Protein AF-A0A7H9KA08-F1 (afdb_monomer_lite)

Structure (mmCIF, N/CA/C/O backbone):
data_AF-A0A7H9KA08-F1
#
_entry.id   AF-A0A7H9KA08-F1
#
loop_
_atom_site.group_PDB
_atom_site.id
_atom_site.type_symbol
_atom_site.label_atom_id
_atom_site.label_alt_id
_atom_site.label_comp_id
_atom_site.label_asym_id
_atom_site.label_entity_id
_atom_site.label_seq_id
_atom_site.pdbx_PDB_ins_code
_atom_site.Cartn_x
_atom_site.Cartn_y
_atom_site.Cartn_z
_atom_site.occupancy
_atom_site.B_iso_or_equiv
_atom_site.auth_seq_id
_atom_site.auth_comp_id
_atom_site.auth_asym_id
_atom_site.auth_atom_id
_atom_site.pdbx_PDB_model_num
ATOM 1 N N . MET A 1 1 ? 24.839 14.630 -46.260 1.00 71.88 1 MET A N 1
ATOM 2 C CA . MET A 1 1 ? 23.945 14.450 -47.429 1.00 71.88 1 MET A CA 1
ATOM 3 C C . MET A 1 1 ? 24.170 13.121 -48.136 1.00 71.88 1 MET A C 1
ATOM 5 O O . MET A 1 1 ? 23.253 12.318 -48.103 1.00 71.88 1 MET A O 1
ATOM 9 N N . LEU A 1 2 ? 25.356 12.841 -48.700 1.00 82.69 2 LEU A N 1
ATOM 10 C CA . LEU A 1 2 ? 25.626 11.560 -49.387 1.00 82.69 2 LEU A CA 1
ATOM 11 C C . LEU A 1 2 ? 25.326 10.331 -48.508 1.00 82.69 2 LEU A C 1
ATOM 13 O O . LEU A 1 2 ? 24.585 9.451 -48.928 1.00 82.69 2 LEU A O 1
ATOM 17 N N . LEU A 1 3 ? 25.798 10.326 -47.255 1.00 85.25 3 LEU A N 1
ATOM 18 C CA . LEU A 1 3 ? 25.518 9.238 -46.309 1.00 85.25 3 LEU A CA 1
ATOM 19 C C . LEU A 1 3 ? 24.029 9.129 -45.923 1.00 85.25 3 LEU A C 1
ATOM 21 O O . LEU A 1 3 ? 23.526 8.029 -45.729 1.00 85.25 3 LEU A O 1
ATOM 25 N N . CYS A 1 4 ? 23.309 10.254 -45.837 1.00 87.69 4 CYS A N 1
ATOM 26 C CA . CYS A 1 4 ? 21.872 10.261 -45.541 1.00 87.69 4 CYS A CA 1
ATOM 27 C C . CYS A 1 4 ? 21.090 9.546 -46.648 1.00 87.69 4 CYS A C 1
ATOM 29 O O . CYS A 1 4 ? 20.286 8.666 -46.357 1.00 87.69 4 CYS A O 1
ATOM 31 N N . ASN A 1 5 ? 21.361 9.912 -47.906 1.00 90.31 5 ASN A N 1
ATOM 32 C CA . ASN A 1 5 ? 20.709 9.312 -49.069 1.00 90.31 5 ASN A CA 1
ATOM 33 C C . ASN A 1 5 ? 21.062 7.829 -49.173 1.00 90.31 5 ASN A C 1
ATOM 35 O O . ASN A 1 5 ? 20.165 7.007 -49.296 1.00 90.31 5 ASN A O 1
ATOM 39 N N . TYR A 1 6 ? 22.342 7.488 -48.993 1.00 91.44 6 TYR A N 1
ATOM 40 C CA . TYR A 1 6 ? 22.792 6.100 -48.976 1.00 91.44 6 TYR A CA 1
ATOM 41 C C . TYR A 1 6 ? 22.020 5.243 -47.961 1.00 91.44 6 TYR A C 1
ATOM 43 O O . TYR A 1 6 ? 21.517 4.190 -48.330 1.00 91.44 6 TYR A O 1
ATOM 51 N N . LEU A 1 7 ? 21.868 5.688 -46.706 1.00 92.06 7 LEU A N 1
ATOM 52 C CA . LEU A 1 7 ? 21.155 4.910 -45.682 1.00 92.06 7 LEU A CA 1
ATOM 53 C C . LEU A 1 7 ? 19.651 4.770 -45.970 1.00 92.06 7 LEU A C 1
ATOM 55 O O . LEU A 1 7 ? 19.076 3.723 -45.673 1.00 92.06 7 LEU A O 1
ATOM 59 N N . ILE A 1 8 ? 19.019 5.796 -46.550 1.00 94.62 8 ILE A N 1
ATOM 60 C CA . ILE A 1 8 ? 17.611 5.738 -46.978 1.00 94.62 8 ILE A CA 1
ATOM 61 C C . ILE A 1 8 ? 17.450 4.748 -48.136 1.00 94.62 8 ILE A C 1
ATOM 63 O O . ILE A 1 8 ? 16.595 3.865 -48.076 1.00 94.62 8 ILE A O 1
ATOM 67 N N . ASP A 1 9 ? 18.282 4.864 -49.169 1.00 94.50 9 ASP A N 1
ATOM 68 C CA . ASP A 1 9 ? 18.217 4.006 -50.353 1.00 94.50 9 ASP A CA 1
ATOM 69 C C . ASP A 1 9 ? 18.558 2.554 -50.008 1.00 94.50 9 ASP A C 1
ATOM 71 O O . ASP A 1 9 ? 17.895 1.631 -50.480 1.00 94.50 9 ASP A O 1
ATOM 75 N N . PHE A 1 10 ? 19.531 2.346 -49.118 1.00 94.25 10 PHE A N 1
ATOM 76 C CA . PHE A 1 10 ? 19.869 1.036 -48.576 1.00 94.25 10 PHE A CA 1
ATOM 77 C C . PHE A 1 10 ? 18.673 0.400 -47.860 1.00 94.25 10 PHE A C 1
ATOM 79 O O . PHE A 1 10 ? 18.295 -0.726 -48.177 1.00 94.25 10 PHE A O 1
ATOM 86 N N . PHE A 1 11 ? 18.032 1.131 -46.942 1.00 95.25 11 PHE A N 1
ATOM 87 C CA . PHE A 1 11 ? 16.848 0.656 -46.223 1.00 95.25 11 PHE A CA 1
ATOM 88 C C . PHE A 1 11 ? 15.712 0.262 -47.178 1.00 95.25 11 PHE A C 1
ATOM 90 O O . PHE A 1 11 ? 15.161 -0.834 -47.067 1.00 95.25 11 PHE A O 1
ATOM 97 N N . ARG A 1 12 ? 15.408 1.123 -48.158 1.00 94.38 12 ARG A N 1
ATOM 98 C CA . ARG A 1 12 ? 14.355 0.886 -49.158 1.00 94.38 12 ARG A CA 1
ATOM 99 C C . ARG A 1 12 ? 14.644 -0.335 -50.018 1.00 94.38 12 ARG A C 1
ATOM 101 O O . ARG A 1 12 ? 13.755 -1.155 -50.228 1.00 94.38 12 ARG A O 1
ATOM 108 N N . LYS A 1 13 ? 15.889 -0.468 -50.483 1.00 93.88 13 LYS A N 1
ATOM 109 C CA . LYS A 1 13 ? 16.331 -1.585 -51.322 1.00 93.88 13 LYS A CA 1
ATOM 110 C C . LYS A 1 13 ? 16.216 -2.922 -50.592 1.00 93.88 13 LYS A C 1
ATOM 112 O O . LYS A 1 13 ? 15.754 -3.884 -51.191 1.00 93.88 13 LYS A O 1
ATOM 117 N N . ILE A 1 14 ? 16.628 -2.989 -49.324 1.00 93.62 14 ILE A N 1
ATOM 118 C CA . ILE A 1 14 ? 16.605 -4.243 -48.556 1.00 93.62 14 ILE A CA 1
ATOM 119 C C . ILE A 1 14 ? 15.178 -4.661 -48.182 1.00 93.62 14 ILE A C 1
ATOM 121 O O . ILE A 1 14 ? 14.862 -5.844 -48.261 1.00 93.62 14 ILE A O 1
ATOM 125 N N . LEU A 1 15 ? 14.311 -3.715 -47.808 1.00 91.56 15 LEU A N 1
ATOM 126 C CA . LEU A 1 15 ? 12.913 -4.017 -47.469 1.00 91.56 15 LEU A CA 1
ATOM 127 C C . LEU A 1 15 ? 11.971 -4.071 -48.678 1.00 91.56 15 LEU A C 1
ATOM 129 O O . LEU A 1 15 ? 10.797 -4.380 -48.501 1.00 91.56 15 LEU A O 1
ATOM 133 N N . ASN A 1 16 ? 12.464 -3.755 -49.879 1.00 90.19 16 ASN A N 1
ATOM 134 C CA . ASN A 1 16 ? 11.664 -3.619 -51.096 1.00 90.19 16 ASN A CA 1
ATOM 135 C C . ASN A 1 16 ? 10.417 -2.734 -50.893 1.00 90.19 16 ASN A C 1
ATOM 137 O O . ASN A 1 16 ? 9.313 -3.103 -51.280 1.00 90.19 16 ASN A O 1
ATOM 141 N N . THR A 1 17 ? 10.594 -1.576 -50.249 1.00 89.69 17 THR A N 1
ATOM 142 C CA . THR A 1 17 ? 9.491 -0.662 -49.912 1.00 89.69 17 THR A CA 1
ATOM 143 C C . THR A 1 17 ? 9.531 0.618 -50.737 1.00 89.69 17 THR A C 1
ATOM 145 O O . THR A 1 17 ? 10.592 1.197 -51.012 1.00 89.69 17 THR A O 1
ATOM 148 N N . SER A 1 18 ? 8.342 1.100 -51.090 1.00 88.44 18 SER A N 1
ATOM 149 C CA . SER A 1 18 ? 8.155 2.417 -51.705 1.00 88.44 18 SER A CA 1
ATOM 150 C C . SER A 1 18 ? 8.234 3.582 -50.706 1.00 88.44 18 SER A C 1
ATOM 152 O O . SER A 1 18 ? 8.335 4.736 -51.136 1.00 88.44 18 SER A O 1
ATOM 154 N N . TRP A 1 19 ? 8.247 3.301 -49.395 1.00 93.12 19 TRP A N 1
ATOM 155 C CA . TRP A 1 19 ? 8.249 4.310 -48.334 1.00 93.12 19 TRP A CA 1
ATOM 156 C C . TRP A 1 19 ? 9.435 5.280 -48.429 1.00 93.12 19 TRP A C 1
ATOM 158 O O . TRP A 1 19 ? 10.564 4.907 -48.762 1.00 93.12 19 TRP A O 1
ATOM 168 N N . ASN A 1 20 ? 9.179 6.545 -48.092 1.00 91.81 20 ASN A N 1
ATOM 169 C CA . ASN A 1 20 ? 10.183 7.601 -48.068 1.00 91.81 20 ASN A CA 1
ATOM 170 C C . ASN A 1 20 ? 9.981 8.477 -46.823 1.00 91.81 20 ASN A C 1
ATOM 172 O O . ASN A 1 20 ? 8.855 8.924 -46.586 1.00 91.81 20 ASN A O 1
ATOM 176 N N . PRO A 1 21 ? 11.036 8.784 -46.044 1.00 92.69 21 PRO A N 1
ATOM 177 C CA . PRO A 1 21 ? 10.907 9.685 -44.907 1.00 92.69 21 PRO A CA 1
ATOM 178 C C . PRO A 1 21 ? 10.412 11.064 -45.351 1.00 92.69 21 PRO A C 1
ATOM 180 O O . PRO A 1 21 ? 10.836 11.599 -46.379 1.00 92.69 21 PRO A O 1
ATOM 183 N N . ASN A 1 22 ? 9.555 11.680 -44.538 1.00 92.88 22 ASN A N 1
ATOM 184 C CA . ASN A 1 22 ? 9.146 13.063 -44.759 1.00 92.88 22 ASN A CA 1
ATOM 185 C C . ASN A 1 22 ? 10.332 14.039 -44.581 1.00 92.88 22 ASN A C 1
ATOM 187 O O . ASN A 1 22 ? 11.380 13.707 -44.015 1.00 92.88 22 ASN A O 1
ATOM 191 N N . GLU A 1 23 ? 10.160 15.280 -45.037 1.00 93.00 23 GLU A N 1
ATOM 192 C CA . GLU A 1 23 ? 11.220 16.297 -44.986 1.00 93.00 23 GLU A CA 1
ATOM 193 C C . GLU A 1 23 ? 11.695 16.612 -43.560 1.00 93.00 23 GLU A C 1
ATOM 195 O O . GLU A 1 23 ? 12.872 16.900 -43.340 1.00 93.00 23 GLU A O 1
ATOM 200 N N . GLN A 1 24 ? 10.813 16.508 -42.563 1.00 92.62 24 GLN A N 1
ATOM 201 C CA . GLN A 1 24 ? 11.190 16.723 -41.169 1.00 92.62 24 GLN A CA 1
ATOM 202 C C . GLN A 1 24 ? 12.141 15.627 -40.668 1.00 92.62 24 GLN A C 1
ATOM 204 O O . GLN A 1 24 ? 13.135 15.929 -40.004 1.00 92.62 24 GLN A O 1
ATOM 209 N N . LEU A 1 25 ? 11.863 14.363 -40.990 1.00 92.00 25 LEU A N 1
ATOM 210 C CA . LEU A 1 25 ? 12.700 13.231 -40.610 1.00 92.00 25 LEU A CA 1
ATOM 211 C C . LEU A 1 25 ? 14.041 13.252 -41.351 1.00 92.00 25 LEU A C 1
ATOM 213 O O . LEU A 1 25 ? 15.072 13.001 -40.729 1.00 92.00 25 LEU A O 1
ATOM 217 N N . LYS A 1 26 ? 14.059 13.644 -42.633 1.00 93.50 26 LYS A N 1
ATOM 218 C CA . LYS A 1 26 ? 15.307 13.852 -43.392 1.00 93.50 26 LYS A CA 1
ATOM 219 C C . LYS A 1 26 ? 16.199 14.920 -42.759 1.00 93.50 26 LYS A C 1
ATOM 221 O O . LYS A 1 26 ? 17.402 14.700 -42.623 1.00 93.50 26 LYS A O 1
ATOM 226 N N . ARG A 1 27 ? 15.624 16.050 -42.326 1.00 92.12 27 ARG A N 1
ATOM 227 C CA . ARG A 1 27 ? 16.365 17.106 -41.608 1.00 92.12 27 ARG A CA 1
ATOM 228 C C . ARG A 1 27 ? 16.964 16.579 -40.306 1.00 92.12 27 ARG A C 1
ATOM 230 O O . ARG A 1 27 ? 18.171 16.689 -40.110 1.00 92.12 27 ARG A O 1
ATOM 237 N N . LYS A 1 28 ? 16.156 15.907 -39.477 1.00 92.00 28 LYS A N 1
ATOM 238 C CA . LYS A 1 28 ? 16.631 15.281 -38.230 1.00 92.00 28 LYS A CA 1
ATOM 239 C C . LYS A 1 28 ? 17.722 14.240 -38.481 1.00 92.00 28 LYS A C 1
ATOM 241 O O . LYS A 1 28 ? 18.659 14.144 -37.698 1.00 92.00 28 LYS A O 1
ATOM 246 N N . LEU A 1 29 ? 17.621 13.462 -39.558 1.00 92.19 29 LEU A N 1
ATOM 247 C CA . LEU A 1 29 ? 18.641 12.484 -39.937 1.00 92.19 29 LEU A CA 1
ATOM 248 C C . LEU A 1 29 ? 19.961 13.164 -40.310 1.00 92.19 29 LEU A C 1
ATOM 250 O O . LEU A 1 29 ? 21.023 12.709 -39.891 1.00 92.19 29 LEU A O 1
ATOM 254 N N . ALA A 1 30 ? 19.906 14.256 -41.075 1.00 90.31 30 ALA A N 1
ATOM 255 C CA . ALA A 1 30 ? 21.092 15.029 -41.428 1.00 90.31 30 ALA A CA 1
ATOM 256 C C . ALA A 1 30 ? 21.779 15.620 -40.185 1.00 90.31 30 ALA A C 1
ATOM 258 O O . ALA A 1 30 ? 22.999 15.521 -40.068 1.00 90.31 30 ALA A O 1
ATOM 259 N N . GLU A 1 31 ? 21.000 16.159 -39.242 1.00 89.19 31 GLU A N 1
ATOM 260 C CA . GLU A 1 31 ? 21.487 16.627 -37.936 1.00 89.19 31 GLU A CA 1
ATOM 261 C C . GLU A 1 31 ? 22.077 15.484 -37.096 1.00 89.19 31 GLU A C 1
ATOM 263 O O . GLU A 1 31 ? 23.130 15.629 -36.485 1.00 89.19 31 GLU A O 1
ATOM 268 N N . HIS A 1 32 ? 21.431 14.316 -37.074 1.00 87.56 32 HIS A N 1
ATOM 269 C CA . HIS A 1 32 ? 21.938 13.163 -36.333 1.00 87.56 32 HIS A CA 1
ATOM 270 C C . HIS A 1 32 ? 23.288 12.694 -36.887 1.00 87.56 32 HIS A C 1
ATOM 272 O O . HIS A 1 32 ? 24.238 12.503 -36.132 1.00 87.56 32 HIS A O 1
ATOM 278 N N . ILE A 1 33 ? 23.390 12.552 -38.210 1.00 86.69 33 ILE A N 1
ATOM 279 C CA . ILE A 1 33 ? 24.614 12.109 -38.885 1.00 86.69 33 ILE A CA 1
ATOM 280 C C . ILE A 1 33 ? 25.741 13.134 -38.731 1.00 86.69 33 ILE A C 1
ATOM 282 O O . ILE A 1 33 ? 26.891 12.731 -38.574 1.00 86.69 33 ILE A O 1
ATOM 286 N N . SER A 1 34 ? 25.448 14.439 -38.738 1.00 84.56 34 SER A N 1
ATOM 287 C CA . SER A 1 34 ? 26.489 15.453 -38.524 1.00 84.56 34 SER A CA 1
ATOM 288 C C . SER A 1 34 ? 27.116 15.340 -37.131 1.00 84.56 34 SER A C 1
ATOM 290 O O . SER A 1 34 ? 28.331 15.468 -37.002 1.00 84.56 34 SER A O 1
ATOM 292 N N . VAL A 1 35 ? 26.328 14.996 -36.107 1.00 81.50 35 VAL A N 1
ATOM 293 C CA . VAL A 1 35 ? 26.831 14.735 -34.747 1.00 81.50 35 VAL A CA 1
ATOM 294 C C . VAL A 1 35 ? 27.636 13.430 -34.666 1.00 81.50 35 VAL A C 1
ATOM 296 O O . VAL A 1 35 ? 28.583 13.346 -33.888 1.00 81.50 35 VAL A O 1
ATOM 299 N N . GLN A 1 36 ? 27.301 12.420 -35.474 1.00 76.12 36 GLN A N 1
ATOM 300 C CA . GLN A 1 36 ? 28.024 11.139 -35.524 1.00 76.12 36 GLN A CA 1
ATOM 301 C C . GLN A 1 36 ? 29.169 11.116 -36.553 1.00 76.12 36 GLN A C 1
ATOM 303 O O . GLN A 1 36 ? 29.738 10.055 -36.783 1.00 76.12 36 GLN A O 1
ATOM 308 N N . CYS A 1 37 ? 29.529 12.243 -37.180 1.00 64.38 37 CYS A N 1
ATOM 309 C CA . CYS A 1 37 ? 30.415 12.271 -38.357 1.00 64.38 37 CYS A CA 1
ATOM 310 C C . CYS A 1 37 ? 31.823 11.683 -38.145 1.00 64.38 37 CYS A C 1
ATOM 312 O O . CYS A 1 37 ? 32.495 11.344 -39.115 1.00 64.38 37 CYS A O 1
ATOM 314 N N . THR A 1 38 ? 32.262 11.535 -36.894 1.00 64.38 38 THR A N 1
ATOM 315 C CA . THR A 1 38 ? 33.537 10.904 -36.522 1.00 64.38 38 THR A CA 1
ATOM 316 C C . THR A 1 38 ? 33.456 9.380 -36.373 1.00 64.38 38 THR A C 1
ATOM 318 O O . THR A 1 38 ? 34.477 8.741 -36.130 1.00 64.38 38 THR A O 1
ATOM 321 N N . GLN A 1 39 ? 32.270 8.780 -36.506 1.00 68.31 39 GLN A N 1
ATOM 322 C CA . GLN A 1 39 ? 32.040 7.342 -36.371 1.00 68.31 39 GLN A CA 1
ATOM 323 C C . GLN A 1 39 ? 31.820 6.700 -37.742 1.00 68.31 39 GLN A C 1
ATOM 325 O O . GLN A 1 39 ? 31.034 7.185 -38.556 1.00 68.31 39 GLN A O 1
ATOM 330 N N . SER A 1 40 ? 32.493 5.578 -37.992 1.00 67.94 40 SER A N 1
ATOM 331 C CA . SER A 1 40 ? 32.236 4.757 -39.172 1.00 67.94 40 SER A CA 1
ATOM 332 C C . SER A 1 40 ? 30.910 4.016 -39.020 1.00 67.94 40 SER A C 1
ATOM 334 O O . SER A 1 40 ? 30.653 3.426 -37.970 1.00 67.94 40 SER A O 1
ATOM 336 N N . THR A 1 41 ? 30.105 3.972 -40.079 1.00 71.81 41 THR A N 1
ATOM 337 C CA . THR A 1 41 ? 28.976 3.039 -40.149 1.00 71.81 41 THR A CA 1
ATOM 338 C C . THR A 1 41 ? 29.470 1.599 -40.171 1.00 71.81 41 THR A C 1
ATOM 340 O O . THR A 1 41 ? 30.554 1.310 -40.686 1.00 71.81 41 THR A O 1
ATOM 343 N N . TYR A 1 42 ? 28.644 0.677 -39.681 1.00 73.12 42 TYR A N 1
ATOM 344 C CA . TYR A 1 42 ? 28.887 -0.745 -39.901 1.00 73.12 42 TYR A CA 1
ATOM 345 C C . TYR A 1 42 ? 28.918 -1.103 -41.395 1.00 73.12 42 TYR A C 1
ATOM 347 O O . TYR A 1 42 ? 28.369 -0.394 -42.241 1.00 73.12 42 TYR A O 1
ATOM 355 N N . ASN A 1 43 ? 29.550 -2.235 -41.713 1.00 80.69 43 ASN A N 1
ATOM 356 C CA . ASN A 1 43 ? 29.500 -2.803 -43.058 1.00 80.69 43 ASN A CA 1
ATOM 357 C C . ASN A 1 43 ? 28.067 -3.231 -43.436 1.00 80.69 43 ASN A C 1
ATOM 359 O O . ASN A 1 43 ? 27.219 -3.457 -42.569 1.00 80.69 43 ASN A O 1
ATOM 363 N N . GLU A 1 44 ? 27.802 -3.378 -44.737 1.00 86.12 44 GLU A N 1
ATOM 364 C CA . GLU A 1 44 ? 26.462 -3.707 -45.246 1.00 86.12 44 GLU A CA 1
ATOM 365 C C . GLU A 1 44 ? 25.885 -4.995 -44.647 1.00 86.12 44 GLU A C 1
ATOM 367 O O . GLU A 1 44 ? 24.705 -5.032 -44.306 1.00 86.12 44 GLU A O 1
ATOM 372 N N . LYS A 1 45 ? 26.708 -6.034 -44.449 1.00 85.06 45 LYS A N 1
ATOM 373 C CA . LYS A 1 45 ? 26.263 -7.312 -43.871 1.00 85.06 45 LYS A CA 1
ATOM 374 C C . LYS A 1 45 ? 25.667 -7.120 -42.474 1.00 85.06 45 LYS A C 1
ATOM 376 O O . LYS A 1 45 ? 24.587 -7.626 -42.186 1.00 85.06 45 LYS A O 1
ATOM 381 N N . VAL A 1 46 ? 26.342 -6.359 -41.614 1.00 80.56 46 VAL A N 1
ATOM 382 C CA . VAL A 1 46 ? 25.858 -6.062 -40.257 1.00 80.56 46 VAL A CA 1
ATOM 383 C C . VAL A 1 46 ? 24.603 -5.187 -40.300 1.00 80.56 46 VAL A C 1
ATOM 385 O O . VAL A 1 46 ? 23.666 -5.432 -39.539 1.00 80.56 46 VAL A O 1
ATOM 388 N N . LEU A 1 47 ? 24.541 -4.210 -41.213 1.00 85.31 47 LEU A N 1
ATOM 389 C CA . LEU A 1 47 ? 23.347 -3.379 -41.406 1.00 85.31 47 LEU A CA 1
ATOM 390 C C . LEU A 1 47 ? 22.124 -4.215 -41.815 1.00 85.31 47 LEU A C 1
ATOM 392 O O . LEU A 1 47 ? 21.047 -4.018 -41.252 1.00 85.31 47 LEU A O 1
ATOM 396 N N . ILE A 1 48 ? 22.294 -5.178 -42.728 1.00 89.69 48 ILE A N 1
ATOM 397 C CA . ILE A 1 48 ? 21.243 -6.123 -43.139 1.00 89.69 48 ILE A CA 1
ATOM 398 C C . ILE A 1 48 ? 20.770 -6.949 -41.940 1.00 89.69 48 ILE A C 1
ATOM 400 O O . ILE A 1 48 ? 19.572 -7.015 -41.673 1.00 89.69 48 ILE A O 1
ATOM 404 N N . ASN A 1 49 ? 21.695 -7.534 -41.178 1.00 85.75 49 ASN A N 1
ATOM 405 C CA . ASN A 1 49 ? 21.344 -8.385 -40.039 1.00 85.75 49 ASN A CA 1
ATOM 406 C C . ASN A 1 49 ? 20.579 -7.612 -38.953 1.00 85.75 49 ASN A C 1
ATOM 408 O O . ASN A 1 49 ? 19.577 -8.099 -38.424 1.00 85.75 49 ASN A O 1
ATOM 412 N N . ASN A 1 50 ? 21.009 -6.382 -38.654 1.00 84.81 50 ASN A N 1
ATOM 413 C CA . ASN A 1 50 ? 20.323 -5.507 -37.702 1.00 84.81 50 ASN A CA 1
ATOM 414 C C . ASN A 1 50 ? 18.931 -5.102 -38.203 1.00 84.81 50 ASN A C 1
ATOM 416 O O . ASN A 1 50 ? 17.986 -5.061 -37.417 1.00 84.81 50 ASN A O 1
ATOM 420 N N . LEU A 1 51 ? 18.780 -4.845 -39.504 1.00 90.31 51 LEU A N 1
ATOM 421 C CA . LEU A 1 51 ? 17.484 -4.527 -40.097 1.00 90.31 51 LEU A CA 1
ATOM 422 C C . LEU A 1 51 ? 16.521 -5.723 -40.054 1.00 90.31 51 LEU A C 1
ATOM 424 O O . LEU A 1 51 ? 15.357 -5.549 -39.699 1.00 90.31 51 LEU A O 1
ATOM 428 N N . GLY A 1 52 ? 17.006 -6.937 -40.329 1.00 91.19 52 GLY A N 1
ATOM 429 C CA . GLY A 1 52 ? 16.217 -8.166 -40.189 1.00 91.19 52 GLY A CA 1
ATOM 430 C C . GLY A 1 52 ? 15.747 -8.404 -38.751 1.00 91.19 52 GLY A C 1
ATOM 431 O O . GLY A 1 52 ? 14.581 -8.722 -38.523 1.00 91.19 52 GLY A O 1
ATOM 432 N N . PHE A 1 53 ? 16.623 -8.160 -37.770 1.00 89.12 53 PHE A N 1
ATOM 433 C CA . PHE A 1 53 ? 16.261 -8.197 -36.351 1.00 89.12 53 PHE A CA 1
ATOM 434 C C . PHE A 1 53 ? 15.142 -7.214 -36.001 1.00 89.12 53 PHE A C 1
ATOM 436 O O . PHE A 1 53 ? 14.146 -7.601 -35.391 1.00 89.12 53 PHE A O 1
ATOM 443 N N . LEU A 1 54 ? 15.297 -5.950 -36.402 1.00 90.00 54 LEU A N 1
ATOM 444 C CA . LEU A 1 54 ? 14.314 -4.899 -36.147 1.00 90.00 54 LEU A CA 1
ATOM 445 C C . LEU A 1 54 ? 12.958 -5.212 -36.767 1.00 90.00 54 LEU A C 1
ATOM 447 O O . LEU A 1 54 ? 11.933 -4.972 -36.138 1.00 90.00 54 LEU A O 1
ATOM 451 N N . LEU A 1 55 ? 12.952 -5.744 -37.988 1.00 93.06 55 LEU A N 1
ATOM 452 C CA . LEU A 1 55 ? 11.732 -6.150 -38.672 1.00 93.06 55 LEU A CA 1
ATOM 453 C C . LEU A 1 55 ? 11.004 -7.240 -37.876 1.00 93.06 55 LEU A C 1
ATOM 455 O O . LEU A 1 55 ? 9.823 -7.091 -37.560 1.00 93.06 55 LEU A O 1
ATOM 459 N N . ASN A 1 56 ? 11.732 -8.296 -37.497 1.00 93.25 56 ASN A N 1
ATOM 460 C CA . ASN A 1 56 ? 11.203 -9.399 -36.698 1.00 93.25 56 ASN A CA 1
ATOM 461 C C . ASN A 1 56 ? 10.654 -8.931 -35.347 1.00 93.25 56 ASN A C 1
ATOM 463 O O . ASN A 1 56 ? 9.572 -9.357 -34.945 1.00 93.25 56 ASN A O 1
ATOM 467 N N . GLU A 1 57 ? 11.374 -8.046 -34.657 1.00 90.38 57 GLU A N 1
ATOM 468 C CA . GLU A 1 57 ? 10.971 -7.542 -33.346 1.00 90.38 57 GLU A CA 1
ATOM 469 C C . GLU A 1 57 ? 9.763 -6.595 -33.441 1.00 90.38 57 GLU A C 1
ATOM 471 O O . GLU A 1 57 ? 8.777 -6.797 -32.728 1.00 90.38 57 GLU A O 1
ATOM 476 N N . ARG A 1 58 ? 9.772 -5.623 -34.365 1.00 89.25 58 ARG A N 1
ATOM 477 C CA . ARG A 1 58 ? 8.709 -4.605 -34.472 1.00 89.25 58 ARG A CA 1
ATOM 478 C C . ARG A 1 58 ? 7.390 -5.185 -34.963 1.00 89.25 58 ARG A C 1
ATOM 480 O O . ARG A 1 58 ? 6.326 -4.729 -34.537 1.00 89.25 58 ARG A O 1
ATOM 487 N N . LEU A 1 59 ? 7.460 -6.176 -35.850 1.00 91.69 59 LEU A N 1
ATOM 488 C CA . LEU A 1 59 ? 6.290 -6.862 -36.397 1.00 91.69 59 LEU A CA 1
ATOM 489 C C . LEU A 1 59 ? 5.936 -8.144 -35.636 1.00 91.69 59 LEU A C 1
ATOM 491 O O . LEU A 1 59 ? 4.915 -8.750 -35.948 1.00 91.69 59 LEU A O 1
ATOM 495 N N . GLN A 1 60 ? 6.730 -8.520 -34.625 1.00 93.56 60 GLN A N 1
ATOM 496 C CA . GLN A 1 60 ? 6.525 -9.707 -33.789 1.00 93.56 60 GLN A CA 1
ATOM 497 C C . GLN A 1 60 ? 6.460 -11.022 -34.589 1.00 93.56 60 GLN A C 1
ATOM 499 O O . GLN A 1 60 ? 5.761 -11.956 -34.200 1.00 93.56 60 GLN A O 1
ATOM 504 N N . LEU A 1 61 ? 7.222 -11.129 -35.686 1.00 94.94 61 LEU A N 1
ATOM 505 C CA . LEU A 1 61 ? 7.135 -12.252 -36.638 1.00 94.94 61 LEU A CA 1
ATOM 506 C C . LEU A 1 61 ? 7.490 -13.614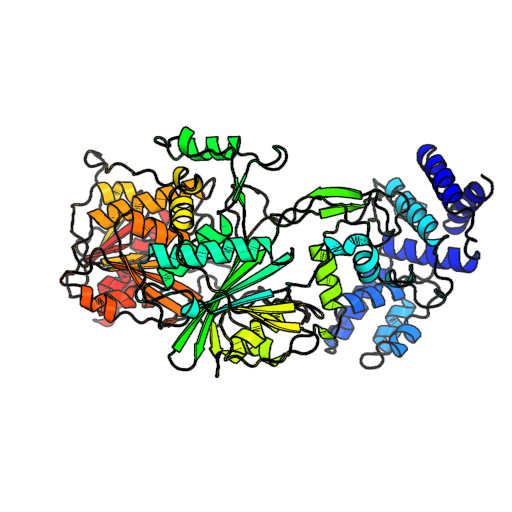 -36.017 1.00 94.94 61 LEU A C 1
ATOM 508 O O . LEU A 1 61 ? 7.032 -14.646 -36.492 1.00 94.94 61 LEU A O 1
ATOM 512 N N . ASN A 1 62 ? 8.269 -13.620 -34.931 1.00 96.50 62 ASN A N 1
ATOM 513 C CA . ASN A 1 62 ? 8.680 -14.834 -34.215 1.00 96.50 62 ASN A CA 1
ATOM 514 C C . ASN A 1 62 ? 7.993 -15.013 -32.855 1.00 96.50 62 ASN A C 1
ATOM 516 O O . ASN A 1 62 ? 8.433 -15.828 -32.043 1.00 96.50 62 ASN A O 1
ATOM 520 N N . GLN A 1 63 ? 6.939 -14.248 -32.564 1.00 96.00 63 GLN A N 1
ATOM 521 C CA . GLN A 1 63 ? 6.295 -14.258 -31.249 1.00 96.00 63 GLN A CA 1
ATOM 522 C C . GLN A 1 63 ? 5.641 -15.603 -30.915 1.00 96.00 63 GLN A C 1
ATOM 524 O O . GLN A 1 63 ? 5.687 -16.033 -29.759 1.00 96.00 63 GLN A O 1
ATOM 529 N N . ASP A 1 64 ? 5.060 -16.277 -31.908 1.00 97.31 64 ASP A N 1
ATOM 530 C CA . ASP A 1 64 ? 4.435 -17.589 -31.715 1.00 97.31 64 ASP A CA 1
ATOM 531 C C . ASP A 1 64 ? 5.478 -18.697 -31.549 1.00 97.31 64 ASP A C 1
ATOM 533 O O . ASP A 1 64 ? 5.327 -19.549 -30.674 1.00 97.31 64 ASP A O 1
ATOM 537 N N . VAL A 1 65 ? 6.594 -18.626 -32.284 1.00 97.50 65 VAL A N 1
ATOM 538 C CA . VAL A 1 65 ? 7.736 -19.537 -32.098 1.00 97.50 65 VAL A CA 1
ATOM 539 C C . VAL A 1 65 ? 8.340 -19.374 -30.704 1.00 97.50 65 VAL A C 1
ATOM 541 O O . VAL A 1 65 ? 8.601 -20.359 -30.018 1.00 97.50 65 VAL A O 1
ATOM 544 N N . PHE A 1 66 ? 8.497 -18.136 -30.234 1.00 97.31 66 PHE A N 1
ATOM 545 C CA . PHE A 1 66 ? 8.935 -17.873 -28.866 1.00 97.31 66 PHE A CA 1
ATOM 546 C C . PHE A 1 66 ? 7.977 -18.469 -27.825 1.00 97.31 66 PHE A C 1
ATOM 548 O O . PHE A 1 66 ? 8.420 -19.152 -26.902 1.00 97.31 66 PHE A O 1
ATOM 555 N N . ARG A 1 67 ? 6.661 -18.249 -27.975 1.00 96.81 67 ARG A N 1
ATOM 556 C CA . ARG A 1 67 ? 5.651 -18.822 -27.067 1.00 96.81 67 ARG A CA 1
ATOM 557 C C . ARG A 1 67 ? 5.713 -20.344 -27.053 1.00 96.81 67 ARG A C 1
ATOM 559 O O . ARG A 1 67 ? 5.620 -20.929 -25.978 1.00 96.81 67 ARG A O 1
ATOM 566 N N . TYR A 1 68 ? 5.893 -20.965 -28.216 1.00 97.44 68 TYR A N 1
ATOM 567 C CA . TYR A 1 68 ? 6.086 -22.405 -28.337 1.00 97.44 68 TYR A CA 1
ATOM 568 C C . TYR A 1 68 ? 7.294 -22.877 -27.517 1.00 97.44 68 TYR A C 1
ATOM 570 O O . TYR A 1 68 ? 7.124 -23.718 -26.637 1.00 97.44 68 TYR A O 1
ATOM 578 N N . VAL A 1 69 ? 8.476 -22.277 -27.717 1.00 96.44 69 VAL A N 1
ATOM 579 C CA . VAL A 1 69 ? 9.702 -22.641 -26.979 1.00 96.44 69 VAL A CA 1
ATOM 580 C C . VAL A 1 69 ? 9.489 -22.546 -25.468 1.00 96.44 69 VAL A C 1
ATOM 582 O O . VAL A 1 69 ? 9.751 -23.507 -24.748 1.00 96.44 69 VAL A O 1
ATOM 585 N N . ILE A 1 70 ? 8.974 -21.414 -24.979 1.00 95.81 70 ILE A N 1
ATOM 586 C CA . ILE A 1 70 ? 8.777 -21.202 -23.539 1.00 95.81 70 ILE A CA 1
ATOM 587 C C . ILE A 1 70 ? 7.753 -22.185 -22.959 1.00 95.81 70 ILE A C 1
ATOM 589 O O . ILE A 1 70 ? 7.986 -22.736 -21.885 1.00 95.81 70 ILE A O 1
ATOM 593 N N . ASN A 1 71 ? 6.636 -22.425 -23.649 1.00 95.12 71 ASN A N 1
ATOM 594 C CA . ASN A 1 71 ? 5.576 -23.295 -23.143 1.00 95.12 71 ASN A CA 1
ATOM 595 C C . ASN A 1 71 ? 5.981 -24.773 -23.148 1.00 95.12 71 ASN A C 1
ATOM 597 O O . ASN A 1 71 ? 5.710 -25.475 -22.174 1.00 95.12 71 ASN A O 1
ATOM 601 N N . GLU A 1 72 ? 6.629 -25.256 -24.209 1.00 96.62 72 GLU A N 1
ATOM 602 C CA . GLU A 1 72 ? 7.047 -26.659 -24.288 1.00 96.62 72 GLU A CA 1
ATOM 603 C C . GLU A 1 72 ? 8.169 -26.979 -23.296 1.00 96.62 72 GLU A C 1
ATOM 605 O O . GLU A 1 72 ? 8.124 -28.016 -22.635 1.00 96.62 72 GLU A O 1
ATOM 610 N N . LEU A 1 73 ? 9.123 -26.065 -23.099 1.00 94.81 73 LEU A N 1
ATOM 611 C CA . LEU A 1 73 ? 10.157 -26.231 -22.074 1.00 94.81 73 LEU A CA 1
ATOM 612 C C . LEU A 1 73 ? 9.580 -26.138 -20.653 1.00 94.81 73 LEU A C 1
ATOM 614 O O . LEU A 1 73 ? 9.965 -26.918 -19.781 1.00 94.81 73 LEU A O 1
ATOM 618 N N . ALA A 1 74 ? 8.587 -25.274 -20.423 1.00 91.69 74 ALA A N 1
ATOM 619 C CA . ALA A 1 74 ? 7.886 -25.212 -19.141 1.00 91.69 74 ALA A CA 1
ATOM 620 C C . ALA A 1 74 ? 7.144 -26.515 -18.810 1.00 91.69 74 ALA A C 1
ATOM 622 O O . ALA A 1 74 ? 7.183 -26.959 -17.662 1.00 91.69 74 ALA A O 1
ATOM 623 N N . LYS A 1 75 ? 6.532 -27.184 -19.801 1.00 92.94 75 LYS A N 1
ATOM 624 C CA . LYS A 1 75 ? 5.927 -28.521 -19.618 1.00 92.94 75 LYS A CA 1
ATOM 625 C C . LYS A 1 75 ? 6.946 -29.583 -19.189 1.00 92.94 75 LYS A C 1
ATOM 627 O O . LYS A 1 75 ? 6.564 -30.569 -18.565 1.00 92.94 75 LYS A O 1
ATOM 632 N N . LYS A 1 76 ? 8.228 -29.381 -19.501 1.00 92.12 76 LYS A N 1
ATOM 633 C CA . LYS A 1 76 ? 9.354 -30.230 -19.076 1.00 92.12 76 LYS A CA 1
ATOM 634 C C . LYS A 1 76 ? 9.949 -29.815 -17.724 1.00 92.12 76 LYS A C 1
ATOM 636 O O . LYS A 1 76 ? 10.872 -30.462 -17.245 1.00 92.12 76 LYS A O 1
ATOM 641 N N . GLY A 1 77 ? 9.412 -28.770 -17.091 1.00 87.75 77 GLY A N 1
ATOM 642 C CA . GLY A 1 77 ? 9.867 -28.262 -15.796 1.00 87.75 77 GLY A CA 1
ATOM 643 C C . GLY A 1 77 ? 10.936 -27.170 -15.875 1.00 87.75 77 GLY A C 1
ATOM 644 O O . GLY A 1 77 ? 11.398 -26.711 -14.831 1.00 87.75 77 GLY A O 1
ATOM 645 N N . PHE A 1 78 ? 11.315 -26.712 -17.072 1.00 88.75 78 PHE A N 1
ATOM 646 C CA . PHE A 1 78 ? 12.283 -25.628 -17.241 1.00 88.75 78 PHE A CA 1
ATOM 647 C C . PHE A 1 78 ? 11.586 -24.265 -17.213 1.00 88.75 78 PHE A C 1
ATOM 649 O O . PHE A 1 78 ? 10.692 -23.990 -18.011 1.00 88.75 78 PHE A O 1
ATOM 656 N N . ILE A 1 79 ? 11.996 -23.389 -16.296 1.00 81.56 79 ILE A N 1
ATOM 657 C CA . ILE A 1 79 ? 11.411 -22.053 -16.136 1.00 81.56 79 ILE A CA 1
ATOM 658 C C . ILE A 1 79 ? 12.491 -21.006 -16.382 1.00 81.56 79 ILE A C 1
ATOM 660 O O . ILE A 1 79 ? 13.549 -21.040 -15.764 1.00 81.56 79 ILE A O 1
ATOM 664 N N . PHE A 1 80 ? 12.178 -20.052 -17.254 1.00 82.44 80 PHE A N 1
ATOM 665 C CA . PHE A 1 80 ? 13.046 -18.932 -17.608 1.00 82.44 80 PHE A CA 1
ATOM 666 C C . PHE A 1 80 ? 12.623 -17.662 -16.876 1.00 82.44 80 PHE A C 1
ATOM 668 O O . PHE A 1 80 ? 11.423 -17.348 -16.799 1.00 82.44 80 PHE A O 1
ATOM 675 N N . ASN A 1 81 ? 13.601 -16.902 -16.382 1.00 73.44 81 ASN A N 1
ATOM 676 C CA . ASN A 1 81 ? 13.341 -15.582 -15.814 1.00 73.44 81 ASN A CA 1
ATOM 677 C C . ASN A 1 81 ? 13.012 -14.560 -16.934 1.00 73.44 81 ASN A C 1
ATOM 679 O O . ASN A 1 81 ? 12.964 -14.887 -18.122 1.00 73.44 81 ASN A O 1
ATOM 683 N N . TYR A 1 82 ? 12.720 -13.308 -16.569 1.00 74.00 82 TYR A N 1
ATOM 684 C CA . TYR A 1 82 ? 12.373 -12.261 -17.542 1.00 74.00 82 TYR A CA 1
ATOM 685 C C . TYR A 1 82 ? 13.502 -11.959 -18.548 1.00 74.00 82 TYR A C 1
ATOM 687 O O . TYR A 1 82 ? 13.222 -11.732 -19.725 1.00 74.00 82 TYR A O 1
ATOM 695 N N . HIS A 1 83 ? 14.760 -11.987 -18.111 1.00 73.25 83 HIS A N 1
ATOM 696 C CA . HIS A 1 83 ? 15.917 -11.694 -18.957 1.00 73.25 83 HIS A CA 1
ATOM 697 C C . HIS A 1 83 ? 16.227 -12.841 -19.908 1.00 73.25 83 HIS A C 1
ATOM 699 O O . HIS A 1 83 ? 16.385 -12.598 -21.101 1.00 73.25 83 HIS A O 1
ATOM 705 N N . ASP A 1 84 ? 16.199 -14.082 -19.424 1.00 83.62 84 ASP A N 1
ATOM 706 C CA . ASP A 1 84 ? 16.347 -15.271 -20.265 1.00 83.62 84 ASP A CA 1
ATOM 707 C C . ASP A 1 84 ? 15.314 -15.257 -21.396 1.00 83.62 84 ASP A C 1
ATOM 709 O O . ASP A 1 84 ? 15.643 -15.464 -22.561 1.00 83.62 84 ASP A O 1
ATOM 713 N N . LYS A 1 85 ? 14.060 -14.916 -21.070 1.00 88.00 85 LYS A N 1
ATOM 714 C CA . LYS A 1 85 ? 12.984 -14.753 -22.055 1.00 88.00 85 LYS A CA 1
ATOM 715 C C . LYS A 1 85 ? 13.310 -13.681 -23.097 1.00 88.00 85 LYS A C 1
ATOM 717 O O . LYS A 1 85 ? 13.089 -13.916 -24.282 1.00 88.00 85 LYS A O 1
ATOM 722 N N . ILE A 1 86 ? 13.851 -12.529 -22.693 1.00 84.19 86 ILE A N 1
ATOM 723 C CA . ILE A 1 86 ? 14.291 -11.486 -23.634 1.00 84.19 86 ILE A CA 1
ATOM 724 C C . ILE A 1 86 ? 15.437 -11.986 -24.515 1.00 84.19 86 ILE A C 1
ATOM 726 O O . ILE A 1 86 ? 15.398 -11.770 -25.724 1.00 84.19 86 ILE A O 1
ATOM 730 N N . LEU A 1 87 ? 16.436 -12.658 -23.940 1.00 84.81 87 LEU A N 1
ATOM 731 C CA . LEU A 1 87 ? 17.575 -13.197 -24.683 1.00 84.81 87 LEU A CA 1
ATOM 732 C C . LEU A 1 87 ? 17.111 -14.211 -25.731 1.00 84.81 87 LEU A C 1
ATOM 734 O O . LEU A 1 87 ? 17.471 -14.087 -26.899 1.00 84.81 87 LEU A O 1
ATOM 738 N N . ILE A 1 88 ? 16.247 -15.150 -25.340 1.00 91.38 88 ILE A N 1
ATOM 739 C CA . ILE A 1 88 ? 15.660 -16.153 -26.236 1.00 91.38 88 ILE A CA 1
ATOM 740 C C . ILE A 1 88 ? 14.860 -15.474 -27.356 1.00 91.38 88 ILE A C 1
ATOM 742 O O . ILE A 1 88 ? 15.049 -15.793 -28.530 1.00 91.38 88 ILE A O 1
ATOM 746 N N . GLN A 1 89 ? 13.993 -14.511 -27.023 1.00 92.94 89 GLN A N 1
ATOM 747 C CA . GLN A 1 89 ? 13.202 -13.778 -28.017 1.00 92.94 89 GLN A CA 1
ATOM 748 C C . GLN A 1 89 ? 14.092 -13.000 -28.997 1.00 92.94 89 GLN A C 1
ATOM 750 O O . GLN A 1 89 ? 13.836 -13.013 -30.203 1.00 92.94 89 GLN A O 1
ATOM 755 N N . ASN A 1 90 ? 15.142 -12.343 -28.499 1.00 89.19 90 ASN A N 1
ATOM 756 C CA . ASN A 1 90 ? 16.081 -11.593 -29.327 1.00 89.19 90 ASN A CA 1
ATOM 757 C C . ASN A 1 90 ? 16.879 -12.517 -30.251 1.00 89.19 90 ASN A C 1
ATOM 759 O O . ASN A 1 90 ? 17.031 -12.206 -31.431 1.00 89.19 90 ASN A O 1
ATOM 763 N N . ALA A 1 91 ? 17.333 -13.663 -29.741 1.00 89.94 91 ALA A N 1
ATOM 764 C CA . ALA A 1 91 ? 18.036 -14.672 -30.522 1.00 89.94 91 ALA A CA 1
ATOM 765 C C . ALA A 1 91 ? 17.164 -15.216 -31.663 1.00 89.94 91 ALA A C 1
ATOM 767 O O . ALA A 1 91 ? 17.617 -15.291 -32.804 1.00 89.94 91 ALA A O 1
ATOM 768 N N . LEU A 1 92 ? 15.883 -15.497 -31.396 1.00 93.62 92 LEU A N 1
ATOM 769 C CA . LEU A 1 92 ? 14.926 -15.897 -32.434 1.00 93.62 92 LEU A CA 1
ATOM 770 C C . LEU A 1 92 ? 14.769 -14.828 -33.524 1.00 93.62 92 LEU A C 1
ATOM 772 O O . LEU A 1 92 ? 14.671 -15.171 -34.701 1.00 93.62 92 LEU A O 1
ATOM 776 N N . ASN A 1 93 ? 14.786 -13.546 -33.147 1.00 92.44 93 ASN A N 1
ATOM 777 C CA . ASN A 1 93 ? 14.642 -12.420 -34.070 1.00 92.44 93 ASN A CA 1
ATOM 778 C C . ASN A 1 93 ? 15.871 -12.183 -34.965 1.00 92.44 93 ASN A C 1
ATOM 780 O O . ASN A 1 93 ? 15.741 -11.492 -35.974 1.00 92.44 93 ASN A O 1
ATOM 784 N N . ARG A 1 94 ? 17.046 -12.747 -34.662 1.00 89.19 94 ARG A N 1
ATOM 785 C CA . ARG A 1 94 ? 18.259 -12.582 -35.483 1.00 89.19 94 ARG A CA 1
ATOM 786 C C . ARG A 1 94 ? 18.237 -13.479 -36.717 1.00 89.19 94 ARG A C 1
ATOM 788 O O . ARG A 1 94 ? 18.258 -14.697 -36.595 1.00 89.19 94 ARG A O 1
ATOM 795 N N . ILE A 1 95 ? 18.281 -12.896 -37.910 1.00 89.38 95 ILE A N 1
ATOM 796 C CA . ILE A 1 95 ? 18.292 -13.665 -39.169 1.00 89.38 95 ILE A CA 1
ATOM 797 C C . ILE A 1 95 ? 19.626 -14.379 -39.444 1.00 89.38 95 ILE A C 1
ATOM 799 O O . ILE A 1 95 ? 19.668 -15.353 -40.186 1.00 89.38 95 ILE A O 1
ATOM 803 N N . ASP A 1 96 ? 20.711 -13.911 -38.832 1.00 87.06 96 ASP A N 1
ATOM 804 C CA . ASP A 1 96 ? 22.084 -14.381 -39.042 1.00 87.06 96 ASP A CA 1
ATOM 805 C C . ASP A 1 96 ? 22.592 -15.343 -37.964 1.00 87.06 96 ASP A C 1
ATOM 807 O O . ASP A 1 96 ? 23.665 -15.927 -38.107 1.00 87.06 96 ASP A O 1
ATOM 811 N N . LEU A 1 97 ? 21.833 -15.501 -36.883 1.00 87.69 97 LEU A N 1
ATOM 812 C CA . LEU A 1 97 ? 22.155 -16.394 -35.781 1.00 87.69 97 LEU A CA 1
ATOM 813 C C . LEU A 1 97 ? 21.638 -17.802 -36.085 1.00 87.69 97 LEU A C 1
ATOM 815 O O . LEU A 1 97 ? 20.516 -17.937 -36.558 1.00 87.69 97 LEU A O 1
ATOM 819 N N . ASN A 1 98 ? 22.385 -18.851 -35.738 1.00 91.75 98 ASN A N 1
ATOM 820 C CA . ASN A 1 98 ? 21.818 -20.194 -35.591 1.00 91.75 98 ASN A CA 1
ATOM 821 C C . ASN A 1 98 ? 21.239 -20.325 -34.172 1.00 91.75 98 ASN A C 1
ATOM 823 O O . ASN A 1 98 ? 22.000 -20.430 -33.206 1.00 91.75 98 ASN A O 1
ATOM 827 N N . PHE A 1 99 ? 19.908 -20.287 -34.033 1.00 92.69 99 PHE A N 1
ATOM 828 C CA . PHE A 1 99 ? 19.252 -20.289 -32.722 1.00 92.69 99 PHE A CA 1
ATOM 829 C C . PHE A 1 99 ? 19.508 -21.595 -31.974 1.00 92.69 99 PHE A C 1
ATOM 831 O O . PHE A 1 99 ? 19.768 -21.555 -30.776 1.00 92.69 99 PHE A O 1
ATOM 838 N N . SER A 1 100 ? 19.519 -22.737 -32.668 1.00 94.06 100 SER A N 1
ATOM 839 C CA . SER A 1 100 ? 19.775 -24.032 -32.030 1.00 94.06 100 SER A CA 1
ATOM 840 C C . SER A 1 100 ? 21.155 -24.095 -31.381 1.00 94.06 100 SER A C 1
ATOM 842 O O . SER A 1 100 ? 21.284 -24.451 -30.208 1.00 94.06 100 SER A O 1
ATOM 844 N N . HIS A 1 101 ? 22.189 -23.673 -32.109 1.00 92.44 101 HIS A N 1
ATOM 845 C CA . HIS A 1 101 ? 23.545 -23.607 -31.575 1.00 92.44 101 HIS A CA 1
ATOM 846 C C . HIS A 1 101 ? 23.659 -22.591 -30.426 1.00 92.44 101 HIS A C 1
ATOM 848 O O . HIS A 1 101 ? 24.203 -22.903 -29.363 1.00 92.44 101 HIS A O 1
ATOM 854 N N . TRP A 1 102 ? 23.091 -21.393 -30.598 1.00 91.75 102 TRP A N 1
ATOM 855 C CA . TRP A 1 102 ? 23.080 -20.353 -29.564 1.00 91.75 102 TRP A CA 1
ATOM 856 C C . TRP A 1 102 ? 22.382 -20.818 -28.280 1.00 91.75 102 TRP A C 1
ATOM 858 O O . TRP A 1 102 ? 22.909 -20.610 -27.188 1.00 91.75 102 TRP A O 1
ATOM 868 N N . PHE A 1 103 ? 21.239 -21.498 -28.401 1.00 93.19 103 PHE A N 1
ATOM 869 C CA . PHE A 1 103 ? 20.480 -21.994 -27.259 1.00 93.19 103 PHE A CA 1
ATOM 870 C C . PHE A 1 103 ? 21.239 -23.120 -26.561 1.00 93.19 103 PHE A C 1
ATOM 872 O O . PHE A 1 103 ? 21.401 -23.080 -25.347 1.00 93.19 103 PHE A O 1
ATOM 879 N N . SER A 1 104 ? 21.783 -24.079 -27.319 1.00 92.50 104 SER A N 1
ATOM 880 C CA . SER A 1 104 ? 22.562 -25.190 -26.755 1.00 92.50 104 SER A CA 1
ATOM 881 C C . SER A 1 104 ? 23.791 -24.727 -25.967 1.00 92.50 104 SER A C 1
ATOM 883 O O . SER A 1 104 ? 24.122 -25.327 -24.950 1.00 92.50 104 SER A O 1
ATOM 885 N N . SER A 1 105 ? 24.445 -23.640 -26.391 1.00 89.94 105 SER A N 1
ATOM 886 C CA . SER A 1 105 ? 25.641 -23.124 -25.712 1.00 89.94 105 SER A CA 1
ATOM 887 C C . SER A 1 105 ? 25.325 -22.353 -24.430 1.00 89.94 105 SER A C 1
ATOM 889 O O . SER A 1 105 ? 26.116 -22.394 -23.492 1.00 89.94 105 SER A O 1
ATOM 891 N N . ARG A 1 106 ? 24.179 -21.665 -24.365 1.00 87.50 106 ARG A N 1
ATOM 892 C CA . ARG A 1 106 ? 23.795 -20.812 -23.222 1.00 87.50 106 ARG A CA 1
ATOM 893 C C . ARG A 1 106 ? 22.877 -21.509 -22.221 1.00 87.50 106 ARG A C 1
ATOM 895 O O . ARG A 1 106 ? 22.943 -21.236 -21.029 1.00 87.50 106 ARG A O 1
ATOM 902 N N . PHE A 1 107 ? 22.048 -22.423 -22.705 1.00 90.69 107 PHE A N 1
ATOM 903 C CA . PHE A 1 107 ? 20.983 -23.091 -21.966 1.00 90.69 107 PHE A CA 1
ATOM 904 C C . PHE A 1 107 ? 21.113 -24.617 -22.081 1.00 90.69 107 PHE A C 1
ATOM 906 O O . PHE A 1 107 ? 20.121 -25.334 -22.199 1.00 90.69 107 PHE A O 1
ATOM 913 N N . SER A 1 108 ? 22.351 -25.122 -22.047 1.00 89.44 108 SER A N 1
ATOM 914 C CA . SER A 1 108 ? 22.687 -26.540 -22.258 1.00 89.44 108 SER A CA 1
ATOM 915 C C . SER A 1 108 ? 21.903 -27.497 -21.356 1.00 89.44 108 SER A C 1
ATOM 917 O O . SER A 1 108 ? 21.473 -28.555 -21.806 1.00 89.44 108 SER A O 1
ATOM 919 N N . SER A 1 109 ? 21.654 -27.109 -20.104 1.00 88.94 109 SER A N 1
ATOM 920 C CA . SER A 1 109 ? 20.914 -27.905 -19.115 1.00 88.94 109 SER A CA 1
ATOM 921 C C . SER A 1 109 ? 19.416 -28.052 -19.401 1.00 88.94 109 SER A C 1
ATOM 923 O O . SER A 1 109 ? 18.772 -28.903 -18.792 1.00 88.94 109 SER A O 1
ATOM 925 N N . CYS A 1 110 ? 18.857 -27.241 -20.302 1.00 89.69 110 CYS A N 1
ATOM 926 C CA . CYS A 1 110 ? 17.449 -27.289 -20.704 1.00 89.69 110 CYS A CA 1
ATOM 927 C C . CYS A 1 110 ? 17.275 -27.382 -22.227 1.00 89.69 110 CYS A C 1
ATOM 929 O O . CYS A 1 110 ? 16.226 -27.030 -22.768 1.00 89.69 110 CYS A O 1
ATOM 931 N N . PHE A 1 111 ? 18.311 -27.848 -22.929 1.00 92.81 111 PHE A N 1
ATOM 932 C CA . PHE A 1 111 ? 18.264 -28.059 -24.367 1.00 92.81 111 PHE A CA 1
ATOM 933 C C . PHE A 1 111 ? 17.458 -29.320 -24.705 1.00 92.81 111 PHE A C 1
ATOM 935 O O . PHE A 1 111 ? 17.839 -30.432 -24.353 1.00 92.81 111 PHE A O 1
ATOM 942 N N . GLU A 1 112 ? 16.363 -29.137 -25.439 1.00 95.12 112 GLU A N 1
ATOM 943 C CA . GLU A 1 112 ? 15.503 -30.212 -25.939 1.00 95.12 112 GLU A CA 1
ATOM 944 C C . GLU A 1 112 ? 15.510 -30.183 -27.470 1.00 95.12 112 GLU A C 1
ATOM 946 O O . GLU A 1 112 ? 14.878 -29.319 -28.087 1.00 95.12 112 GLU A O 1
ATOM 951 N N . GLU A 1 113 ? 16.223 -31.125 -28.091 1.00 94.31 113 GLU A N 1
ATOM 952 C CA . GLU A 1 113 ? 16.536 -31.106 -29.527 1.00 94.31 113 GLU A CA 1
ATOM 953 C C . GLU A 1 113 ? 15.293 -30.942 -30.413 1.00 94.31 113 GLU A C 1
ATOM 955 O O . GLU A 1 113 ? 15.263 -30.073 -31.280 1.00 94.31 113 GLU A O 1
ATOM 960 N N . ASN A 1 114 ? 14.222 -31.697 -30.151 1.00 95.69 114 ASN A N 1
ATOM 961 C CA . ASN A 1 114 ? 12.984 -31.611 -30.933 1.00 95.69 114 ASN A CA 1
ATOM 962 C C . ASN A 1 114 ? 12.308 -30.233 -30.837 1.00 95.69 114 ASN A C 1
ATOM 964 O O . ASN A 1 114 ? 11.755 -29.741 -31.820 1.00 95.69 114 ASN A O 1
ATOM 968 N N . ILE A 1 115 ? 12.342 -29.600 -29.660 1.00 96.62 115 ILE A N 1
ATOM 969 C CA . ILE A 1 115 ? 11.709 -28.294 -29.430 1.00 96.62 115 ILE A CA 1
ATOM 970 C C . ILE A 1 115 ? 12.526 -27.205 -30.124 1.00 96.62 115 ILE A C 1
ATOM 972 O O . ILE A 1 115 ? 11.977 -26.368 -30.844 1.00 96.62 115 ILE A O 1
ATOM 976 N N . ILE A 1 116 ? 13.841 -27.227 -29.919 1.00 97.38 116 ILE A N 1
ATOM 977 C CA . ILE A 1 116 ? 14.736 -26.181 -30.406 1.00 97.38 116 ILE A CA 1
ATOM 978 C C . ILE A 1 116 ? 14.940 -26.274 -31.924 1.00 97.38 116 ILE A C 1
ATOM 980 O O . ILE A 1 116 ? 14.899 -25.243 -32.597 1.00 97.38 116 ILE A O 1
ATOM 984 N N . SER A 1 117 ? 15.056 -27.478 -32.490 1.00 95.81 117 SER A N 1
ATOM 985 C CA . SER A 1 117 ? 15.129 -27.670 -33.945 1.00 95.81 117 SER A CA 1
ATOM 986 C C . SER A 1 117 ? 13.839 -27.232 -34.639 1.00 95.81 117 SER A C 1
ATOM 988 O O . SER A 1 117 ? 13.898 -26.550 -35.661 1.00 95.81 117 SER A O 1
ATOM 990 N N . HIS A 1 118 ? 12.672 -27.521 -34.048 1.00 96.38 118 HIS A N 1
ATOM 991 C CA . HIS A 1 118 ? 11.396 -27.012 -34.556 1.00 96.38 118 HIS A CA 1
ATOM 992 C C . HIS A 1 118 ? 11.360 -25.477 -34.556 1.00 96.38 118 HIS A C 1
ATOM 994 O O . HIS A 1 118 ? 10.935 -24.862 -35.533 1.00 96.38 118 HIS A O 1
ATOM 1000 N N . ALA A 1 119 ? 11.841 -24.844 -33.484 1.00 96.69 119 ALA A N 1
ATOM 1001 C CA . ALA A 1 119 ? 11.902 -23.389 -33.404 1.00 96.69 119 ALA A CA 1
ATOM 1002 C C . ALA A 1 119 ? 12.858 -22.780 -34.448 1.00 96.69 119 ALA A C 1
ATOM 1004 O O . ALA A 1 119 ? 12.516 -21.781 -35.080 1.00 96.69 119 ALA A O 1
ATOM 1005 N N . GLU A 1 120 ? 14.025 -23.392 -34.675 1.00 96.56 120 GLU A N 1
ATOM 1006 C CA . GLU A 1 120 ? 14.971 -22.975 -35.722 1.00 96.56 120 GLU A CA 1
ATOM 1007 C C . GLU A 1 120 ? 14.381 -23.127 -37.132 1.00 96.56 120 GLU A C 1
ATOM 1009 O O . GLU A 1 120 ? 14.625 -22.282 -37.997 1.00 96.56 120 GLU A O 1
ATOM 1014 N N . GLU A 1 121 ? 13.592 -24.174 -37.378 1.00 96.56 121 GLU A N 1
ATOM 1015 C CA . GLU A 1 121 ? 12.911 -24.382 -38.657 1.00 96.56 121 GLU A CA 1
ATOM 1016 C C . GLU A 1 121 ? 11.808 -23.339 -38.889 1.00 96.56 121 GLU A C 1
ATOM 1018 O O . GLU A 1 121 ? 11.735 -22.760 -39.972 1.00 96.56 121 GLU A O 1
ATOM 1023 N N . LYS A 1 122 ? 10.962 -23.090 -37.878 1.00 97.00 122 LYS A N 1
ATOM 1024 C CA . LYS A 1 122 ? 9.747 -22.269 -38.018 1.00 97.00 122 LYS A CA 1
ATOM 1025 C C . LYS A 1 122 ? 9.955 -20.768 -37.870 1.00 97.00 122 LYS A C 1
ATOM 1027 O O . LYS A 1 122 ? 9.093 -20.010 -38.309 1.00 97.00 122 LYS A O 1
ATOM 1032 N N . ARG A 1 123 ? 11.043 -20.314 -37.247 1.00 95.75 123 ARG A N 1
ATOM 1033 C CA . ARG A 1 123 ? 11.291 -18.874 -37.100 1.00 95.75 123 ARG A CA 1
ATOM 1034 C C . ARG A 1 123 ? 11.539 -18.204 -38.455 1.00 95.75 123 ARG A C 1
ATOM 1036 O O . ARG A 1 123 ? 12.167 -18.767 -39.352 1.00 95.75 123 ARG A O 1
ATOM 1043 N N . ASN A 1 124 ? 11.099 -16.959 -38.572 1.00 95.50 124 ASN A N 1
ATOM 1044 C CA . ASN A 1 124 ? 11.375 -16.093 -39.700 1.00 95.50 124 ASN A CA 1
ATOM 1045 C C . ASN A 1 124 ? 12.858 -15.690 -39.739 1.00 95.50 124 ASN A C 1
ATOM 1047 O O . ASN A 1 124 ? 13.369 -15.026 -38.830 1.00 95.50 124 ASN A O 1
ATOM 1051 N N . LYS A 1 125 ? 13.526 -16.069 -40.832 1.00 93.56 125 LYS A N 1
ATOM 1052 C CA . LYS A 1 125 ? 14.959 -15.837 -41.094 1.00 93.56 125 LYS A CA 1
ATOM 1053 C C . LYS A 1 125 ? 15.207 -14.955 -42.321 1.00 93.56 125 LYS A C 1
ATOM 1055 O O . LYS A 1 125 ? 16.351 -14.752 -42.711 1.00 93.56 125 LYS A O 1
ATOM 1060 N N . SER A 1 126 ? 14.149 -14.444 -42.943 1.00 92.00 126 SER A N 1
ATOM 1061 C CA . SER A 1 126 ? 14.210 -13.674 -44.184 1.00 92.00 126 SER A CA 1
ATOM 1062 C C . SER A 1 126 ? 13.425 -12.373 -44.075 1.00 92.00 126 SER A C 1
ATOM 1064 O O . SER A 1 126 ? 12.583 -12.199 -43.193 1.00 92.00 126 SER A O 1
ATOM 1066 N N . PHE A 1 127 ? 13.690 -11.451 -44.995 1.00 92.00 127 PHE A N 1
ATOM 1067 C CA . PHE A 1 127 ? 12.836 -10.285 -45.181 1.00 92.00 127 PHE A CA 1
ATOM 1068 C C . PHE A 1 127 ? 11.479 -10.714 -45.745 1.00 92.00 127 PHE A C 1
ATOM 1070 O O . PHE A 1 127 ? 11.395 -11.663 -46.524 1.00 92.00 127 PHE A O 1
ATOM 1077 N N . ILE A 1 128 ? 10.428 -10.019 -45.320 1.00 90.56 128 ILE A N 1
ATOM 1078 C CA . ILE A 1 128 ? 9.067 -10.179 -45.838 1.00 90.56 128 ILE A CA 1
ATOM 1079 C C . ILE A 1 128 ? 8.729 -9.004 -46.758 1.00 90.56 128 ILE A C 1
ATOM 1081 O O . ILE A 1 128 ? 9.380 -7.961 -46.687 1.00 90.56 128 ILE A O 1
ATOM 1085 N N . ASP A 1 129 ? 7.687 -9.151 -47.576 1.00 87.56 129 ASP A N 1
ATOM 1086 C CA . ASP A 1 129 ? 7.083 -8.014 -48.274 1.00 87.56 129 ASP A CA 1
ATOM 1087 C C . ASP A 1 129 ? 6.397 -7.104 -47.244 1.00 87.56 129 ASP A C 1
ATOM 1089 O O . ASP A 1 129 ? 5.306 -7.396 -46.739 1.00 87.56 129 ASP A O 1
ATOM 1093 N N . ILE A 1 130 ? 7.101 -6.037 -46.863 1.00 87.19 130 ILE A N 1
ATOM 1094 C CA . ILE A 1 130 ? 6.653 -5.139 -45.801 1.00 87.19 130 ILE A CA 1
ATOM 1095 C C . ILE A 1 130 ? 5.459 -4.290 -46.242 1.00 87.19 130 ILE A C 1
ATOM 1097 O O . ILE A 1 130 ? 4.576 -4.033 -45.423 1.00 87.19 130 ILE A O 1
ATOM 1101 N N . ASP A 1 131 ? 5.398 -3.902 -47.518 1.00 86.50 131 ASP A N 1
ATOM 1102 C CA . ASP A 1 131 ? 4.301 -3.100 -48.057 1.00 86.50 131 ASP A CA 1
ATOM 1103 C C . ASP A 1 131 ? 3.015 -3.947 -48.023 1.00 86.50 131 ASP A C 1
ATOM 1105 O O . ASP A 1 131 ? 1.997 -3.509 -47.483 1.00 86.50 131 ASP A O 1
ATOM 1109 N N . TRP A 1 132 ? 3.083 -5.218 -48.449 1.00 86.50 132 TRP A N 1
ATOM 1110 C CA . TRP A 1 132 ? 1.963 -6.157 -48.313 1.00 86.50 132 TRP A CA 1
ATOM 1111 C C . TRP A 1 132 ? 1.521 -6.349 -46.858 1.00 86.50 132 TRP A C 1
ATOM 1113 O O . TRP A 1 132 ? 0.325 -6.285 -46.562 1.00 86.50 132 TRP A O 1
ATOM 1123 N N . TYR A 1 133 ? 2.475 -6.546 -45.942 1.00 85.81 133 TYR A N 1
ATOM 1124 C CA . TYR A 1 133 ? 2.178 -6.764 -44.524 1.00 85.81 133 TYR A CA 1
ATOM 1125 C C . TYR A 1 133 ? 1.483 -5.556 -43.877 1.00 85.81 133 TYR A C 1
ATOM 1127 O O . TYR A 1 133 ? 0.625 -5.713 -43.005 1.00 85.81 133 TYR A O 1
ATOM 1135 N N . LEU A 1 134 ? 1.842 -4.342 -44.300 1.00 87.44 134 LEU A N 1
ATOM 1136 C CA . LEU A 1 134 ? 1.345 -3.101 -43.713 1.00 87.44 134 LEU A CA 1
ATOM 1137 C C . LEU A 1 134 ? 0.128 -2.504 -44.425 1.00 87.44 134 LEU A C 1
ATOM 1139 O O . LEU A 1 134 ? -0.477 -1.592 -43.866 1.00 87.44 134 LEU A O 1
ATOM 1143 N N . ASN A 1 135 ? -0.293 -3.038 -45.576 1.00 85.12 135 ASN A N 1
ATOM 1144 C CA . ASN A 1 135 ? -1.429 -2.524 -46.359 1.00 85.12 135 ASN A CA 1
ATOM 1145 C C . ASN A 1 135 ? -2.733 -2.341 -45.557 1.00 85.12 135 ASN A C 1
ATOM 1147 O O . ASN A 1 135 ? -3.542 -1.479 -45.888 1.00 85.12 135 ASN A O 1
ATOM 1151 N N . ASN A 1 136 ? -2.941 -3.127 -44.495 1.00 79.62 136 ASN A N 1
ATOM 1152 C CA . ASN A 1 136 ? -4.132 -3.050 -43.640 1.00 79.62 136 ASN A CA 1
ATOM 1153 C C . ASN A 1 136 ? -3.889 -2.357 -42.282 1.00 79.62 136 ASN A C 1
ATOM 1155 O O . ASN A 1 136 ? -4.824 -2.221 -41.487 1.00 79.62 136 ASN A O 1
ATOM 1159 N N . ASP A 1 137 ? -2.659 -1.927 -41.978 1.00 82.50 137 ASP A N 1
ATOM 1160 C CA . ASP A 1 137 ? -2.349 -1.223 -40.730 1.00 82.50 137 ASP A CA 1
ATOM 1161 C C . ASP A 1 137 ? -2.603 0.281 -40.910 1.00 82.50 137 ASP A C 1
ATOM 1163 O O . ASP A 1 137 ? -1.916 0.968 -41.661 1.00 82.50 137 ASP A O 1
ATOM 1167 N N . LYS A 1 138 ? -3.581 0.824 -40.174 1.00 85.12 138 LYS A N 1
ATOM 1168 C CA . LYS A 1 138 ? -3.943 2.256 -40.216 1.00 85.12 138 LYS A CA 1
ATOM 1169 C C . LYS A 1 138 ? -2.802 3.195 -39.794 1.00 85.12 138 LYS A C 1
ATOM 1171 O O . LYS A 1 138 ? -2.952 4.408 -39.909 1.00 85.12 138 LYS A O 1
ATOM 1176 N N . LYS A 1 139 ? -1.710 2.652 -39.249 1.00 88.44 139 LYS A N 1
ATOM 1177 C CA . LYS A 1 139 ? -0.500 3.371 -38.843 1.00 88.44 139 LYS A CA 1
ATOM 1178 C C . LYS A 1 139 ? 0.750 2.808 -39.525 1.00 88.44 139 LYS A C 1
ATOM 1180 O O . LYS A 1 139 ? 1.824 2.834 -38.930 1.00 88.44 139 LYS A O 1
ATOM 1185 N N . SER A 1 140 ? 0.613 2.277 -40.740 1.00 87.88 140 SER A N 1
ATOM 1186 C CA . SER A 1 140 ? 1.712 1.726 -41.544 1.00 87.88 140 SER A CA 1
ATOM 1187 C C . SER A 1 140 ? 2.943 2.642 -41.578 1.00 87.88 140 SER A C 1
ATOM 1189 O O . SER A 1 140 ? 4.048 2.176 -41.300 1.00 87.88 140 SER A O 1
ATOM 1191 N N . ASP A 1 141 ? 2.748 3.946 -41.788 1.00 89.12 141 ASP A N 1
ATOM 1192 C CA . ASP A 1 141 ? 3.827 4.941 -41.779 1.00 89.12 141 ASP A CA 1
ATOM 1193 C C . ASP A 1 141 ? 4.566 5.011 -40.433 1.00 89.12 141 ASP A C 1
ATOM 1195 O O . ASP A 1 141 ? 5.797 5.008 -40.417 1.00 89.12 141 ASP A O 1
ATOM 1199 N N . ASP A 1 142 ? 3.851 4.995 -39.299 1.00 91.44 142 ASP A N 1
ATOM 1200 C CA . ASP A 1 142 ? 4.480 4.974 -37.968 1.00 91.44 142 ASP A CA 1
ATOM 1201 C C . ASP A 1 142 ? 5.315 3.698 -37.770 1.00 91.44 142 ASP A C 1
ATOM 1203 O O . ASP A 1 142 ? 6.352 3.724 -37.101 1.00 91.44 142 ASP A O 1
ATOM 1207 N N . VAL A 1 143 ? 4.865 2.570 -38.330 1.00 92.56 143 VAL A N 1
ATOM 1208 C CA . VAL A 1 143 ? 5.559 1.282 -38.210 1.00 92.56 143 VAL A CA 1
ATOM 1209 C C . VAL A 1 143 ? 6.863 1.287 -38.997 1.00 92.56 143 VAL A C 1
ATOM 1211 O O . VAL A 1 143 ? 7.913 0.994 -38.416 1.00 92.56 143 VAL A O 1
ATOM 1214 N N . ILE A 1 144 ? 6.823 1.657 -40.282 1.00 93.12 144 ILE A N 1
ATOM 1215 C CA . ILE A 1 144 ? 8.034 1.733 -41.114 1.00 93.12 144 ILE A CA 1
ATOM 1216 C C . ILE A 1 144 ? 8.988 2.789 -40.556 1.00 93.12 144 ILE A C 1
ATOM 1218 O O . ILE A 1 144 ? 10.185 2.524 -40.432 1.00 93.12 144 ILE A O 1
ATOM 1222 N N . GLU A 1 145 ? 8.473 3.948 -40.132 1.00 93.50 145 GLU A N 1
ATOM 1223 C CA . GLU A 1 145 ? 9.289 4.992 -39.514 1.00 93.50 145 GLU A CA 1
ATOM 1224 C C . GLU A 1 145 ? 9.961 4.500 -38.223 1.00 93.50 145 GLU A C 1
ATOM 1226 O O . GLU A 1 145 ? 11.139 4.789 -38.005 1.00 93.50 145 GLU A O 1
ATOM 1231 N N . SER A 1 146 ? 9.261 3.730 -37.380 1.00 93.06 146 SER A N 1
ATOM 1232 C CA . SER A 1 146 ? 9.839 3.143 -36.162 1.00 93.06 146 SER A CA 1
ATOM 1233 C C . SER A 1 146 ? 10.999 2.196 -36.484 1.00 93.06 146 SER A C 1
ATOM 1235 O O . SER A 1 146 ? 12.065 2.297 -35.867 1.00 93.06 146 SER A O 1
ATOM 1237 N N . ILE A 1 147 ? 10.830 1.319 -37.484 1.00 93.31 147 ILE A N 1
ATOM 1238 C CA . ILE A 1 147 ? 11.886 0.403 -37.947 1.00 93.31 147 ILE A CA 1
ATOM 1239 C C . ILE A 1 147 ? 13.069 1.214 -38.491 1.00 93.31 147 ILE A C 1
ATOM 1241 O O . ILE A 1 147 ? 14.204 0.989 -38.071 1.00 93.31 147 ILE A O 1
ATOM 1245 N N . PHE A 1 148 ? 12.816 2.198 -39.361 1.00 94.62 148 PHE A N 1
ATOM 1246 C CA . PHE A 1 148 ? 13.852 3.057 -39.938 1.00 94.62 148 PHE A CA 1
ATOM 1247 C C . PHE A 1 148 ? 14.628 3.827 -38.865 1.00 94.62 148 PHE A C 1
ATOM 1249 O O . PHE A 1 148 ? 15.857 3.837 -38.855 1.00 94.62 148 PHE A O 1
ATOM 1256 N N . CYS A 1 149 ? 13.933 4.444 -37.912 1.00 92.88 149 CYS A N 1
ATOM 1257 C CA . CYS A 1 149 ? 14.569 5.226 -36.859 1.00 92.88 149 CYS A CA 1
ATOM 1258 C C . CYS A 1 149 ? 15.484 4.377 -35.970 1.00 92.88 149 CYS A C 1
ATOM 1260 O O . CYS A 1 149 ? 16.575 4.817 -35.598 1.00 92.88 149 CYS A O 1
ATOM 1262 N N . SER A 1 150 ? 15.057 3.159 -35.630 1.00 89.62 150 SER A N 1
ATOM 1263 C CA . SER A 1 150 ? 15.894 2.225 -34.878 1.00 89.62 150 SER A CA 1
ATOM 1264 C C . SER A 1 150 ? 17.020 1.637 -35.733 1.00 89.62 150 SER A C 1
ATOM 1266 O O . SER A 1 150 ? 18.110 1.419 -35.213 1.00 89.62 150 SER A O 1
ATOM 1268 N N . PHE A 1 151 ? 16.817 1.464 -37.042 1.00 90.88 151 PHE A N 1
ATOM 1269 C CA . PHE A 1 151 ? 17.879 1.089 -37.981 1.00 90.88 151 PHE A CA 1
ATOM 1270 C C . PHE A 1 151 ? 19.000 2.129 -37.991 1.00 90.88 151 PHE A C 1
ATOM 1272 O O . PHE A 1 151 ? 20.164 1.772 -37.822 1.00 90.88 151 PHE A O 1
ATOM 1279 N N . ILE A 1 152 ? 18.650 3.417 -38.071 1.00 90.81 152 ILE A N 1
ATOM 1280 C CA . ILE A 1 152 ? 19.624 4.508 -37.963 1.00 90.81 152 ILE A CA 1
ATOM 1281 C C . ILE A 1 152 ? 20.355 4.460 -36.618 1.00 90.81 152 ILE A C 1
ATOM 1283 O O . ILE A 1 152 ? 21.576 4.560 -36.603 1.00 90.81 152 ILE A O 1
ATOM 1287 N N . HIS A 1 153 ? 19.653 4.243 -35.500 1.00 86.38 153 HIS A N 1
ATOM 1288 C CA . HIS A 1 153 ? 20.301 4.100 -34.190 1.00 86.38 153 HIS A CA 1
ATOM 1289 C C . HIS A 1 153 ? 21.388 3.016 -34.193 1.00 86.38 153 HIS A C 1
ATOM 1291 O O . HIS A 1 153 ? 22.497 3.231 -33.706 1.00 86.38 153 HIS A O 1
ATOM 1297 N N . TYR A 1 154 ? 21.069 1.854 -34.763 1.00 80.81 154 TYR A N 1
ATOM 1298 C CA . TYR A 1 154 ? 21.962 0.702 -34.775 1.00 80.81 154 TYR A CA 1
ATOM 1299 C C . TYR A 1 154 ? 23.043 0.753 -35.862 1.00 80.81 154 TYR A C 1
ATOM 1301 O O . TYR A 1 154 ? 24.003 -0.012 -35.799 1.00 80.81 154 TYR A O 1
ATOM 1309 N N . ALA A 1 155 ? 22.946 1.673 -36.825 1.00 82.44 155 ALA A N 1
ATOM 1310 C CA . ALA A 1 155 ? 23.985 1.898 -37.827 1.00 82.44 155 ALA A CA 1
ATOM 1311 C C . ALA A 1 155 ? 25.252 2.563 -37.249 1.00 82.44 155 ALA A C 1
ATOM 1313 O O . ALA A 1 155 ? 26.322 2.438 -37.848 1.00 82.44 155 ALA A O 1
ATOM 1314 N N . PHE A 1 156 ? 25.136 3.229 -36.092 1.00 76.38 156 PHE A N 1
ATOM 1315 C CA . PHE A 1 156 ? 26.185 4.048 -35.465 1.00 76.38 156 PHE A CA 1
ATOM 1316 C C . PHE A 1 156 ? 26.508 3.615 -34.016 1.00 76.38 156 PHE A C 1
ATOM 1318 O O . PHE A 1 156 ? 26.765 4.449 -33.148 1.00 76.38 156 PHE A O 1
ATOM 1325 N N . ILE A 1 157 ? 26.450 2.316 -33.696 1.00 69.88 157 ILE A N 1
ATOM 1326 C CA . ILE A 1 157 ? 26.746 1.845 -32.328 1.00 69.88 157 ILE A CA 1
ATOM 1327 C C . ILE A 1 157 ? 28.249 1.966 -32.025 1.00 69.88 157 ILE A C 1
ATOM 1329 O O . ILE A 1 157 ? 29.104 1.665 -32.853 1.00 69.88 157 ILE A O 1
ATOM 1333 N N . LYS A 1 158 ? 28.578 2.361 -30.790 1.00 60.03 158 LYS A N 1
ATOM 1334 C CA . LYS A 1 158 ? 29.945 2.680 -30.340 1.00 60.03 158 LYS A CA 1
ATOM 1335 C C . LYS A 1 158 ? 30.800 1.472 -29.934 1.00 60.03 158 LYS A C 1
ATOM 1337 O O . LYS A 1 158 ? 31.977 1.654 -29.619 1.00 60.03 158 LYS A O 1
ATOM 1342 N N . ASN A 1 159 ? 30.234 0.265 -29.879 1.00 61.69 159 ASN A N 1
ATOM 1343 C CA . ASN A 1 159 ? 30.937 -0.936 -29.428 1.00 61.69 159 ASN A CA 1
ATOM 1344 C C . ASN A 1 159 ? 31.293 -1.859 -30.617 1.00 61.69 159 ASN A C 1
ATOM 1346 O O . ASN A 1 159 ? 30.411 -2.517 -31.170 1.00 61.69 159 ASN A O 1
ATOM 1350 N N . PRO A 1 160 ? 32.579 -1.946 -31.012 1.00 52.69 160 PRO A N 1
ATOM 1351 C CA . PRO A 1 160 ? 33.009 -2.751 -32.157 1.00 52.69 160 PRO A CA 1
ATOM 1352 C C . PRO A 1 160 ? 33.010 -4.267 -31.887 1.00 52.69 160 PRO A C 1
ATOM 1354 O O . PRO A 1 160 ? 33.199 -5.033 -32.825 1.00 52.69 160 PRO A O 1
ATOM 1357 N N . LYS A 1 161 ? 32.797 -4.715 -30.637 1.00 54.16 161 LYS A N 1
ATOM 1358 C CA . LYS A 1 161 ? 32.748 -6.144 -30.261 1.00 54.16 161 LYS A CA 1
ATOM 1359 C C . LYS A 1 161 ? 31.384 -6.814 -30.499 1.00 54.16 161 LYS A C 1
ATOM 1361 O O . LYS A 1 161 ? 31.243 -8.001 -30.228 1.00 54.16 161 LYS A O 1
ATOM 1366 N N . ILE A 1 162 ? 30.382 -6.080 -30.988 1.00 56.84 162 ILE A N 1
ATOM 1367 C CA . ILE A 1 162 ? 29.049 -6.621 -31.292 1.00 56.84 162 ILE A CA 1
ATOM 1368 C C . ILE A 1 162 ? 29.122 -7.373 -32.627 1.00 56.84 162 ILE A C 1
ATOM 1370 O O . ILE A 1 162 ? 28.758 -6.836 -33.671 1.00 56.84 162 ILE A O 1
ATOM 1374 N N . SER A 1 163 ? 29.650 -8.596 -32.619 1.00 50.41 163 SER A N 1
ATOM 1375 C CA . SER A 1 163 ? 29.639 -9.467 -33.802 1.00 50.41 163 SER A CA 1
ATOM 1376 C C . SER A 1 163 ? 28.743 -10.696 -33.652 1.00 50.41 163 SER A C 1
ATOM 1378 O O . SER A 1 163 ? 28.360 -11.251 -34.676 1.00 50.41 163 SER A O 1
ATOM 1380 N N . GLU A 1 164 ? 28.363 -11.107 -32.433 1.00 47.84 164 GLU A N 1
ATOM 1381 C CA . GLU A 1 164 ? 27.675 -12.401 -32.231 1.00 47.84 164 GLU A CA 1
ATOM 1382 C C . GLU A 1 164 ? 26.539 -12.410 -31.185 1.00 47.84 164 GLU A C 1
ATOM 1384 O O . GLU A 1 164 ? 25.689 -13.295 -31.244 1.00 47.84 164 GLU A O 1
ATOM 1389 N N . ASP A 1 165 ? 26.444 -11.425 -30.281 1.00 50.06 165 ASP A N 1
ATOM 1390 C CA . ASP A 1 165 ? 25.357 -11.333 -29.289 1.00 50.06 165 ASP A CA 1
ATOM 1391 C C . ASP A 1 165 ? 24.741 -9.927 -29.322 1.00 50.06 165 ASP A C 1
ATOM 1393 O O . ASP A 1 165 ? 25.279 -8.964 -28.777 1.00 50.06 165 ASP A O 1
ATOM 1397 N N . PHE A 1 166 ? 23.620 -9.763 -30.027 1.00 55.75 166 PHE A N 1
ATOM 1398 C CA . PHE A 1 166 ? 22.912 -8.481 -30.083 1.00 55.75 166 PHE A CA 1
ATOM 1399 C C . PHE A 1 166 ? 22.060 -8.312 -28.817 1.00 55.75 166 PHE A C 1
ATOM 1401 O O . PHE A 1 166 ? 20.833 -8.403 -28.857 1.00 55.75 166 PHE A O 1
ATOM 1408 N N . SER A 1 167 ? 22.706 -8.098 -27.669 1.00 55.75 167 SER A N 1
ATOM 1409 C CA . SER A 1 167 ? 22.010 -7.615 -26.477 1.00 55.75 167 SER A CA 1
ATOM 1410 C C . SER A 1 167 ? 22.044 -6.084 -26.465 1.00 55.75 167 SER A C 1
ATOM 1412 O O . SER A 1 167 ? 23.082 -5.456 -26.681 1.00 55.75 167 SER A O 1
ATOM 1414 N N . ILE A 1 168 ? 20.892 -5.452 -26.214 1.00 53.38 168 ILE A N 1
ATOM 1415 C CA . ILE A 1 168 ? 20.777 -3.985 -26.085 1.00 53.38 168 ILE A CA 1
ATOM 1416 C C . ILE A 1 168 ? 21.729 -3.450 -24.993 1.00 53.38 168 ILE A C 1
ATOM 1418 O O . ILE A 1 168 ? 22.185 -2.309 -25.047 1.00 53.38 168 ILE A O 1
ATOM 1422 N N . GLU A 1 169 ? 22.075 -4.292 -24.023 1.00 51.72 169 GLU A N 1
ATOM 1423 C CA . GLU A 1 169 ? 22.989 -3.993 -22.922 1.00 51.72 169 GLU A CA 1
ATOM 1424 C C . GLU A 1 169 ? 24.445 -3.818 -23.388 1.00 51.72 169 GLU A C 1
ATOM 1426 O O . GLU A 1 169 ? 25.183 -3.050 -22.778 1.00 51.72 169 GLU A O 1
ATOM 1431 N N . GLN A 1 170 ? 24.842 -4.435 -24.509 1.00 58.75 170 GLN A N 1
ATOM 1432 C CA . GLN A 1 170 ? 26.197 -4.345 -25.072 1.00 58.75 170 GLN A CA 1
ATOM 1433 C C . GLN A 1 170 ? 26.390 -3.187 -26.067 1.00 58.75 170 GLN A C 1
ATOM 1435 O O . GLN A 1 170 ? 27.503 -2.978 -26.560 1.00 58.75 170 GLN A O 1
ATOM 1440 N N . LEU A 1 171 ? 25.340 -2.399 -26.346 1.00 62.16 171 LEU A N 1
ATOM 1441 C CA . LEU A 1 171 ? 25.406 -1.231 -27.243 1.00 62.16 171 LEU A CA 1
ATOM 1442 C C . LEU A 1 171 ? 26.384 -0.154 -26.755 1.00 62.16 171 LEU A C 1
ATOM 1444 O O . LEU A 1 171 ? 26.900 0.639 -27.545 1.00 62.16 171 LEU A O 1
ATOM 1448 N N . HIS A 1 172 ? 26.640 -0.118 -25.449 1.00 70.25 172 HIS A N 1
ATOM 1449 C CA . HIS A 1 172 ? 27.545 0.826 -24.804 1.00 70.25 172 HIS A CA 1
ATOM 1450 C C . HIS A 1 172 ? 28.661 0.067 -24.081 1.00 70.25 172 HIS A C 1
ATOM 1452 O O . HIS A 1 172 ? 28.521 -1.112 -23.772 1.00 70.25 172 HIS A O 1
ATOM 1458 N N . LYS A 1 173 ? 29.791 0.743 -23.832 1.00 67.75 173 LYS A N 1
ATOM 1459 C CA . LYS A 1 173 ? 30.935 0.147 -23.116 1.00 67.75 173 LYS A CA 1
ATOM 1460 C C . LYS A 1 173 ? 30.622 -0.163 -21.649 1.00 67.75 173 LYS A C 1
ATOM 1462 O O . LYS A 1 173 ? 31.178 -1.110 -21.114 1.00 67.75 173 LYS A O 1
ATOM 1467 N N . GLU A 1 174 ? 29.776 0.652 -21.027 1.00 77.88 174 GLU A N 1
ATOM 1468 C CA . GLU A 1 174 ? 29.314 0.497 -19.646 1.00 77.88 174 GLU A CA 1
ATOM 1469 C C . GLU A 1 174 ? 27.799 0.249 -19.619 1.00 77.88 174 GLU A C 1
ATOM 1471 O O . GLU A 1 174 ? 27.050 0.709 -20.499 1.00 77.88 174 GLU A O 1
ATOM 1476 N N . SER A 1 175 ? 27.334 -0.450 -18.584 1.00 81.62 175 SER A N 1
ATOM 1477 C CA . SER A 1 175 ? 25.905 -0.672 -18.350 1.00 81.62 175 SER A CA 1
ATOM 1478 C C . SER A 1 175 ? 25.164 0.652 -18.112 1.00 81.62 175 SER A C 1
ATOM 1480 O O . SER A 1 175 ? 25.753 1.706 -17.854 1.00 81.62 175 SER A O 1
ATOM 1482 N N . PHE A 1 176 ? 23.830 0.648 -18.213 1.00 85.94 176 PHE A N 1
ATOM 1483 C CA . PHE A 1 176 ? 23.069 1.867 -17.907 1.00 85.94 176 PHE A CA 1
ATOM 1484 C C . PHE A 1 176 ? 23.167 2.269 -16.442 1.00 85.94 176 PHE A C 1
ATOM 1486 O O . PHE A 1 176 ? 23.244 3.455 -16.130 1.00 85.94 176 PHE A O 1
ATOM 1493 N N . TRP A 1 177 ? 23.229 1.284 -15.557 1.00 86.00 177 TRP A N 1
ATOM 1494 C CA . TRP A 1 177 ? 23.388 1.519 -14.136 1.00 86.00 177 TRP A CA 1
ATOM 1495 C C . TRP A 1 177 ? 24.739 2.153 -13.791 1.00 86.00 177 TRP A C 1
ATOM 1497 O O . TRP A 1 177 ? 24.774 3.134 -13.052 1.00 86.00 177 TRP A O 1
ATOM 1507 N N . GLU A 1 178 ? 25.839 1.664 -14.372 1.00 86.06 178 GLU A N 1
ATOM 1508 C CA . GLU A 1 178 ? 27.172 2.266 -14.209 1.00 86.06 178 GLU A CA 1
ATOM 1509 C C . GLU A 1 178 ? 27.224 3.688 -14.765 1.00 86.06 178 GLU A C 1
ATOM 1511 O O . GLU A 1 178 ? 27.676 4.598 -14.073 1.00 86.06 178 GLU A O 1
ATOM 1516 N N . TYR A 1 179 ? 26.661 3.910 -15.956 1.00 88.69 179 TYR A N 1
ATOM 1517 C CA . TYR A 1 179 ? 26.553 5.250 -16.529 1.00 88.69 179 TYR A CA 1
ATOM 1518 C C . TYR A 1 179 ? 25.836 6.215 -15.583 1.00 88.69 179 TYR A C 1
ATOM 1520 O O . TYR A 1 179 ? 26.299 7.337 -15.368 1.00 88.69 179 TYR A O 1
ATOM 1528 N N . LEU A 1 180 ? 24.716 5.793 -14.992 1.00 90.38 180 LEU A N 1
ATOM 1529 C CA . LEU A 1 180 ? 24.006 6.641 -14.047 1.00 90.38 180 LEU A CA 1
ATOM 1530 C C . LEU A 1 180 ? 24.784 6.827 -12.735 1.00 90.38 180 LEU A C 1
ATOM 1532 O O . LEU A 1 180 ? 24.786 7.931 -12.206 1.00 90.38 180 LEU A O 1
ATOM 1536 N N . LYS A 1 181 ? 25.493 5.812 -12.226 1.00 86.88 181 LYS A N 1
ATOM 1537 C CA . LYS A 1 181 ? 26.395 5.979 -11.071 1.00 86.88 181 LYS A CA 1
AT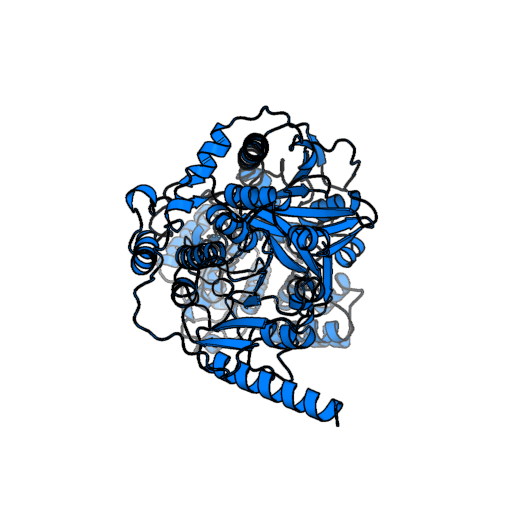OM 1538 C C . LYS A 1 181 ? 27.495 7.008 -11.355 1.00 86.88 181 LYS A C 1
ATOM 1540 O O . LYS A 1 181 ? 27.809 7.805 -10.480 1.00 86.88 181 LYS A O 1
ATOM 1545 N N . ASN A 1 182 ? 28.036 7.021 -12.570 1.00 87.94 182 ASN A N 1
ATOM 1546 C CA . ASN A 1 182 ? 29.130 7.908 -12.965 1.00 87.94 182 ASN A CA 1
ATOM 1547 C C . ASN A 1 182 ? 28.666 9.345 -13.263 1.00 87.94 182 ASN A C 1
ATOM 1549 O O . ASN A 1 182 ? 29.401 10.290 -12.994 1.00 87.94 182 ASN A O 1
ATOM 1553 N N . ASN A 1 183 ? 27.454 9.521 -13.803 1.00 88.81 183 ASN A N 1
ATOM 1554 C CA . ASN A 1 183 ? 26.979 10.815 -14.319 1.00 88.81 183 ASN A CA 1
ATOM 1555 C C . ASN A 1 183 ? 25.796 11.414 -13.532 1.00 88.81 183 ASN A C 1
ATOM 1557 O O . ASN A 1 183 ? 25.506 12.598 -13.666 1.00 88.81 183 ASN A O 1
ATOM 1561 N N . HIS A 1 184 ? 25.105 10.608 -12.723 1.00 87.56 184 HIS A N 1
ATOM 1562 C CA . HIS A 1 184 ? 23.898 10.961 -11.961 1.00 87.56 184 HIS A CA 1
ATOM 1563 C C . HIS A 1 184 ? 23.969 10.429 -10.513 1.00 87.56 184 HIS A C 1
ATOM 1565 O O . HIS A 1 184 ? 22.950 10.059 -9.925 1.00 87.56 184 HIS A O 1
ATOM 1571 N N . SER A 1 185 ? 25.169 10.377 -9.924 1.00 83.38 185 SER A N 1
ATOM 1572 C CA . SER A 1 185 ? 25.426 9.787 -8.598 1.00 83.38 185 SER A CA 1
ATOM 1573 C C . SER A 1 185 ? 24.529 10.341 -7.486 1.00 83.38 185 SER A C 1
ATOM 1575 O O . SER A 1 185 ? 24.089 9.589 -6.624 1.00 83.38 185 SER A O 1
ATOM 1577 N N . GLU A 1 186 ? 24.183 11.630 -7.526 1.00 84.75 186 GLU A N 1
ATOM 1578 C CA . GLU A 1 186 ? 23.284 12.264 -6.552 1.00 84.75 186 GLU A CA 1
ATOM 1579 C C . GLU A 1 186 ? 21.822 11.795 -6.646 1.00 84.75 186 GLU A C 1
ATOM 1581 O O . GLU A 1 186 ? 21.061 11.933 -5.689 1.00 84.75 186 GLU A O 1
ATOM 1586 N N . GLN A 1 187 ? 21.387 11.291 -7.806 1.00 86.50 187 GLN A N 1
ATOM 1587 C CA . GLN A 1 187 ? 20.066 10.670 -7.973 1.00 86.50 187 GLN A CA 1
ATOM 1588 C C . GLN A 1 187 ? 20.078 9.201 -7.549 1.00 86.50 187 GLN A C 1
ATOM 1590 O O . GLN A 1 187 ? 19.030 8.651 -7.223 1.00 86.50 187 GLN A O 1
ATOM 1595 N N . ILE A 1 188 ? 21.254 8.570 -7.559 1.00 83.12 188 ILE A N 1
ATOM 1596 C CA . ILE A 1 188 ? 21.445 7.129 -7.337 1.00 83.12 188 ILE A CA 1
ATOM 1597 C C . ILE A 1 188 ? 22.414 6.898 -6.183 1.00 83.12 188 ILE A C 1
ATOM 1599 O O . ILE A 1 188 ? 23.276 6.017 -6.203 1.00 83.12 188 ILE A O 1
ATOM 1603 N N . ASN A 1 189 ? 22.274 7.719 -5.151 1.00 80.12 189 ASN A N 1
ATOM 1604 C CA . ASN A 1 189 ? 22.969 7.481 -3.910 1.00 80.12 189 ASN A CA 1
ATOM 1605 C C . ASN A 1 189 ? 22.305 6.294 -3.197 1.00 80.12 189 ASN A C 1
ATOM 1607 O O . ASN A 1 189 ? 21.080 6.184 -3.171 1.00 80.12 189 ASN A O 1
ATOM 1611 N N . ARG A 1 190 ? 23.126 5.384 -2.674 1.00 86.31 190 ARG A N 1
ATOM 1612 C CA . ARG A 1 190 ? 22.701 4.195 -1.912 1.00 86.31 190 ARG A CA 1
ATOM 1613 C C . ARG A 1 190 ? 23.444 4.079 -0.573 1.00 86.31 190 ARG A C 1
ATOM 1615 O O . ARG A 1 190 ? 23.514 3.015 0.037 1.00 86.31 190 ARG A O 1
ATOM 1622 N N . LYS A 1 191 ? 24.009 5.195 -0.101 1.00 90.50 191 LYS A N 1
ATOM 1623 C CA . LYS A 1 191 ? 24.721 5.312 1.180 1.00 90.50 191 LYS A CA 1
ATOM 1624 C C . LYS A 1 191 ? 23.814 5.192 2.405 1.00 90.50 191 LYS A C 1
ATOM 1626 O O . LYS A 1 191 ? 24.356 5.064 3.495 1.00 90.50 191 LYS A O 1
ATOM 1631 N N . ASN A 1 192 ? 22.493 5.256 2.251 1.00 94.00 192 ASN A N 1
ATOM 1632 C CA . ASN A 1 192 ? 21.475 4.998 3.271 1.00 94.00 192 ASN A CA 1
ATOM 1633 C C . ASN A 1 192 ? 20.261 4.321 2.595 1.00 94.00 192 ASN A C 1
ATOM 1635 O O . ASN A 1 192 ? 19.220 4.947 2.375 1.00 94.00 192 ASN A O 1
ATOM 1639 N N . GLY A 1 193 ? 20.425 3.049 2.209 1.00 95.38 193 GLY A N 1
ATOM 1640 C CA . GLY A 1 193 ? 19.440 2.279 1.434 1.00 95.38 193 GLY A CA 1
ATOM 1641 C C . GLY A 1 193 ? 18.309 1.658 2.264 1.00 95.38 193 GLY A C 1
ATOM 1642 O O . GLY A 1 193 ? 17.233 1.380 1.732 1.00 95.38 193 GLY A O 1
ATOM 1643 N N . LEU A 1 194 ? 18.535 1.471 3.565 1.00 97.88 194 LEU A N 1
ATOM 1644 C CA . LEU A 1 194 ? 17.559 0.956 4.525 1.00 97.88 194 LEU A CA 1
ATOM 1645 C C . LEU A 1 194 ? 17.919 1.448 5.931 1.00 97.88 194 LEU A C 1
ATOM 1647 O O . LEU A 1 194 ? 19.080 1.366 6.326 1.00 97.88 194 LEU A O 1
ATOM 1651 N N . SER A 1 195 ? 16.929 1.894 6.700 1.00 98.12 195 SER A N 1
ATOM 1652 C CA . SER A 1 195 ? 17.069 2.126 8.142 1.00 98.12 195 SER A CA 1
ATOM 1653 C C . SER A 1 195 ? 16.118 1.213 8.909 1.00 98.12 195 SER A C 1
ATOM 1655 O O . SER A 1 195 ? 14.932 1.152 8.593 1.00 98.12 195 SER A O 1
ATOM 1657 N N . ILE A 1 196 ? 16.633 0.510 9.917 1.00 98.06 196 ILE A N 1
ATOM 1658 C CA . ILE A 1 196 ? 15.866 -0.355 10.818 1.00 98.06 196 ILE A CA 1
ATOM 1659 C C . ILE A 1 196 ? 16.007 0.199 12.233 1.00 98.06 196 ILE A C 1
ATOM 1661 O O . ILE A 1 196 ? 17.099 0.203 12.804 1.00 98.06 196 ILE A O 1
ATOM 1665 N N . VAL A 1 197 ? 14.899 0.664 12.793 1.00 97.25 197 VAL A N 1
ATOM 1666 C CA . VAL A 1 197 ? 14.815 1.305 14.104 1.00 97.25 197 VAL A CA 1
ATOM 1667 C C . VAL A 1 197 ? 14.285 0.309 15.124 1.00 97.25 197 VAL A C 1
ATOM 1669 O O . VAL A 1 197 ? 13.216 -0.268 14.936 1.00 97.25 197 VAL A O 1
ATOM 1672 N N . ASN A 1 198 ? 15.002 0.148 16.233 1.00 94.94 198 ASN A N 1
ATOM 1673 C CA . ASN A 1 198 ? 14.467 -0.514 17.418 1.00 94.94 198 ASN A CA 1
ATOM 1674 C C . ASN A 1 198 ? 13.636 0.482 18.243 1.00 94.94 198 ASN A C 1
ATOM 1676 O O . ASN A 1 198 ? 14.200 1.297 18.974 1.00 94.94 198 ASN A O 1
ATOM 1680 N N . ALA A 1 199 ? 12.309 0.433 18.131 1.00 93.50 199 ALA A N 1
ATOM 1681 C CA . ALA A 1 199 ? 11.423 1.417 18.753 1.00 93.50 199 ALA A CA 1
ATOM 1682 C C . ALA A 1 199 ? 11.508 1.411 20.289 1.00 93.50 199 ALA A C 1
ATOM 1684 O O . ALA A 1 199 ? 11.450 2.472 20.907 1.00 93.50 199 ALA A O 1
ATOM 1685 N N . ASN A 1 200 ? 11.751 0.246 20.900 1.00 90.06 200 ASN A N 1
ATOM 1686 C CA . ASN A 1 200 ? 11.905 0.084 22.351 1.00 90.06 200 ASN A CA 1
ATOM 1687 C C . ASN A 1 200 ? 13.015 0.942 22.961 1.00 90.06 200 ASN A C 1
ATOM 1689 O O . ASN A 1 200 ? 12.988 1.241 24.144 1.00 90.06 200 ASN A O 1
ATOM 1693 N N . SER A 1 201 ? 14.019 1.298 22.163 1.00 87.88 201 SER A N 1
ATOM 1694 C CA . SER A 1 201 ? 15.134 2.134 22.613 1.00 87.88 201 SER A CA 1
ATOM 1695 C C . SER A 1 201 ? 14.851 3.635 22.540 1.00 87.88 201 SER A C 1
ATOM 1697 O O . SER A 1 201 ? 15.605 4.427 23.096 1.00 87.88 201 SER A O 1
ATOM 1699 N N . ILE A 1 202 ? 13.818 4.020 21.787 1.00 88.62 202 ILE A N 1
ATOM 1700 C CA . ILE A 1 202 ? 13.390 5.408 21.601 1.00 88.62 202 ILE A CA 1
ATOM 1701 C C . ILE A 1 202 ? 12.335 5.765 22.644 1.00 88.62 202 ILE A C 1
ATOM 1703 O O . ILE A 1 202 ? 12.292 6.898 23.111 1.00 88.62 202 ILE A O 1
ATOM 1707 N N . ILE A 1 203 ? 11.486 4.793 22.976 1.00 86.62 203 ILE A N 1
ATOM 1708 C CA . ILE A 1 203 ? 10.378 4.956 23.907 1.00 86.62 203 ILE A CA 1
ATOM 1709 C C . ILE A 1 203 ? 10.901 4.788 25.331 1.00 86.62 203 ILE A C 1
ATOM 1711 O O . ILE A 1 203 ? 11.367 3.714 25.711 1.00 86.62 203 ILE A O 1
ATOM 1715 N N . ASP A 1 204 ? 10.799 5.854 26.116 1.00 83.00 204 ASP A N 1
ATOM 1716 C CA . ASP A 1 204 ? 11.082 5.848 27.543 1.00 83.00 204 ASP A CA 1
ATOM 1717 C C . ASP A 1 204 ? 9.775 5.624 28.313 1.00 83.00 204 ASP A C 1
ATOM 1719 O O . ASP A 1 204 ? 8.820 6.396 28.202 1.00 83.00 204 ASP A O 1
ATOM 1723 N N . GLN A 1 205 ? 9.737 4.560 29.114 1.00 78.19 205 GLN A N 1
ATOM 1724 C CA . GLN A 1 205 ? 8.588 4.214 29.954 1.00 78.19 205 GLN A CA 1
ATOM 1725 C C . GLN A 1 205 ? 8.276 5.267 31.030 1.00 78.19 205 GLN A C 1
ATOM 1727 O O . GLN A 1 205 ? 7.176 5.266 31.577 1.00 78.19 205 GLN A O 1
ATOM 1732 N N . TYR A 1 206 ? 9.236 6.139 31.356 1.00 82.19 206 TYR A N 1
ATOM 1733 C CA . TYR A 1 206 ? 9.059 7.227 32.317 1.00 82.19 206 TYR A CA 1
ATOM 1734 C C . TYR A 1 206 ? 8.666 8.555 31.659 1.00 82.19 206 TYR A C 1
ATOM 1736 O O . TYR A 1 206 ? 8.272 9.481 32.368 1.00 82.19 206 TYR A O 1
ATOM 1744 N N . ALA A 1 207 ? 8.771 8.656 30.332 1.00 86.12 207 ALA A N 1
ATOM 1745 C CA . ALA A 1 207 ? 8.366 9.838 29.581 1.00 86.12 207 ALA A CA 1
ATOM 1746 C C . ALA A 1 207 ? 6.857 9.834 29.305 1.00 86.12 207 ALA A C 1
ATOM 1748 O O . ALA A 1 207 ? 6.207 8.784 29.253 1.00 86.12 207 ALA A O 1
ATOM 1749 N N . SER A 1 208 ? 6.291 11.022 29.090 1.00 92.75 208 SER A N 1
ATOM 1750 C CA . SER A 1 208 ? 4.892 11.154 28.686 1.00 92.75 208 SER A CA 1
ATOM 1751 C C . SER A 1 208 ? 4.647 10.544 27.298 1.00 92.75 208 SER A C 1
ATOM 1753 O O . SER A 1 208 ? 5.567 10.309 26.507 1.00 92.75 208 SER A O 1
ATOM 1755 N N . TYR A 1 209 ? 3.378 10.297 26.969 1.00 93.25 209 TYR A N 1
ATOM 1756 C CA . TYR A 1 209 ? 2.994 9.815 25.641 1.00 93.25 209 TYR A CA 1
ATOM 1757 C C . TYR A 1 209 ? 3.435 10.792 24.537 1.00 93.25 209 TYR A C 1
ATOM 1759 O O . TYR A 1 209 ? 4.008 10.390 23.525 1.00 93.25 209 TYR A O 1
ATOM 1767 N N . GLU A 1 210 ? 3.230 12.088 24.765 1.00 95.50 210 GLU A N 1
ATOM 1768 C CA . GLU A 1 210 ? 3.609 13.178 23.867 1.00 95.50 210 GLU A CA 1
ATOM 1769 C C . GLU A 1 210 ? 5.127 13.296 23.716 1.00 95.50 210 GLU A C 1
ATOM 1771 O O . GLU A 1 210 ? 5.617 13.505 22.608 1.00 95.50 210 GLU A O 1
ATOM 1776 N N . GLU A 1 211 ? 5.881 13.131 24.806 1.00 94.75 211 GLU A N 1
ATOM 1777 C CA . GLU A 1 211 ? 7.345 13.132 24.774 1.00 94.75 211 GLU A CA 1
ATOM 1778 C C . GLU A 1 211 ? 7.888 11.971 23.932 1.00 94.75 211 GLU A C 1
ATOM 1780 O O . GLU A 1 211 ? 8.748 12.179 23.069 1.00 94.75 211 GLU A O 1
ATOM 1785 N N . ASN A 1 212 ? 7.329 10.771 24.118 1.00 94.31 212 ASN A N 1
ATOM 1786 C CA . ASN A 1 212 ? 7.670 9.586 23.335 1.00 94.31 212 ASN A CA 1
ATOM 1787 C C . ASN A 1 212 ? 7.348 9.766 21.844 1.00 94.31 212 ASN A C 1
ATOM 1789 O O . ASN A 1 212 ? 8.200 9.499 20.988 1.00 94.31 212 ASN A O 1
ATOM 1793 N N . LEU A 1 213 ? 6.155 10.274 21.514 1.00 95.75 213 LEU A N 1
ATOM 1794 C CA . LEU A 1 213 ? 5.793 10.587 20.130 1.00 95.75 213 LEU A CA 1
ATOM 1795 C C . LEU A 1 213 ? 6.710 11.650 19.527 1.00 95.75 213 LEU A C 1
ATOM 1797 O O . LEU A 1 213 ? 7.161 11.494 18.397 1.00 95.75 213 LEU A O 1
ATOM 1801 N N . SER A 1 214 ? 7.053 12.694 20.279 1.00 96.12 214 SER A N 1
ATOM 1802 C CA . SER A 1 214 ? 7.977 13.730 19.822 1.00 96.12 214 SER A CA 1
ATOM 1803 C C . SER A 1 214 ? 9.354 13.178 19.443 1.00 96.12 214 SER A C 1
ATOM 1805 O O . SER A 1 214 ? 9.927 13.614 18.443 1.00 96.12 214 SER A O 1
ATOM 1807 N N . CYS A 1 215 ? 9.885 12.207 20.193 1.00 95.38 215 CYS A N 1
ATOM 1808 C CA . CYS A 1 215 ? 11.130 11.524 19.834 1.00 95.38 215 CYS A CA 1
ATOM 1809 C C . CYS A 1 215 ? 10.991 10.730 18.527 1.00 95.38 215 CYS A C 1
ATOM 1811 O O . CYS A 1 215 ? 11.834 10.846 17.636 1.00 95.38 215 CYS A O 1
ATOM 1813 N N . ILE A 1 216 ? 9.907 9.965 18.381 1.00 95.94 216 ILE A N 1
ATOM 1814 C CA . ILE A 1 216 ? 9.620 9.176 17.173 1.00 95.94 216 ILE A CA 1
ATOM 1815 C C . ILE A 1 216 ? 9.451 10.077 15.944 1.00 95.94 216 ILE A C 1
ATOM 1817 O O . ILE A 1 216 ? 10.011 9.798 14.886 1.00 95.94 216 ILE A O 1
ATOM 1821 N N . PHE A 1 217 ? 8.704 11.169 16.075 1.00 97.69 217 PHE A N 1
ATOM 1822 C CA . PHE A 1 217 ? 8.445 12.127 15.003 1.00 97.69 217 PHE A CA 1
ATOM 1823 C C . PHE A 1 217 ? 9.720 12.837 14.554 1.00 97.69 217 PHE A C 1
ATOM 1825 O O . PHE A 1 217 ? 9.971 12.950 13.356 1.00 97.69 217 PHE A O 1
ATOM 1832 N N . ASN A 1 218 ? 10.575 13.226 15.500 1.00 96.69 218 ASN A N 1
ATOM 1833 C CA . ASN A 1 218 ? 11.888 13.771 15.181 1.00 96.69 218 ASN A CA 1
ATOM 1834 C C . ASN A 1 218 ? 12.748 12.766 14.395 1.00 96.69 218 ASN A C 1
ATOM 1836 O O . ASN A 1 218 ? 13.351 13.120 13.385 1.00 96.69 218 ASN A O 1
ATOM 1840 N N . LEU A 1 219 ? 12.763 11.497 14.820 1.00 96.44 219 LEU A N 1
ATOM 1841 C CA . LEU A 1 219 ? 13.461 10.437 14.095 1.00 96.44 219 LEU A CA 1
ATOM 1842 C C . LEU A 1 219 ? 12.890 10.256 12.681 1.00 96.44 219 LEU A C 1
ATOM 1844 O O . LEU A 1 219 ? 13.657 10.089 11.740 1.00 96.44 219 LEU A O 1
ATOM 1848 N N . ILE A 1 220 ? 11.568 10.309 12.504 1.00 97.75 220 ILE A N 1
ATOM 1849 C CA . ILE A 1 220 ? 10.942 10.252 11.175 1.00 97.75 220 ILE A CA 1
ATOM 1850 C C . ILE A 1 220 ? 11.462 11.379 10.282 1.00 97.75 220 ILE A C 1
ATOM 1852 O O . ILE A 1 220 ? 11.866 11.100 9.156 1.00 97.75 220 ILE A O 1
ATOM 1856 N N . GLU A 1 221 ? 11.478 12.628 10.752 1.00 97.19 221 GLU A N 1
ATOM 1857 C CA . GLU A 1 221 ? 11.960 13.757 9.942 1.00 97.19 221 GLU A CA 1
ATOM 1858 C C . GLU A 1 221 ? 13.460 13.644 9.618 1.00 97.19 221 GLU A C 1
ATOM 1860 O O . GLU A 1 221 ? 13.873 13.866 8.473 1.00 97.19 221 GLU A O 1
ATOM 1865 N N . ASP A 1 222 ? 14.273 13.229 10.595 1.00 96.06 222 ASP A N 1
ATOM 1866 C CA . ASP A 1 222 ? 15.703 12.959 10.414 1.00 96.06 222 ASP A CA 1
ATOM 1867 C C . ASP A 1 222 ? 15.936 11.858 9.369 1.00 96.06 222 ASP A C 1
ATOM 1869 O O . ASP A 1 222 ? 16.705 12.029 8.419 1.00 96.06 222 ASP A O 1
ATOM 1873 N N . GLN A 1 223 ? 15.215 10.741 9.474 1.00 97.00 223 GLN A N 1
ATOM 1874 C CA . GLN A 1 223 ? 15.316 9.644 8.517 1.00 97.00 223 GLN A CA 1
ATOM 1875 C C . GLN A 1 223 ? 14.757 10.027 7.148 1.00 97.00 223 GLN A C 1
ATOM 1877 O O . GLN A 1 223 ? 15.333 9.643 6.132 1.00 97.00 223 GLN A O 1
ATOM 1882 N N . TYR A 1 224 ? 13.695 10.831 7.073 1.00 97.25 224 TYR A N 1
ATOM 1883 C CA . TYR A 1 224 ? 13.205 11.342 5.795 1.00 97.25 224 TYR A CA 1
ATOM 1884 C C . TYR A 1 224 ? 14.232 12.253 5.128 1.00 97.25 224 TYR A C 1
ATOM 1886 O O . TYR A 1 224 ? 14.332 12.260 3.905 1.00 97.25 224 TYR A O 1
ATOM 1894 N N . THR A 1 225 ? 15.038 12.977 5.901 1.00 95.56 225 THR A N 1
ATOM 1895 C CA . THR A 1 225 ? 16.110 13.829 5.371 1.00 95.56 225 THR A CA 1
ATOM 1896 C C . THR A 1 225 ? 17.326 13.008 4.936 1.00 95.56 225 THR A C 1
ATOM 1898 O O . THR A 1 225 ? 17.892 13.263 3.874 1.00 95.56 225 THR A O 1
ATOM 1901 N N . THR A 1 226 ? 17.714 11.998 5.719 1.00 94.44 226 THR A N 1
ATOM 1902 C CA . THR A 1 226 ? 18.997 11.289 5.564 1.00 94.44 226 THR A CA 1
ATOM 1903 C C . THR A 1 226 ? 18.940 10.009 4.727 1.00 94.44 226 THR A C 1
ATOM 1905 O O . THR A 1 226 ? 19.948 9.654 4.109 1.00 94.44 226 THR A O 1
ATOM 1908 N N . LEU A 1 227 ? 17.798 9.310 4.677 1.00 95.88 227 LEU A N 1
ATOM 1909 C CA . LEU A 1 227 ? 17.622 8.147 3.804 1.00 95.88 227 LEU A CA 1
ATOM 1910 C C . LEU A 1 227 ? 17.723 8.558 2.341 1.00 95.88 227 LEU A C 1
ATOM 1912 O O . LEU A 1 227 ? 17.204 9.601 1.937 1.00 95.88 227 LEU A O 1
ATOM 1916 N N . ASP A 1 228 ? 18.319 7.704 1.519 1.00 95.06 228 ASP A N 1
ATOM 1917 C CA . ASP A 1 228 ? 18.305 7.935 0.080 1.00 95.06 228 ASP A CA 1
ATOM 1918 C C . ASP A 1 228 ? 16.881 7.803 -0.475 1.00 95.06 228 ASP A C 1
ATOM 1920 O O . ASP A 1 228 ? 16.003 7.180 0.125 1.00 95.06 228 ASP A O 1
ATOM 1924 N N . ASN A 1 229 ? 16.616 8.427 -1.620 1.00 94.00 229 ASN A N 1
ATOM 1925 C CA . ASN A 1 229 ? 15.314 8.281 -2.258 1.00 94.00 229 ASN A CA 1
ATOM 1926 C C . ASN A 1 229 ? 15.109 6.836 -2.751 1.00 94.00 229 ASN A C 1
ATOM 1928 O O . ASN A 1 229 ? 16.072 6.159 -3.111 1.00 94.00 229 ASN A O 1
ATOM 1932 N N . HIS A 1 230 ? 13.858 6.376 -2.804 1.00 93.88 230 HIS A N 1
ATOM 1933 C CA . HIS A 1 230 ? 13.500 5.000 -3.175 1.00 93.88 230 HIS A CA 1
ATOM 1934 C C . HIS A 1 230 ? 14.122 3.940 -2.243 1.00 93.88 230 HIS A C 1
ATOM 1936 O O . HIS A 1 230 ? 14.562 2.872 -2.678 1.00 93.88 230 HIS A O 1
ATOM 1942 N N . SER A 1 231 ? 14.160 4.264 -0.951 1.00 95.44 231 SER A N 1
ATOM 1943 C CA . SER A 1 231 ? 14.678 3.435 0.145 1.00 95.44 231 SER A CA 1
ATOM 1944 C C . SER A 1 231 ? 13.607 3.219 1.212 1.00 95.44 231 SER A C 1
ATOM 1946 O O . SER A 1 231 ? 12.499 3.751 1.106 1.00 95.44 231 SER A O 1
ATOM 1948 N N . TYR A 1 232 ? 13.927 2.439 2.245 1.00 97.75 232 TYR A N 1
ATOM 1949 C CA . TYR A 1 232 ? 12.947 1.993 3.234 1.00 97.75 232 TYR A CA 1
ATOM 1950 C C . TYR A 1 232 ? 13.331 2.378 4.663 1.00 97.75 232 TYR A C 1
ATOM 1952 O O . TYR A 1 232 ? 14.509 2.429 5.022 1.00 97.75 232 TYR A O 1
ATOM 1960 N N . LEU A 1 233 ? 12.307 2.618 5.477 1.00 98.69 233 LEU A N 1
ATOM 1961 C CA . LEU A 1 233 ? 12.405 2.813 6.919 1.00 98.69 233 LEU A CA 1
ATOM 1962 C C . LEU A 1 233 ? 11.530 1.761 7.597 1.00 98.69 233 LEU A C 1
ATOM 1964 O O . LEU A 1 233 ? 10.342 1.663 7.299 1.00 98.69 233 LEU A O 1
ATOM 1968 N N . ALA A 1 234 ? 12.110 0.979 8.497 1.00 98.56 234 ALA A N 1
ATOM 1969 C CA . ALA A 1 234 ? 11.398 -0.011 9.287 1.00 98.56 234 ALA A CA 1
ATOM 1970 C C . ALA A 1 234 ? 11.485 0.340 10.772 1.00 98.56 234 ALA A C 1
ATOM 1972 O O . ALA A 1 234 ? 12.567 0.645 11.270 1.00 98.56 234 ALA A O 1
ATOM 1973 N N . PHE A 1 235 ? 10.367 0.236 11.481 1.00 98.38 235 PHE A N 1
ATOM 1974 C CA . PHE A 1 235 ? 10.324 0.251 12.939 1.00 98.38 235 PHE A CA 1
ATOM 1975 C C . PHE A 1 235 ? 9.995 -1.147 13.447 1.00 98.38 235 PHE A C 1
ATOM 1977 O O . PHE A 1 235 ? 9.041 -1.763 12.974 1.00 98.38 235 PHE A O 1
ATOM 1984 N N . VAL A 1 236 ? 10.773 -1.633 14.410 1.00 97.44 236 VAL A N 1
ATOM 1985 C CA . VAL A 1 236 ? 10.537 -2.898 15.111 1.00 97.44 236 VAL A CA 1
ATOM 1986 C C . VAL A 1 236 ? 10.110 -2.577 16.537 1.00 97.44 236 VAL A C 1
ATOM 1988 O O . VAL A 1 236 ? 10.839 -1.900 17.263 1.00 97.44 236 VAL A O 1
ATOM 1991 N N . PHE A 1 237 ? 8.933 -3.061 16.914 1.00 95.94 237 PHE A N 1
ATOM 1992 C CA . PHE A 1 237 ? 8.345 -2.936 18.241 1.00 95.94 237 PHE A CA 1
ATOM 1993 C C . PHE A 1 237 ? 8.230 -4.319 18.858 1.00 95.94 237 PHE A C 1
ATOM 1995 O O . PHE A 1 237 ? 7.700 -5.221 18.210 1.00 95.94 237 PHE A O 1
ATOM 2002 N N . ASP A 1 238 ? 8.640 -4.486 20.107 1.00 92.31 238 ASP A N 1
ATOM 2003 C CA . ASP A 1 238 ? 8.251 -5.661 20.880 1.00 92.31 238 ASP A CA 1
ATOM 2004 C C . ASP A 1 238 ? 7.082 -5.364 21.832 1.00 92.31 238 ASP A C 1
ATOM 2006 O O . ASP A 1 238 ? 6.494 -4.283 21.797 1.00 92.31 238 ASP A O 1
ATOM 2010 N N . ASP A 1 239 ? 6.637 -6.366 22.578 1.00 90.81 239 ASP A N 1
ATOM 2011 C CA . ASP A 1 239 ? 5.457 -6.321 23.448 1.00 90.81 239 ASP A CA 1
ATOM 2012 C C . ASP A 1 239 ? 5.702 -5.684 24.819 1.00 90.81 239 ASP A C 1
ATOM 2014 O O . ASP A 1 239 ? 4.755 -5.528 25.585 1.00 90.81 239 ASP A O 1
ATOM 2018 N N . SER A 1 240 ? 6.925 -5.228 25.112 1.00 90.44 240 SER A N 1
ATOM 2019 C CA . SER A 1 240 ? 7.213 -4.487 26.342 1.00 90.44 240 SER A CA 1
ATOM 2020 C C . SER A 1 240 ? 6.734 -3.031 26.296 1.00 90.44 240 SER A C 1
ATOM 2022 O O . SER A 1 240 ? 6.764 -2.346 27.316 1.00 90.44 240 SER A O 1
ATOM 2024 N N . ILE A 1 241 ? 6.359 -2.517 25.120 1.00 89.75 241 ILE A N 1
ATOM 2025 C CA . ILE A 1 241 ? 5.921 -1.129 24.939 1.00 89.75 241 ILE A CA 1
ATOM 2026 C C . ILE A 1 241 ? 4.446 -0.994 25.319 1.00 89.75 241 ILE A C 1
ATOM 2028 O O . ILE A 1 241 ? 3.555 -1.507 24.636 1.00 89.75 241 ILE A O 1
ATOM 2032 N N . VAL A 1 242 ? 4.184 -0.213 26.365 1.00 84.44 242 VAL A N 1
ATOM 2033 C CA . VAL A 1 242 ? 2.828 0.205 26.740 1.00 84.44 242 VAL A CA 1
ATOM 2034 C C . VAL A 1 242 ? 2.242 1.086 25.630 1.00 84.44 242 VAL A C 1
ATOM 2036 O O . VAL A 1 242 ? 2.940 1.917 25.053 1.00 84.44 242 VAL A O 1
ATOM 2039 N N . ASN A 1 243 ? 0.960 0.897 25.301 1.00 88.12 243 ASN A N 1
ATOM 2040 C CA . ASN A 1 243 ? 0.256 1.622 24.231 1.00 88.12 243 ASN A CA 1
ATOM 2041 C C . ASN A 1 243 ? 0.892 1.476 22.836 1.00 88.12 243 ASN A C 1
ATOM 2043 O O . ASN A 1 243 ? 0.680 2.321 21.964 1.00 88.12 243 ASN A O 1
ATOM 2047 N N . ARG A 1 244 ? 1.639 0.387 22.591 1.00 93.62 244 ARG A N 1
ATOM 2048 C CA . ARG A 1 244 ? 2.331 0.103 21.319 1.00 93.62 244 ARG A CA 1
ATOM 2049 C C . ARG A 1 244 ? 1.494 0.417 20.080 1.00 93.62 244 ARG A C 1
ATOM 2051 O O . ARG A 1 244 ? 1.984 1.056 19.156 1.00 93.62 244 ARG A O 1
ATOM 2058 N N . TRP A 1 245 ? 0.244 -0.035 20.047 1.00 95.94 245 TRP A N 1
ATOM 2059 C CA . TRP A 1 245 ? -0.626 0.144 18.885 1.00 95.94 245 TRP A CA 1
ATOM 2060 C C . TRP A 1 245 ? -1.110 1.586 18.699 1.00 95.94 245 TRP A C 1
ATOM 2062 O O . TRP A 1 245 ? -1.290 2.006 17.558 1.00 95.94 245 TRP A O 1
ATOM 2072 N N . GLU A 1 246 ? -1.247 2.365 19.776 1.00 96.75 246 GLU A N 1
ATOM 2073 C CA . GLU A 1 246 ? -1.518 3.803 19.669 1.00 96.75 246 GLU A CA 1
ATOM 2074 C C . GLU A 1 246 ? -0.307 4.544 19.102 1.00 96.75 246 GLU A C 1
ATOM 2076 O O . GLU A 1 246 ? -0.443 5.329 18.165 1.00 96.75 246 GLU A O 1
ATOM 2081 N N . ILE A 1 247 ? 0.890 4.214 19.598 1.00 97.12 247 ILE A N 1
ATOM 2082 C CA . ILE A 1 247 ? 2.143 4.779 19.092 1.00 97.12 247 ILE A CA 1
ATOM 2083 C C . ILE A 1 247 ? 2.310 4.452 17.607 1.00 97.12 247 ILE A C 1
ATOM 2085 O O . ILE A 1 247 ? 2.617 5.340 16.819 1.00 97.12 247 ILE A O 1
ATOM 2089 N N . ILE A 1 248 ? 2.075 3.198 17.202 1.00 98.19 248 ILE A N 1
ATOM 2090 C CA . ILE A 1 248 ? 2.128 2.779 15.793 1.00 98.19 248 ILE A CA 1
ATOM 2091 C C . ILE A 1 248 ? 1.130 3.570 14.939 1.00 98.19 248 ILE A C 1
ATOM 2093 O O . ILE A 1 248 ? 1.471 3.948 13.815 1.00 98.19 248 ILE A O 1
ATOM 2097 N N .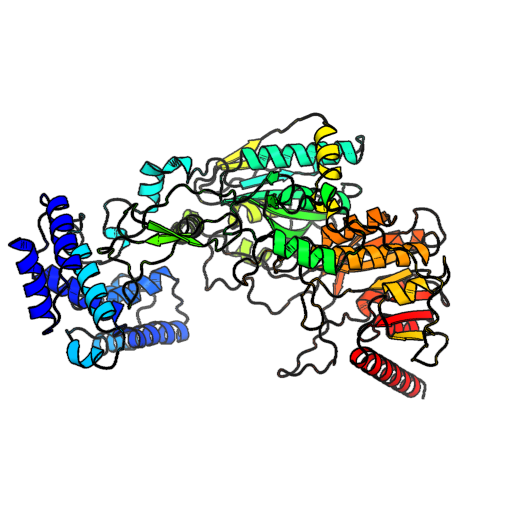 ALA A 1 249 ? -0.075 3.832 15.452 1.00 98.56 249 ALA A N 1
ATOM 2098 C CA . ALA A 1 249 ? -1.087 4.602 14.740 1.00 98.56 249 ALA A CA 1
ATOM 2099 C C . ALA A 1 249 ? -0.637 6.049 14.495 1.00 98.56 249 ALA A C 1
ATOM 2101 O O . ALA A 1 249 ? -0.593 6.495 13.346 1.00 98.56 249 ALA A O 1
ATOM 2102 N N . ASP A 1 250 ? -0.247 6.758 15.556 1.00 98.62 250 ASP A N 1
ATOM 2103 C CA . ASP A 1 250 ? 0.181 8.157 15.466 1.00 98.62 250 ASP A CA 1
ATOM 2104 C C . ASP A 1 250 ? 1.485 8.295 14.657 1.00 98.62 250 ASP A C 1
ATOM 2106 O O . ASP A 1 250 ? 1.601 9.183 13.809 1.00 98.62 250 ASP A O 1
ATOM 2110 N N . LEU A 1 251 ? 2.428 7.356 14.822 1.00 98.25 251 LEU A N 1
ATOM 2111 C CA . LEU A 1 251 ? 3.636 7.234 13.999 1.00 98.25 251 LEU A CA 1
ATOM 2112 C C . LEU A 1 251 ? 3.285 7.114 12.517 1.00 98.25 251 LEU A C 1
ATOM 2114 O O . LEU A 1 251 ? 3.839 7.848 11.701 1.00 98.25 251 LEU A O 1
ATOM 2118 N N . SER A 1 252 ? 2.372 6.209 12.159 1.00 98.62 252 SER A N 1
ATOM 2119 C CA . SER A 1 252 ? 2.016 5.947 10.760 1.00 98.62 252 SER A CA 1
ATOM 2120 C C . SER A 1 252 ? 1.328 7.143 10.109 1.00 98.62 252 SER A C 1
ATOM 2122 O O . SER A 1 252 ? 1.643 7.477 8.965 1.00 98.62 252 SER A O 1
ATOM 2124 N N . ILE A 1 253 ? 0.438 7.827 10.838 1.00 98.69 253 ILE A N 1
ATOM 2125 C CA . ILE A 1 253 ? -0.190 9.063 10.355 1.00 98.69 253 ILE A CA 1
ATOM 2126 C C . ILE A 1 253 ? 0.875 10.142 10.159 1.00 98.69 253 ILE A C 1
ATOM 2128 O O . ILE A 1 253 ? 0.936 10.747 9.090 1.00 98.69 253 ILE A O 1
ATOM 2132 N N . TYR A 1 254 ? 1.740 10.366 11.150 1.00 98.69 254 TYR A N 1
ATOM 2133 C CA . TYR A 1 254 ? 2.773 11.389 11.050 1.00 98.69 254 TYR A CA 1
ATOM 2134 C C . TYR A 1 254 ? 3.739 11.113 9.898 1.00 98.69 254 TYR A C 1
ATOM 2136 O O . TYR A 1 254 ? 3.946 11.988 9.060 1.00 98.69 254 TYR A O 1
ATOM 2144 N N . ALA A 1 255 ? 4.257 9.885 9.794 1.00 98.44 255 ALA A N 1
ATOM 2145 C CA . ALA A 1 255 ? 5.195 9.472 8.754 1.00 98.44 255 ALA A CA 1
ATOM 2146 C C . ALA A 1 255 ? 4.676 9.750 7.342 1.00 98.44 255 ALA A C 1
ATOM 2148 O O . ALA A 1 255 ? 5.460 10.144 6.480 1.00 98.44 255 ALA A O 1
ATOM 2149 N N . GLU A 1 256 ? 3.372 9.583 7.107 1.00 97.12 256 GLU A N 1
ATOM 2150 C CA . GLU A 1 256 ? 2.771 9.877 5.810 1.00 97.12 256 GLU A CA 1
ATOM 2151 C C . GLU A 1 256 ? 2.434 11.349 5.574 1.00 97.12 256 GLU A C 1
ATOM 2153 O O . GLU A 1 256 ? 2.287 11.740 4.413 1.00 97.12 256 GLU A O 1
ATOM 2158 N N . LYS A 1 257 ? 2.218 12.137 6.639 1.00 96.62 257 LYS A N 1
ATOM 2159 C CA . LYS A 1 257 ? 1.522 13.425 6.518 1.00 96.62 257 LYS A CA 1
ATOM 2160 C C . LYS A 1 257 ? 2.285 14.663 6.996 1.00 96.62 257 LYS A C 1
ATOM 2162 O O . LYS A 1 257 ? 1.775 15.768 6.805 1.00 96.62 257 LYS A O 1
ATOM 2167 N N . PHE A 1 258 ? 3.463 14.507 7.600 1.00 96.62 258 PHE A N 1
ATOM 2168 C CA . PHE A 1 258 ? 4.172 15.586 8.303 1.00 96.62 258 PHE A CA 1
ATOM 2169 C C . PHE A 1 258 ? 4.705 16.730 7.419 1.00 96.62 258 PHE A C 1
ATOM 2171 O O . PHE A 1 258 ? 5.081 17.780 7.956 1.00 96.62 258 PHE A O 1
ATOM 2178 N N . VAL A 1 259 ? 4.780 16.554 6.094 1.00 94.88 259 VAL A N 1
ATOM 2179 C CA . VAL A 1 259 ? 5.159 17.621 5.156 1.00 94.88 259 VAL A CA 1
ATOM 2180 C C . VAL A 1 259 ? 3.899 18.221 4.549 1.00 94.88 259 VAL A C 1
ATOM 2182 O O . VAL A 1 259 ? 3.213 17.558 3.780 1.00 94.88 259 VAL A O 1
ATOM 2185 N N . GLU A 1 260 ? 3.613 19.488 4.845 1.00 94.31 260 GLU A N 1
ATOM 2186 C CA . GLU A 1 260 ? 2.506 20.225 4.229 1.00 94.31 260 GLU A CA 1
ATOM 2187 C C . GLU A 1 260 ? 3.038 21.219 3.199 1.00 94.31 260 GLU A C 1
ATOM 2189 O O . GLU A 1 260 ? 3.735 22.176 3.538 1.00 94.31 260 GLU A O 1
ATOM 2194 N N . ALA A 1 261 ? 2.738 20.978 1.922 1.00 91.06 261 ALA A N 1
ATOM 2195 C CA . ALA A 1 261 ? 3.261 21.786 0.825 1.00 91.06 261 ALA A CA 1
ATOM 2196 C C . ALA A 1 261 ? 2.232 21.963 -0.302 1.00 91.06 261 ALA A C 1
ATOM 2198 O O . ALA A 1 261 ? 1.414 21.073 -0.538 1.00 91.06 261 ALA A O 1
ATOM 2199 N N . PRO A 1 262 ? 2.262 23.085 -1.042 1.00 89.06 262 PRO A N 1
ATOM 2200 C CA . PRO A 1 262 ? 1.483 23.234 -2.265 1.00 89.06 262 PRO A CA 1
ATOM 2201 C C . PRO A 1 262 ? 2.127 22.465 -3.436 1.00 89.06 262 PRO A C 1
ATOM 2203 O O . PRO A 1 262 ? 3.342 22.512 -3.643 1.00 89.06 262 PRO A O 1
ATOM 2206 N N . LEU A 1 263 ? 1.311 21.800 -4.265 1.00 79.62 263 LEU A N 1
ATOM 2207 C CA . LEU A 1 263 ? 1.754 21.134 -5.502 1.00 79.62 263 LEU A CA 1
ATOM 2208 C C . LEU A 1 263 ? 1.356 21.900 -6.769 1.00 79.62 263 LEU A C 1
ATOM 2210 O O . LEU A 1 263 ? 0.440 22.721 -6.798 1.00 79.62 263 LEU A O 1
ATOM 2214 N N . ASN A 1 264 ? 2.028 21.560 -7.873 1.00 70.38 264 ASN A N 1
ATOM 2215 C CA . ASN A 1 264 ? 1.645 22.015 -9.205 1.00 70.38 264 ASN A CA 1
ATOM 2216 C C . ASN A 1 264 ? 0.218 21.544 -9.549 1.00 70.38 264 ASN A C 1
ATOM 2218 O O . ASN A 1 264 ? -0.056 20.342 -9.588 1.00 70.38 264 ASN A O 1
ATOM 2222 N N . LYS A 1 265 ? -0.654 22.502 -9.890 1.00 65.88 265 LYS A N 1
ATOM 2223 C CA . LYS A 1 265 ? -2.083 22.301 -10.190 1.00 65.88 265 LYS A CA 1
ATOM 2224 C C . LYS A 1 265 ? -2.379 21.222 -11.238 1.00 65.88 265 LYS A C 1
ATOM 2226 O O . LYS A 1 265 ? -3.468 20.670 -11.224 1.00 65.88 265 LYS A O 1
ATOM 2231 N N . LYS A 1 266 ? -1.444 20.901 -12.143 1.00 67.94 266 LYS A N 1
ATOM 2232 C CA . LYS A 1 266 ? -1.671 19.884 -13.190 1.00 67.94 266 LYS A CA 1
ATOM 2233 C C . LYS A 1 266 ? -1.880 18.463 -12.651 1.00 67.94 266 LYS A C 1
ATOM 2235 O O . LYS A 1 266 ? -2.478 17.657 -13.351 1.00 67.94 266 LYS A O 1
ATOM 2240 N N . PHE A 1 267 ? -1.360 18.150 -11.464 1.00 66.12 267 PHE A N 1
ATOM 2241 C CA . PHE A 1 267 ? -1.437 16.808 -10.869 1.00 66.12 267 PHE A CA 1
ATOM 2242 C C . PHE A 1 267 ? -2.298 16.755 -9.608 1.00 66.12 267 PHE A C 1
ATOM 2244 O O . PHE A 1 267 ? -2.619 15.670 -9.145 1.00 66.12 267 PHE A O 1
ATOM 2251 N N . PHE A 1 268 ? -2.634 17.915 -9.048 1.00 80.69 268 PHE A N 1
ATOM 2252 C CA . PHE A 1 268 ? -3.298 18.042 -7.763 1.00 80.69 268 PHE A CA 1
ATOM 2253 C C . PHE A 1 268 ? -4.553 18.901 -7.922 1.00 80.69 268 PHE A C 1
ATOM 2255 O O . PHE A 1 268 ? -4.489 20.130 -8.002 1.00 80.69 268 PHE A O 1
ATOM 2262 N N . GLU A 1 269 ? -5.701 18.230 -7.992 1.00 87.50 269 GLU A N 1
ATOM 2263 C CA . GLU A 1 269 ? -7.018 18.844 -8.186 1.00 87.50 269 GLU A CA 1
ATOM 2264 C C . GLU A 1 269 ? -7.697 19.145 -6.844 1.00 87.50 269 GLU A C 1
ATOM 2266 O O . GLU A 1 269 ? -8.824 18.725 -6.587 1.00 87.50 269 GLU A O 1
ATOM 2271 N N . TYR A 1 270 ? -7.020 19.881 -5.962 1.00 92.94 270 TYR A N 1
ATOM 2272 C CA . TYR A 1 270 ? -7.519 20.090 -4.601 1.00 92.94 270 TYR A CA 1
ATOM 2273 C C . TYR A 1 270 ? -8.907 20.727 -4.530 1.00 92.94 270 TYR A C 1
ATOM 2275 O O . TYR A 1 270 ? -9.681 20.386 -3.648 1.00 92.94 270 TYR A O 1
ATOM 2283 N N . LYS A 1 271 ? -9.264 21.592 -5.489 1.00 93.81 271 LYS A N 1
ATOM 2284 C CA . LYS A 1 271 ? -10.601 22.202 -5.564 1.00 93.81 271 LYS A CA 1
ATOM 2285 C C . LYS A 1 271 ? -11.712 21.172 -5.748 1.00 93.81 271 LYS A C 1
ATOM 2287 O O . LYS A 1 271 ? -12.813 21.359 -5.243 1.00 93.81 271 LYS A O 1
ATOM 2292 N N . ARG A 1 272 ? -11.428 20.091 -6.480 1.00 94.44 272 ARG A N 1
ATOM 2293 C CA . ARG A 1 272 ? -12.362 18.975 -6.628 1.00 94.44 272 ARG A CA 1
ATOM 2294 C C . ARG A 1 272 ? -12.524 18.251 -5.295 1.00 94.44 272 ARG A C 1
ATOM 2296 O O . ARG A 1 272 ? -13.649 18.025 -4.875 1.00 94.44 272 ARG A O 1
ATOM 2303 N N . VAL A 1 273 ? -11.413 17.948 -4.618 1.00 95.44 273 VAL A N 1
ATOM 2304 C CA . VAL A 1 273 ? -11.423 17.289 -3.299 1.00 95.44 273 VAL A CA 1
ATOM 2305 C C . VAL A 1 273 ? -12.153 18.142 -2.263 1.00 95.44 273 VAL A C 1
ATOM 2307 O O . VAL A 1 273 ? -12.976 17.618 -1.522 1.00 95.44 273 VAL A O 1
ATOM 2310 N N . GLU A 1 274 ? -11.892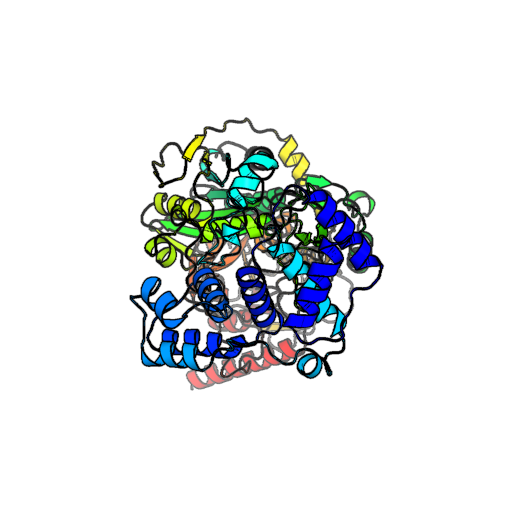 19.448 -2.237 1.00 96.69 274 GLU A N 1
ATOM 2311 C CA . GLU A 1 274 ? -12.576 20.429 -1.392 1.00 96.69 274 GLU A CA 1
ATOM 2312 C C . GLU A 1 274 ? -14.085 20.407 -1.649 1.00 96.69 274 GLU A C 1
ATOM 2314 O O . GLU A 1 274 ? -14.854 20.169 -0.723 1.00 96.69 274 GLU A O 1
ATOM 2319 N N . SER A 1 275 ? -14.509 20.554 -2.910 1.00 96.88 275 SER A N 1
ATOM 2320 C CA . SER A 1 275 ? -15.925 20.518 -3.295 1.00 96.88 275 SER A CA 1
ATOM 2321 C C . SER A 1 275 ? -16.606 19.210 -2.886 1.00 96.88 275 SER A C 1
ATOM 2323 O O . SER A 1 275 ? -17.680 19.236 -2.283 1.00 96.88 275 SER A O 1
ATOM 2325 N N . ASP A 1 276 ? -15.984 18.068 -3.193 1.00 96.94 276 ASP A N 1
ATOM 2326 C CA . ASP A 1 276 ? -16.505 16.747 -2.837 1.00 96.94 276 ASP A CA 1
ATOM 2327 C C . ASP A 1 276 ? -16.631 16.610 -1.309 1.00 96.94 276 ASP A C 1
ATOM 2329 O O . ASP A 1 276 ? -17.662 16.162 -0.808 1.00 96.94 276 ASP A O 1
ATOM 2333 N N . THR A 1 277 ? -15.626 17.067 -0.554 1.00 97.81 277 THR A N 1
ATOM 2334 C CA . THR A 1 277 ? -15.618 16.982 0.915 1.00 97.81 277 THR A CA 1
ATOM 2335 C C . THR A 1 277 ? -16.661 17.904 1.542 1.00 97.81 277 THR A C 1
ATOM 2337 O O . THR A 1 277 ? -17.423 17.460 2.393 1.00 97.81 277 THR A O 1
ATOM 2340 N N . CYS A 1 278 ? -16.767 19.159 1.102 1.00 96.94 278 CYS A N 1
ATOM 2341 C CA . CYS A 1 278 ? -17.749 20.119 1.619 1.00 96.94 278 CYS A CA 1
ATOM 2342 C C . CYS A 1 278 ? -19.193 19.727 1.303 1.00 96.94 278 CYS A C 1
ATOM 2344 O O . CYS A 1 278 ? -20.095 20.034 2.081 1.00 96.94 278 CYS A O 1
ATOM 2346 N N . SER A 1 279 ? -19.425 19.025 0.188 1.00 96.69 279 SER A N 1
ATOM 2347 C CA . SER A 1 279 ? -20.756 18.493 -0.122 1.00 96.69 279 SER A CA 1
ATOM 2348 C C . SER A 1 279 ? -21.217 17.432 0.889 1.00 96.69 279 SER A C 1
ATOM 2350 O O . SER A 1 279 ? -22.416 17.301 1.136 1.00 96.69 279 SER A O 1
ATOM 2352 N N . HIS A 1 280 ? -20.266 16.724 1.511 1.00 96.81 280 HIS A N 1
ATOM 2353 C CA . HIS A 1 280 ? -20.507 15.673 2.505 1.00 96.81 280 HIS A CA 1
ATOM 2354 C C . HIS A 1 280 ? -20.446 16.200 3.948 1.00 96.81 280 HIS A C 1
ATOM 2356 O O . HIS A 1 280 ? -21.257 15.821 4.791 1.00 96.81 280 HIS A O 1
ATOM 2362 N N . ILE A 1 281 ? -19.515 17.116 4.231 1.00 96.44 281 ILE A N 1
ATOM 2363 C CA . ILE A 1 281 ? -19.244 17.686 5.557 1.00 96.44 281 ILE A CA 1
ATOM 2364 C C . ILE A 1 281 ? -19.659 19.160 5.572 1.00 96.44 281 ILE A C 1
ATOM 2366 O O . ILE A 1 281 ? -18.871 20.053 5.264 1.00 96.44 281 ILE A O 1
ATOM 2370 N N . LYS A 1 282 ? -20.914 19.422 5.949 1.00 92.75 282 LYS A N 1
ATOM 2371 C CA . LYS A 1 282 ? -21.512 20.768 5.861 1.00 92.75 282 LYS A CA 1
ATOM 2372 C C . LYS A 1 282 ? -20.879 21.799 6.805 1.00 92.75 282 LYS A C 1
ATOM 2374 O O . LYS A 1 282 ? -20.752 22.957 6.431 1.00 92.75 282 LYS A O 1
ATOM 2379 N N . ASP A 1 283 ? -20.454 21.376 7.996 1.00 92.81 283 ASP A N 1
ATOM 2380 C CA . ASP A 1 283 ? -19.911 22.256 9.047 1.00 92.81 283 ASP A CA 1
ATOM 2381 C C . ASP A 1 283 ? -18.367 22.357 9.014 1.00 92.81 283 ASP A C 1
ATOM 2383 O O . ASP A 1 283 ? -17.717 22.610 10.031 1.00 92.81 283 ASP A O 1
ATOM 2387 N N . LEU A 1 284 ? -17.747 22.110 7.855 1.00 95.75 284 LEU A N 1
ATOM 2388 C CA . LEU A 1 284 ? -16.291 22.102 7.708 1.00 95.75 284 LEU A CA 1
ATOM 2389 C C . LEU A 1 284 ? -15.696 23.521 7.766 1.00 95.75 284 LEU A C 1
ATOM 2391 O O . LEU A 1 284 ? -16.106 24.413 7.024 1.00 95.75 284 LEU A O 1
ATOM 2395 N N . ASN A 1 285 ? -14.663 23.726 8.589 1.00 96.06 285 ASN A N 1
ATOM 2396 C CA . ASN A 1 285 ? -13.910 24.983 8.604 1.00 96.06 285 ASN A CA 1
ATOM 2397 C C . ASN A 1 285 ? -12.862 24.998 7.476 1.00 96.06 285 ASN A C 1
ATOM 2399 O O . ASN A 1 285 ? -11.767 24.450 7.621 1.00 96.06 285 ASN A O 1
ATOM 2403 N N . LEU A 1 286 ? -13.191 25.665 6.369 1.00 94.62 286 LEU A N 1
ATOM 2404 C CA . LEU A 1 286 ? -12.328 25.768 5.188 1.00 94.62 286 LEU A CA 1
ATOM 2405 C C . LEU A 1 286 ? -10.989 26.469 5.453 1.00 94.62 286 LEU A C 1
ATOM 2407 O O . LEU A 1 286 ? -9.965 26.049 4.913 1.00 94.62 286 LEU A O 1
ATOM 2411 N N . GLU A 1 287 ? -10.966 27.491 6.313 1.00 95.19 287 GLU A N 1
ATOM 2412 C CA . GLU A 1 287 ? -9.735 28.223 6.638 1.00 95.19 287 GLU A CA 1
ATOM 2413 C C . GLU A 1 287 ? -8.706 27.331 7.335 1.00 95.19 287 GLU A C 1
ATOM 2415 O O . GLU A 1 287 ? -7.506 27.471 7.097 1.00 95.19 287 GLU A O 1
ATOM 2420 N N . LYS A 1 288 ? -9.173 26.390 8.165 1.00 96.44 288 LYS A N 1
ATOM 2421 C CA . LYS A 1 288 ? -8.324 25.394 8.830 1.00 96.44 288 LYS A CA 1
ATOM 2422 C C . LYS A 1 288 ? -8.034 24.174 7.963 1.00 96.44 288 LYS A C 1
ATOM 2424 O O . LYS A 1 288 ? -6.988 23.563 8.141 1.00 96.44 288 LYS A O 1
ATOM 2429 N N . ALA A 1 289 ? -8.935 23.798 7.057 1.00 96.50 289 ALA A N 1
ATOM 2430 C CA . ALA A 1 289 ? -8.788 22.597 6.237 1.00 96.50 289 ALA A CA 1
ATOM 2431 C C . ALA A 1 289 ? -7.674 22.714 5.182 1.00 96.50 289 ALA A C 1
ATOM 2433 O O . ALA A 1 289 ? -7.053 21.701 4.850 1.00 96.50 289 ALA A O 1
ATOM 2434 N N . LYS A 1 290 ? -7.414 23.929 4.670 1.00 96.06 290 LYS A N 1
ATOM 2435 C CA . LYS A 1 290 ? -6.299 24.241 3.753 1.00 96.06 290 LYS A CA 1
ATOM 2436 C C . LYS A 1 290 ? -6.117 23.188 2.652 1.00 96.06 290 LYS A C 1
ATOM 2438 O O . LYS A 1 290 ? -5.076 22.530 2.580 1.00 96.06 290 LYS A O 1
ATOM 2443 N N . PHE A 1 291 ? -7.144 22.951 1.833 1.00 95.19 291 PHE A N 1
ATOM 2444 C CA . PHE A 1 291 ? -7.087 21.920 0.785 1.00 95.19 291 PHE A CA 1
ATOM 2445 C C . PHE A 1 291 ? -5.991 22.195 -0.253 1.00 95.19 291 PHE A C 1
ATOM 2447 O O . PHE A 1 291 ? -5.500 21.263 -0.881 1.00 95.19 291 PHE A O 1
ATOM 2454 N N . GLU A 1 292 ? -5.554 23.445 -0.410 1.00 93.88 292 GLU A N 1
ATOM 2455 C CA . GLU A 1 292 ? -4.433 23.818 -1.274 1.00 93.88 292 GLU A CA 1
ATOM 2456 C C . GLU A 1 292 ? -3.080 23.232 -0.833 1.00 93.88 292 GLU A C 1
ATOM 2458 O O . GLU A 1 292 ? -2.144 23.193 -1.637 1.00 93.88 292 GLU A O 1
ATOM 2463 N N . LEU A 1 293 ? -2.977 22.772 0.418 1.00 93.88 293 LEU A N 1
ATOM 2464 C CA . LEU A 1 293 ? -1.825 22.055 0.952 1.00 93.88 293 LEU A CA 1
ATOM 2465 C C . LEU A 1 293 ? -2.094 20.554 0.893 1.00 93.88 293 LEU A C 1
ATOM 2467 O O . LEU A 1 293 ? -3.107 20.072 1.392 1.00 93.88 293 LEU A O 1
ATOM 2471 N N . LEU A 1 294 ? -1.169 19.786 0.342 1.00 89.56 294 LEU A N 1
ATOM 2472 C CA . LEU A 1 294 ? -1.193 18.333 0.482 1.00 89.56 294 LEU A CA 1
ATOM 2473 C C . LEU A 1 294 ? -0.220 17.896 1.561 1.00 89.56 294 LEU A C 1
ATOM 2475 O O . LEU A 1 294 ? 0.696 18.625 1.932 1.00 89.56 294 LEU A O 1
ATOM 2479 N N . ASN A 1 295 ? -0.418 16.662 1.990 1.00 92.12 295 ASN A N 1
ATOM 2480 C CA . ASN A 1 295 ? 0.436 15.983 2.933 1.00 92.12 295 ASN A CA 1
ATOM 2481 C C . ASN A 1 295 ? 1.376 15.037 2.163 1.00 92.12 295 ASN A C 1
ATOM 2483 O O . ASN A 1 295 ? 0.909 14.153 1.440 1.00 92.12 295 ASN A O 1
ATOM 2487 N N . GLU A 1 296 ? 2.682 15.252 2.297 1.00 91.50 296 GLU A N 1
ATOM 2488 C CA . GLU A 1 296 ? 3.756 14.380 1.816 1.00 91.50 296 GLU A CA 1
ATOM 2489 C C . GLU A 1 296 ? 4.534 13.794 3.008 1.00 91.50 296 GLU A C 1
ATOM 2491 O O . GLU A 1 296 ? 4.431 14.249 4.152 1.00 91.50 296 GLU A O 1
ATOM 2496 N N . GLY A 1 297 ? 5.338 12.776 2.719 1.00 94.88 297 GLY A N 1
ATOM 2497 C CA . GLY A 1 297 ? 6.159 12.081 3.696 1.00 94.88 297 GLY A CA 1
ATOM 2498 C C . GLY A 1 297 ? 6.600 10.729 3.155 1.00 94.88 297 GLY A C 1
ATOM 2499 O O . GLY A 1 297 ? 6.719 10.517 1.942 1.00 94.88 297 GLY A O 1
ATOM 2500 N N . PHE A 1 298 ? 6.825 9.787 4.058 1.00 97.62 298 PHE A N 1
ATOM 2501 C CA . PHE A 1 298 ? 6.944 8.391 3.680 1.00 97.62 298 PHE A CA 1
ATOM 2502 C C . PHE A 1 298 ? 5.609 7.837 3.162 1.00 97.62 298 PHE A C 1
ATOM 2504 O O . PHE A 1 298 ? 4.540 8.390 3.382 1.00 97.62 298 PHE A O 1
ATOM 2511 N N . THR A 1 299 ? 5.658 6.708 2.467 1.00 95.94 299 THR A N 1
ATOM 2512 C CA . THR A 1 299 ? 4.470 5.920 2.125 1.00 95.94 299 THR A CA 1
ATOM 2513 C C . THR A 1 299 ? 4.455 4.663 2.978 1.00 95.94 299 THR A C 1
ATOM 2515 O O . THR A 1 299 ? 5.423 3.899 2.940 1.00 95.94 299 THR A O 1
ATOM 2518 N N . TYR A 1 300 ? 3.368 4.417 3.711 1.00 97.25 300 TYR A N 1
ATOM 2519 C CA . TYR A 1 300 ? 3.195 3.162 4.435 1.00 97.25 300 TYR A CA 1
ATOM 2520 C C . TYR A 1 300 ? 3.177 1.980 3.455 1.00 97.25 300 TYR A C 1
ATOM 2522 O O . TYR A 1 300 ? 2.503 2.001 2.417 1.00 97.25 300 TYR A O 1
ATOM 2530 N N . LYS A 1 301 ? 3.958 0.943 3.763 1.00 95.19 301 LYS A N 1
ATOM 2531 C CA . LYS A 1 301 ? 4.092 -0.249 2.921 1.00 95.19 301 LYS A CA 1
ATOM 2532 C C . LYS A 1 301 ? 3.417 -1.461 3.509 1.00 95.19 301 LYS A C 1
ATOM 2534 O O . LYS A 1 301 ? 2.666 -2.133 2.798 1.00 95.19 301 LYS A O 1
ATOM 2539 N N . ASP A 1 302 ? 3.732 -1.773 4.757 1.00 95.75 302 ASP A N 1
ATOM 2540 C CA . ASP A 1 302 ? 3.293 -3.012 5.378 1.00 95.75 302 ASP A CA 1
ATOM 2541 C C . ASP A 1 302 ? 3.404 -2.968 6.901 1.00 95.75 302 ASP A C 1
ATOM 2543 O O . ASP A 1 302 ? 4.151 -2.160 7.458 1.00 95.75 302 ASP A O 1
ATOM 2547 N N . CYS A 1 303 ? 2.700 -3.897 7.540 1.00 97.50 303 CYS A N 1
ATOM 2548 C CA . CYS A 1 303 ? 2.850 -4.231 8.943 1.00 97.50 303 CYS A CA 1
ATOM 2549 C C . CYS A 1 303 ? 2.934 -5.754 9.076 1.00 97.50 303 CYS A C 1
ATOM 2551 O O . CYS A 1 303 ? 1.997 -6.477 8.723 1.00 97.50 303 CYS A O 1
ATOM 2553 N N . TYR A 1 304 ? 4.074 -6.230 9.571 1.00 97.62 304 TYR A N 1
ATOM 2554 C CA . TYR A 1 304 ? 4.328 -7.648 9.797 1.00 97.62 304 TYR A CA 1
ATOM 2555 C C . TYR A 1 304 ? 4.229 -7.989 11.277 1.00 97.62 304 TYR A C 1
ATOM 2557 O O . TYR A 1 304 ? 4.628 -7.197 12.132 1.00 97.62 304 TYR A O 1
ATOM 2565 N N . VAL A 1 305 ? 3.773 -9.206 11.563 1.00 97.69 305 VAL A N 1
ATOM 2566 C CA . VAL A 1 305 ? 3.732 -9.778 12.911 1.00 97.69 305 VAL A CA 1
ATOM 2567 C C . VAL A 1 305 ? 4.715 -10.941 12.982 1.00 97.69 305 VAL A C 1
ATOM 2569 O O . VAL A 1 305 ? 4.689 -11.836 12.137 1.00 97.69 305 VAL A O 1
ATOM 2572 N N . ALA A 1 306 ? 5.585 -10.956 13.987 1.00 97.50 306 ALA A N 1
ATOM 2573 C CA . ALA A 1 306 ? 6.543 -12.033 14.197 1.00 97.50 306 ALA A CA 1
ATOM 2574 C C . ALA A 1 306 ? 6.536 -12.514 15.652 1.00 97.50 306 ALA A C 1
ATOM 2576 O O . ALA A 1 306 ? 6.785 -11.736 16.571 1.00 97.50 306 ALA A O 1
ATOM 2577 N N . TYR A 1 307 ? 6.287 -13.808 15.849 1.00 96.62 307 TYR A N 1
ATOM 2578 C CA . TYR A 1 307 ? 6.257 -14.435 17.171 1.00 96.62 307 TYR A CA 1
ATOM 2579 C C . TYR A 1 307 ? 7.580 -15.140 17.478 1.00 96.62 307 TYR A C 1
ATOM 2581 O O . TYR A 1 307 ? 7.972 -16.049 16.743 1.00 96.62 307 TYR A O 1
ATOM 2589 N N . GLU A 1 308 ? 8.243 -14.741 18.563 1.00 94.88 308 GLU A N 1
ATOM 2590 C CA . GLU A 1 308 ? 9.398 -15.429 19.158 1.00 94.88 308 GLU A CA 1
ATOM 2591 C C . GLU A 1 308 ? 8.928 -16.149 20.431 1.00 94.88 308 GLU A C 1
ATOM 2593 O O . GLU A 1 308 ? 8.863 -15.566 21.513 1.00 94.88 308 GLU A O 1
ATOM 2598 N N . GLY A 1 309 ? 8.499 -17.407 20.290 1.00 92.31 309 GLY A N 1
ATOM 2599 C CA . GLY A 1 309 ? 7.683 -18.055 21.322 1.00 92.31 309 GLY A CA 1
ATOM 2600 C C . GLY A 1 309 ? 6.341 -17.329 21.471 1.00 92.31 309 GLY A C 1
ATOM 2601 O O . GLY A 1 309 ? 5.635 -17.146 20.481 1.00 92.31 309 GLY A O 1
ATOM 2602 N N . GLU A 1 310 ? 6.017 -16.882 22.686 1.00 89.81 310 GLU A N 1
ATOM 2603 C CA . GLU A 1 310 ? 4.829 -16.054 22.962 1.00 89.81 310 GLU A CA 1
ATOM 2604 C C . GLU A 1 310 ? 5.076 -14.555 22.735 1.00 89.81 310 GLU A C 1
ATOM 2606 O O . GLU A 1 310 ? 4.126 -13.776 22.684 1.00 89.81 310 GLU A O 1
ATOM 2611 N N . LYS A 1 311 ? 6.342 -14.142 22.572 1.00 92.50 311 LYS A N 1
ATOM 2612 C CA . LYS A 1 311 ? 6.710 -12.734 22.436 1.00 92.50 311 LYS A CA 1
ATOM 2613 C C . LYS A 1 311 ? 6.295 -12.197 21.069 1.00 92.50 311 LYS A C 1
ATOM 2615 O O . LYS A 1 311 ? 6.772 -12.681 20.037 1.00 92.50 311 LYS A O 1
ATOM 2620 N N . GLU A 1 312 ? 5.442 -11.178 21.051 1.00 94.88 312 GLU A N 1
ATOM 2621 C CA . GLU A 1 312 ? 4.949 -10.565 19.814 1.00 94.88 312 GLU A CA 1
ATOM 2622 C C . GLU A 1 312 ? 5.826 -9.383 19.393 1.00 94.88 312 GLU A C 1
ATOM 2624 O O . GLU A 1 312 ? 5.949 -8.391 20.115 1.00 94.88 312 GLU A O 1
ATOM 2629 N N . ASN A 1 313 ? 6.365 -9.449 18.176 1.00 96.62 313 ASN A N 1
ATOM 2630 C CA . ASN A 1 313 ? 7.096 -8.361 17.539 1.00 96.62 313 ASN A CA 1
ATOM 2631 C C . ASN A 1 313 ? 6.286 -7.815 16.358 1.00 96.62 313 ASN A C 1
ATOM 2633 O O . ASN A 1 313 ? 5.834 -8.580 15.503 1.00 96.62 313 ASN A O 1
ATOM 2637 N N . ILE A 1 314 ? 6.150 -6.495 16.283 1.00 97.81 314 ILE A N 1
ATOM 2638 C CA . ILE A 1 314 ? 5.461 -5.784 15.207 1.00 97.81 314 ILE A CA 1
ATOM 2639 C C . ILE A 1 314 ? 6.481 -5.002 14.390 1.00 97.81 314 ILE A C 1
ATOM 2641 O O . ILE A 1 314 ? 7.311 -4.278 14.939 1.00 97.81 314 ILE A O 1
ATOM 2645 N N . ILE A 1 315 ? 6.416 -5.143 13.070 1.00 98.38 315 ILE A N 1
ATOM 2646 C CA . ILE A 1 315 ? 7.318 -4.471 12.140 1.00 98.38 315 ILE A CA 1
ATOM 2647 C C . ILE A 1 315 ? 6.507 -3.569 11.228 1.00 98.38 315 ILE A C 1
ATOM 2649 O O . ILE A 1 315 ? 5.761 -4.065 10.390 1.00 98.38 315 ILE A O 1
ATOM 2653 N N . VAL A 1 316 ? 6.693 -2.257 11.347 1.00 98.56 316 VAL A N 1
ATOM 2654 C CA . VAL A 1 316 ? 6.034 -1.262 10.493 1.00 98.56 316 VAL A CA 1
ATOM 2655 C C . VAL A 1 316 ? 7.022 -0.784 9.438 1.00 98.56 316 VAL A C 1
ATOM 2657 O O . VAL A 1 316 ? 8.108 -0.311 9.776 1.00 98.56 316 VAL A O 1
ATOM 2660 N N . LEU A 1 317 ? 6.661 -0.919 8.163 1.00 98.50 317 LEU A N 1
ATOM 2661 C CA . LEU A 1 317 ? 7.531 -0.618 7.032 1.00 98.50 317 LEU A CA 1
ATOM 2662 C C . LEU A 1 317 ? 7.012 0.575 6.227 1.00 98.50 317 LEU A C 1
ATOM 2664 O O . LEU A 1 317 ? 5.848 0.621 5.826 1.00 98.50 317 LEU A O 1
ATOM 2668 N N . PHE A 1 318 ? 7.926 1.476 5.892 1.00 98.44 318 PHE A N 1
ATOM 2669 C CA . PHE A 1 318 ? 7.702 2.667 5.088 1.00 98.44 318 PHE A CA 1
ATOM 2670 C C . PHE A 1 318 ? 8.661 2.711 3.892 1.00 98.44 318 PHE A C 1
ATOM 2672 O O . PHE A 1 318 ? 9.799 2.253 3.983 1.00 98.44 318 PHE A O 1
ATOM 2679 N N . GLU A 1 319 ? 8.227 3.298 2.775 1.00 97.12 319 GLU A N 1
ATOM 2680 C CA . GLU A 1 319 ? 9.075 3.621 1.614 1.00 97.12 319 GLU A CA 1
ATOM 2681 C C . GLU A 1 319 ? 9.182 5.137 1.455 1.00 97.12 319 GLU A C 1
ATOM 2683 O O . GLU A 1 319 ? 8.180 5.853 1.519 1.00 97.12 319 GLU A O 1
ATOM 2688 N N . LYS A 1 320 ? 10.393 5.629 1.198 1.00 96.06 320 LYS A N 1
ATOM 2689 C CA . LYS A 1 320 ? 10.635 7.019 0.820 1.00 96.06 320 LYS A CA 1
ATOM 2690 C C . LYS A 1 320 ? 10.536 7.163 -0.695 1.00 96.06 320 LYS A C 1
ATOM 2692 O O . LYS A 1 320 ? 11.389 6.662 -1.420 1.00 96.06 320 LYS A O 1
ATOM 2697 N N . ASN A 1 321 ? 9.543 7.916 -1.160 1.00 93.06 321 ASN A N 1
ATOM 2698 C CA . ASN A 1 321 ? 9.455 8.389 -2.542 1.00 93.06 321 ASN A CA 1
ATOM 2699 C C . ASN A 1 321 ? 9.345 9.909 -2.549 1.00 93.06 321 ASN A C 1
ATOM 2701 O O . ASN A 1 321 ? 8.286 10.480 -2.801 1.00 93.06 321 ASN A O 1
ATOM 2705 N N . MET A 1 322 ? 10.461 10.566 -2.262 1.00 92.06 322 MET A N 1
ATOM 2706 C CA . MET A 1 322 ? 10.558 12.007 -2.413 1.00 92.06 322 MET A CA 1
ATOM 2707 C C . MET A 1 322 ? 10.503 12.350 -3.902 1.00 92.06 322 MET A C 1
ATOM 2709 O O . MET A 1 322 ? 11.180 11.732 -4.728 1.00 92.06 322 MET A O 1
ATOM 2713 N N . ARG A 1 323 ? 9.690 13.338 -4.263 1.00 88.62 323 ARG A N 1
ATOM 2714 C CA . ARG A 1 323 ? 9.578 13.782 -5.650 1.00 88.62 323 ARG A CA 1
ATOM 2715 C C . ARG A 1 323 ? 10.913 14.328 -6.152 1.00 88.62 323 ARG A C 1
ATOM 2717 O O . ARG A 1 323 ? 11.462 15.262 -5.578 1.00 88.62 323 ARG A O 1
ATOM 2724 N N . ASP A 1 324 ? 11.383 13.768 -7.260 1.00 88.94 324 ASP A N 1
ATOM 2725 C CA . ASP A 1 324 ? 12.605 14.185 -7.945 1.00 88.94 324 ASP A CA 1
ATOM 2726 C C . ASP A 1 324 ? 12.298 14.464 -9.424 1.00 88.94 324 ASP A C 1
ATOM 2728 O O . ASP A 1 324 ? 11.894 13.573 -10.174 1.00 88.94 324 ASP A O 1
ATOM 2732 N N . GLU A 1 325 ? 12.445 15.726 -9.834 1.00 88.81 325 GLU A N 1
ATOM 2733 C CA . GLU A 1 325 ? 12.180 16.186 -11.206 1.00 88.81 325 GLU A CA 1
ATOM 2734 C C . GLU A 1 325 ? 13.435 16.191 -12.089 1.00 88.81 325 GLU A C 1
ATOM 2736 O O . GLU A 1 325 ? 13.346 16.523 -13.275 1.00 88.81 325 GLU A O 1
ATOM 2741 N N . ARG A 1 326 ? 14.606 15.835 -11.541 1.00 91.12 326 ARG A N 1
ATOM 2742 C CA . ARG A 1 326 ? 15.843 15.741 -12.322 1.00 91.12 326 ARG A CA 1
ATOM 2743 C C . ARG A 1 326 ? 15.679 14.687 -13.421 1.00 91.12 326 ARG A C 1
ATOM 2745 O O . ARG A 1 326 ? 15.187 13.579 -13.189 1.00 91.12 326 ARG A O 1
ATOM 2752 N N . ILE A 1 327 ? 16.091 15.040 -14.636 1.00 92.00 327 ILE A N 1
ATOM 2753 C CA . ILE A 1 327 ? 15.941 14.187 -15.819 1.00 92.00 327 ILE A CA 1
ATOM 2754 C C . ILE A 1 327 ? 16.753 12.902 -15.648 1.00 92.00 327 ILE A C 1
ATOM 2756 O O . ILE A 1 327 ? 17.950 12.949 -15.382 1.00 92.00 327 ILE A O 1
ATOM 2760 N N . VAL A 1 328 ? 16.105 11.759 -15.881 1.00 92.88 328 VAL A N 1
ATOM 2761 C CA . VAL A 1 328 ? 16.789 10.473 -16.056 1.00 92.88 328 VAL A CA 1
ATOM 2762 C C . VAL A 1 328 ? 16.903 10.206 -17.561 1.00 92.88 328 VAL A C 1
ATOM 2764 O O . VAL A 1 328 ? 15.860 10.130 -18.222 1.00 92.88 328 VAL A O 1
ATOM 2767 N N . PRO A 1 329 ? 18.113 10.065 -18.132 1.00 93.38 329 PRO A N 1
ATOM 2768 C CA . PRO A 1 329 ? 18.291 9.811 -19.560 1.00 93.38 329 PRO A CA 1
ATOM 2769 C C . PRO A 1 329 ? 17.637 8.503 -20.000 1.00 93.38 329 PRO A C 1
ATOM 2771 O O . PRO A 1 329 ? 17.358 7.614 -19.198 1.00 93.38 329 PRO A O 1
ATOM 2774 N N . CYS A 1 330 ? 17.394 8.367 -21.301 1.00 91.62 330 CYS A N 1
ATOM 2775 C CA . CYS A 1 330 ? 16.836 7.134 -21.848 1.00 91.62 330 CYS A CA 1
ATOM 2776 C C . CYS A 1 330 ? 17.801 5.946 -21.638 1.00 91.62 330 CYS A C 1
ATOM 2778 O O . CYS A 1 330 ? 18.947 6.048 -22.083 1.00 91.62 330 CYS A O 1
ATOM 2780 N N . PRO A 1 331 ? 17.350 4.802 -21.076 1.00 89.31 331 PRO A N 1
ATOM 2781 C CA . PRO A 1 331 ? 18.197 3.621 -20.867 1.00 89.31 331 PRO A CA 1
ATOM 2782 C C . PRO A 1 331 ? 18.899 3.117 -22.134 1.00 89.31 331 PRO A C 1
ATOM 2784 O O . PRO A 1 331 ? 20.056 2.696 -22.093 1.00 89.31 331 PRO A O 1
ATOM 2787 N N . THR A 1 332 ? 18.223 3.224 -23.279 1.00 86.25 332 THR A N 1
ATOM 2788 C CA . THR A 1 332 ? 18.722 2.713 -24.560 1.00 86.25 332 THR A CA 1
ATOM 2789 C C . THR A 1 332 ? 19.660 3.696 -25.247 1.00 86.25 332 THR A C 1
ATOM 2791 O O . THR A 1 332 ? 20.820 3.386 -25.509 1.00 86.25 332 THR A O 1
ATOM 2794 N N . CYS A 1 333 ? 19.175 4.904 -25.552 1.00 86.56 333 CYS A N 1
ATOM 2795 C CA . CYS A 1 333 ? 19.933 5.852 -26.373 1.00 86.56 333 CYS A CA 1
ATOM 2796 C C . CYS A 1 333 ? 20.751 6.873 -25.573 1.00 86.56 333 CYS A C 1
ATOM 2798 O O . CYS A 1 333 ? 21.444 7.685 -26.181 1.00 86.56 333 CYS A O 1
ATOM 2800 N N . ARG A 1 334 ? 20.648 6.870 -24.235 1.00 87.94 334 ARG A N 1
ATOM 2801 C CA . ARG A 1 334 ? 21.316 7.808 -23.307 1.00 87.94 334 ARG A CA 1
ATOM 2802 C C . ARG A 1 334 ? 20.997 9.286 -23.552 1.00 87.94 334 ARG A C 1
ATOM 2804 O O . ARG A 1 334 ? 21.669 10.170 -23.040 1.00 87.94 334 ARG A O 1
ATOM 2811 N N . SER A 1 335 ? 19.950 9.566 -24.326 1.00 89.31 335 SER A N 1
ATOM 2812 C CA . SER A 1 335 ? 19.514 10.929 -24.608 1.00 89.31 335 SER A CA 1
ATOM 2813 C C . SER A 1 335 ? 18.765 11.524 -23.419 1.00 89.31 335 SER A C 1
ATOM 2815 O O . SER A 1 335 ? 17.877 10.877 -22.859 1.00 89.31 335 SER A O 1
ATOM 2817 N N . ASN A 1 336 ? 19.061 12.790 -23.122 1.00 92.69 336 ASN A N 1
ATOM 2818 C CA . ASN A 1 336 ? 18.275 13.640 -22.224 1.00 92.69 336 ASN A CA 1
ATOM 2819 C C . ASN A 1 336 ? 17.032 14.236 -22.907 1.00 92.69 336 ASN A C 1
ATOM 2821 O O . ASN A 1 336 ? 16.237 14.901 -22.249 1.00 92.69 336 ASN A O 1
ATOM 2825 N N . ASN A 1 337 ? 16.834 14.006 -24.215 1.00 93.31 337 ASN A N 1
ATOM 2826 C CA . ASN A 1 337 ? 15.607 14.387 -24.915 1.00 93.31 337 ASN A CA 1
ATOM 2827 C C . ASN A 1 337 ? 14.483 13.409 -24.553 1.00 93.31 337 ASN A C 1
ATOM 2829 O O . ASN A 1 337 ? 14.147 12.476 -25.291 1.00 93.31 337 ASN A O 1
ATOM 2833 N N . VAL A 1 338 ? 13.948 13.602 -23.356 1.00 93.69 338 VAL A N 1
ATOM 2834 C CA . VAL A 1 338 ? 12.892 12.802 -22.746 1.00 93.69 338 VAL A CA 1
ATOM 2835 C C . VAL A 1 338 ? 11.820 13.758 -22.243 1.00 93.69 338 VAL A C 1
ATOM 2837 O O . VAL A 1 338 ? 12.100 14.902 -21.890 1.00 93.69 338 VAL A O 1
ATOM 2840 N N . ARG A 1 339 ? 10.571 13.303 -22.216 1.00 91.94 339 ARG A N 1
ATOM 2841 C CA . ARG A 1 339 ? 9.448 14.080 -21.682 1.00 91.94 339 ARG A CA 1
ATOM 2842 C C . ARG A 1 339 ? 8.911 13.433 -20.419 1.00 91.94 339 ARG A C 1
ATOM 2844 O O . ARG A 1 339 ? 8.840 12.207 -20.333 1.00 91.94 339 ARG A O 1
ATOM 2851 N N . GLY A 1 340 ? 8.503 14.253 -19.453 1.00 84.81 340 GLY A N 1
ATOM 2852 C CA . GLY A 1 340 ? 7.760 13.769 -18.293 1.00 84.81 340 GLY A CA 1
ATOM 2853 C C . GLY A 1 340 ? 6.431 13.169 -18.750 1.00 84.81 340 GLY A C 1
ATOM 2854 O O . GLY A 1 340 ? 5.704 13.801 -19.515 1.00 84.81 340 GLY A O 1
ATOM 2855 N N . ASN A 1 341 ? 6.135 11.946 -18.315 1.00 79.38 341 ASN A N 1
ATOM 2856 C CA . ASN A 1 341 ? 4.948 11.213 -18.752 1.00 79.38 341 ASN A CA 1
ATOM 2857 C C . ASN A 1 341 ? 3.860 11.184 -17.669 1.00 79.38 341 ASN A C 1
ATOM 2859 O O . ASN A 1 341 ? 2.757 11.673 -17.888 1.00 79.38 341 ASN A O 1
ATOM 2863 N N . SER A 1 342 ? 4.157 10.608 -16.504 1.00 82.31 342 SER A N 1
ATOM 2864 C CA . SER A 1 342 ? 3.209 10.473 -15.386 1.00 82.31 342 SER A CA 1
ATOM 2865 C C . SER A 1 342 ? 3.932 10.125 -14.080 1.00 82.31 342 SER A C 1
ATOM 2867 O O . SER A 1 342 ? 5.147 9.913 -14.094 1.00 82.31 342 SER A O 1
ATOM 2869 N N . TYR A 1 343 ? 3.186 10.002 -12.979 1.00 84.06 343 TYR A N 1
ATOM 2870 C CA . TYR A 1 343 ? 3.665 9.406 -11.730 1.00 84.06 343 TYR A CA 1
ATOM 2871 C C . TYR A 1 343 ? 3.018 8.027 -11.549 1.00 84.06 343 TYR A C 1
ATOM 2873 O O . TYR A 1 343 ? 1.843 7.968 -11.189 1.00 84.06 343 TYR A O 1
ATOM 2881 N N . PRO A 1 344 ? 3.708 6.913 -11.867 1.00 78.44 344 PRO A N 1
ATOM 2882 C CA . PRO A 1 344 ? 3.163 5.569 -11.657 1.00 78.44 344 PRO A CA 1
ATOM 2883 C C . PRO A 1 344 ? 2.895 5.249 -10.183 1.00 78.44 344 PRO A C 1
ATOM 2885 O O . PRO A 1 344 ? 2.031 4.437 -9.897 1.00 78.44 344 PRO A O 1
ATOM 2888 N N . VAL A 1 345 ? 3.634 5.872 -9.266 1.00 83.19 345 VAL A N 1
ATOM 2889 C CA . VAL A 1 345 ? 3.436 5.807 -7.813 1.00 83.19 345 VAL A CA 1
ATOM 2890 C C . VAL A 1 345 ? 3.622 7.224 -7.279 1.00 83.19 345 VAL A C 1
ATOM 2892 O O . VAL A 1 345 ? 4.339 8.017 -7.897 1.00 83.19 345 VAL A O 1
ATOM 2895 N N . LEU A 1 346 ? 2.983 7.555 -6.155 1.00 82.31 346 LEU A N 1
ATOM 2896 C CA . LEU A 1 346 ? 3.142 8.855 -5.504 1.00 82.31 346 LEU A CA 1
ATOM 2897 C C . LEU A 1 346 ? 4.636 9.181 -5.310 1.00 82.31 346 LEU A C 1
ATOM 2899 O O . LEU A 1 346 ? 5.402 8.346 -4.833 1.00 82.31 346 LEU A O 1
ATOM 2903 N N . GLY A 1 347 ? 5.053 10.364 -5.766 1.00 86.19 347 GLY A N 1
ATOM 2904 C CA . GLY A 1 347 ? 6.444 10.828 -5.705 1.00 86.19 347 GLY A CA 1
ATOM 2905 C C . GLY A 1 347 ? 7.399 10.262 -6.769 1.00 86.19 347 GLY A C 1
ATOM 2906 O O . GLY A 1 347 ? 8.462 10.834 -6.994 1.00 86.19 347 GLY A O 1
ATOM 2907 N N . VAL A 1 348 ? 7.039 9.203 -7.503 1.00 89.94 348 VAL A N 1
ATOM 2908 C CA . VAL A 1 348 ? 7.930 8.578 -8.500 1.00 89.94 348 VAL A CA 1
ATOM 2909 C C . VAL A 1 348 ? 7.645 9.116 -9.897 1.00 89.94 348 VAL A C 1
ATOM 2911 O O . VAL A 1 348 ? 6.610 8.802 -10.477 1.00 89.94 348 VAL A O 1
ATOM 2914 N N . LYS A 1 349 ? 8.571 9.879 -10.487 1.00 90.38 349 LYS A N 1
ATOM 2915 C CA . LYS A 1 349 ? 8.437 10.379 -11.865 1.00 90.38 349 LYS A CA 1
ATOM 2916 C C . LYS A 1 349 ? 8.710 9.282 -12.899 1.00 90.38 349 LYS A C 1
ATOM 2918 O O . LYS A 1 349 ? 9.690 8.545 -12.790 1.00 90.38 349 LYS A O 1
ATOM 2923 N N . SER A 1 350 ? 7.886 9.213 -13.945 1.00 91.75 350 SER A N 1
ATOM 2924 C CA . SER A 1 350 ? 8.196 8.468 -15.173 1.00 91.75 350 SER A CA 1
ATOM 2925 C C . SER A 1 350 ? 8.497 9.392 -16.351 1.00 91.75 350 SER A C 1
ATOM 2927 O O . SER A 1 350 ? 7.892 10.459 -16.516 1.00 91.75 350 SER A O 1
ATOM 2929 N N . TRP A 1 351 ? 9.402 8.926 -17.200 1.00 92.94 351 TRP A N 1
ATOM 2930 C CA . TRP A 1 351 ? 9.896 9.578 -18.400 1.00 92.94 351 TRP A CA 1
ATOM 2931 C C . TRP A 1 351 ? 9.541 8.750 -19.629 1.00 92.94 351 TRP A C 1
ATOM 2933 O O . TRP A 1 351 ? 9.415 7.528 -19.557 1.00 92.94 351 TRP A O 1
ATOM 2943 N N . GLU A 1 352 ? 9.387 9.416 -20.767 1.00 94.56 352 GLU A N 1
ATOM 2944 C CA . GLU A 1 352 ? 9.224 8.790 -22.076 1.00 94.56 352 GLU A CA 1
ATOM 2945 C C . GLU A 1 352 ? 10.249 9.384 -23.043 1.00 94.56 352 GLU A C 1
ATOM 2947 O O . GLU A 1 352 ? 10.379 10.607 -23.141 1.00 94.56 352 GLU A O 1
ATOM 2952 N N . CYS A 1 353 ? 10.996 8.534 -23.751 1.00 93.62 353 CYS A N 1
ATOM 2953 C CA . CYS A 1 353 ? 12.019 9.014 -24.678 1.00 93.62 353 CYS A CA 1
ATOM 2954 C C . CYS A 1 353 ? 11.395 9.746 -25.875 1.00 93.62 353 CYS A C 1
ATOM 2956 O O . CYS A 1 353 ? 10.481 9.236 -26.520 1.00 93.62 353 CYS A O 1
ATOM 2958 N N . ASN A 1 354 ? 11.921 10.930 -26.189 1.00 92.94 354 ASN A N 1
ATOM 2959 C CA . ASN A 1 354 ? 11.501 11.751 -27.324 1.00 92.94 354 ASN A CA 1
ATOM 2960 C C . ASN A 1 354 ? 12.599 11.857 -28.404 1.00 92.94 354 ASN A C 1
ATOM 2962 O O . ASN A 1 354 ? 12.449 12.575 -29.393 1.00 92.94 354 ASN A O 1
ATOM 2966 N N . ASN A 1 355 ? 13.707 11.124 -28.241 1.00 91.31 355 ASN A N 1
ATOM 2967 C CA . ASN A 1 355 ? 14.700 10.965 -29.294 1.00 91.31 355 ASN A CA 1
ATOM 2968 C C . ASN A 1 355 ? 14.095 10.159 -30.452 1.00 91.31 355 ASN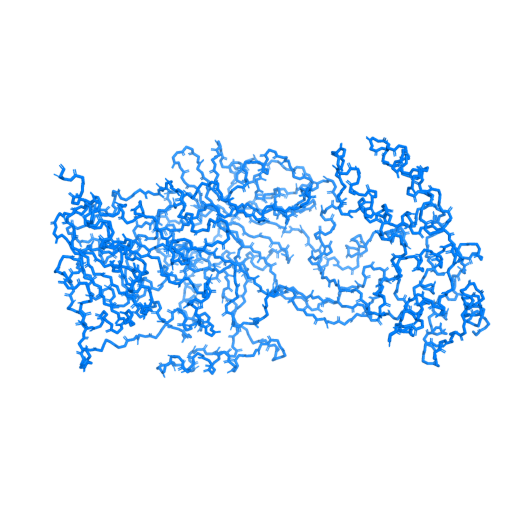 A C 1
ATOM 2970 O O . ASN A 1 355 ? 13.703 9.000 -30.286 1.00 91.31 355 ASN A O 1
ATOM 2974 N N . VAL A 1 356 ? 14.035 10.778 -31.632 1.00 90.94 356 VAL A N 1
ATOM 2975 C CA . VAL A 1 356 ? 13.451 10.164 -32.827 1.00 90.94 356 VAL A CA 1
ATOM 2976 C C . VAL A 1 356 ? 14.224 8.909 -33.226 1.00 90.94 356 VAL A C 1
ATOM 2978 O O . VAL A 1 356 ? 13.584 7.898 -33.485 1.00 90.94 356 VAL A O 1
ATOM 2981 N N . PHE A 1 357 ? 15.556 8.927 -33.136 1.00 91.38 357 PHE A N 1
ATOM 2982 C CA . PHE A 1 357 ? 16.439 7.794 -33.446 1.00 91.38 357 PHE A CA 1
ATOM 2983 C C . PHE A 1 357 ? 16.806 6.980 -32.197 1.00 91.38 357 PHE A C 1
ATOM 2985 O O . PHE A 1 357 ? 17.955 6.586 -32.004 1.00 91.38 357 PHE A O 1
ATOM 2992 N N . CYS A 1 358 ? 15.856 6.779 -31.281 1.00 89.06 358 CYS A N 1
ATOM 2993 C CA . CYS A 1 358 ? 16.031 5.798 -30.213 1.00 89.06 358 CYS A CA 1
ATOM 2994 C C . CYS A 1 358 ? 15.871 4.379 -30.788 1.00 89.06 358 CYS A C 1
ATOM 2996 O O . CYS A 1 358 ? 14.907 4.110 -31.508 1.00 89.06 358 CYS A O 1
ATOM 2998 N N . GLY A 1 359 ? 16.776 3.460 -30.437 1.00 83.69 359 GLY A N 1
ATOM 2999 C CA . GLY A 1 359 ? 16.663 2.041 -30.810 1.00 83.69 359 GLY A CA 1
ATOM 3000 C C . GLY A 1 359 ? 15.490 1.315 -30.145 1.00 83.69 359 GLY A C 1
ATOM 3001 O O . GLY A 1 359 ? 15.091 0.242 -30.587 1.00 83.69 359 GLY A O 1
ATOM 3002 N N . ASP A 1 360 ? 14.904 1.912 -29.106 1.00 84.69 360 ASP A N 1
ATOM 3003 C CA . ASP A 1 360 ? 13.880 1.289 -28.276 1.00 84.69 360 ASP A CA 1
ATOM 3004 C C . ASP A 1 360 ? 12.579 2.101 -28.276 1.00 84.69 360 ASP A C 1
ATOM 3006 O O . ASP A 1 360 ? 12.295 2.915 -27.387 1.00 84.69 360 ASP A O 1
ATOM 3010 N N . LYS A 1 361 ? 11.807 1.903 -29.347 1.00 86.88 361 LYS A N 1
ATOM 3011 C CA . LYS A 1 361 ? 10.496 2.512 -29.591 1.00 86.88 361 LYS A CA 1
ATOM 3012 C C . LYS A 1 361 ? 9.444 1.420 -29.773 1.00 86.88 361 LYS A C 1
ATOM 3014 O O . LYS A 1 361 ? 9.762 0.282 -30.093 1.00 86.88 361 LYS A O 1
ATOM 3019 N N . SER A 1 362 ? 8.179 1.755 -29.550 1.00 89.38 362 SER A N 1
ATOM 3020 C CA . SER A 1 362 ? 7.066 0.851 -29.831 1.00 89.38 362 SER A CA 1
ATOM 3021 C C . SER A 1 362 ? 6.896 0.628 -31.338 1.00 89.38 362 SER A C 1
ATOM 3023 O O . SER A 1 362 ? 7.421 1.390 -32.156 1.00 89.38 362 SER A O 1
ATOM 3025 N N . LYS A 1 363 ? 6.078 -0.369 -31.705 1.00 88.81 363 LYS A N 1
ATOM 3026 C CA . LYS A 1 363 ? 5.623 -0.585 -33.089 1.00 88.81 363 LYS A CA 1
ATOM 3027 C C . LYS A 1 363 ? 5.116 0.713 -33.735 1.00 88.81 363 LYS A C 1
ATOM 3029 O O . LYS A 1 363 ? 5.447 0.986 -34.873 1.00 88.81 363 LYS A O 1
ATOM 3034 N N . TYR A 1 364 ? 4.398 1.551 -32.987 1.00 91.19 364 TYR A N 1
ATOM 3035 C CA . TYR A 1 364 ? 3.826 2.815 -33.471 1.00 91.19 364 TYR A CA 1
ATOM 3036 C C . TYR A 1 364 ? 4.678 4.037 -33.093 1.00 91.19 364 TYR A C 1
ATOM 3038 O O . TYR A 1 364 ? 4.158 5.045 -32.616 1.00 91.19 364 TYR A O 1
ATOM 3046 N N . ASN A 1 365 ? 6.002 3.905 -33.217 1.00 86.81 365 ASN A N 1
ATOM 3047 C CA . ASN A 1 365 ? 6.995 4.983 -33.114 1.00 86.81 365 ASN A CA 1
ATOM 3048 C C . ASN A 1 365 ? 7.026 5.784 -31.789 1.00 86.81 365 ASN A C 1
ATOM 3050 O O . ASN A 1 365 ? 7.625 6.861 -31.703 1.00 86.81 365 ASN A O 1
ATOM 3054 N N . ARG A 1 366 ? 6.418 5.264 -30.717 1.00 89.56 366 ARG A N 1
ATOM 3055 C CA . ARG A 1 366 ? 6.388 5.916 -29.399 1.00 89.56 366 ARG A CA 1
ATOM 3056 C C . ARG A 1 366 ? 7.598 5.503 -28.563 1.00 89.56 366 ARG A C 1
ATOM 3058 O O . ARG A 1 366 ? 7.934 4.324 -28.525 1.00 89.56 366 ARG A O 1
ATOM 3065 N N . GLY A 1 367 ? 8.223 6.431 -27.840 1.00 89.56 367 GLY A N 1
ATOM 3066 C CA . GLY A 1 367 ? 9.292 6.082 -26.898 1.00 89.56 367 GLY A CA 1
ATOM 3067 C C . GLY A 1 367 ? 8.811 5.153 -25.779 1.00 89.56 367 GLY A C 1
ATOM 3068 O O . GLY A 1 367 ? 7.667 5.257 -25.326 1.00 89.56 367 GLY A O 1
ATOM 3069 N N . LYS A 1 368 ? 9.683 4.253 -25.307 1.00 87.88 368 LYS A N 1
ATOM 3070 C CA . LYS A 1 368 ? 9.390 3.459 -24.106 1.00 87.88 368 LYS A CA 1
ATOM 3071 C C . LYS A 1 368 ? 9.396 4.338 -22.853 1.00 87.88 368 LYS A C 1
ATOM 3073 O O . LYS A 1 368 ? 10.166 5.295 -22.738 1.00 87.88 368 LYS A O 1
ATOM 3078 N N . ARG A 1 369 ? 8.494 4.006 -21.926 1.00 91.12 369 ARG A N 1
ATOM 3079 C CA . ARG A 1 369 ? 8.342 4.671 -20.628 1.00 91.12 369 ARG A CA 1
ATOM 3080 C C . ARG A 1 369 ? 9.201 3.976 -19.579 1.00 91.12 369 ARG A C 1
ATOM 3082 O O . ARG A 1 369 ? 9.239 2.751 -19.550 1.00 91.12 369 ARG A O 1
ATOM 3089 N N . TYR A 1 370 ? 9.829 4.747 -18.703 1.00 92.56 370 TYR A N 1
ATOM 3090 C CA . TYR A 1 370 ? 10.657 4.235 -17.610 1.00 92.56 370 TYR A CA 1
ATOM 3091 C C . TYR A 1 370 ? 10.656 5.207 -16.425 1.00 92.56 370 TYR A C 1
ATOM 3093 O O . TYR A 1 370 ? 10.310 6.378 -16.558 1.00 92.56 370 TYR A O 1
ATOM 3101 N N . SER A 1 371 ? 11.040 4.726 -15.251 1.00 92.88 371 SER A N 1
ATOM 3102 C CA . SER A 1 371 ? 11.302 5.532 -14.053 1.00 92.88 371 SER A CA 1
ATOM 3103 C C . SER A 1 371 ? 12.595 5.076 -13.388 1.00 92.88 371 SER A C 1
ATOM 3105 O O . SER A 1 371 ? 13.020 3.935 -13.595 1.00 92.88 371 SER A O 1
ATOM 3107 N N . LEU A 1 372 ? 13.191 5.928 -12.552 1.00 91.75 372 LEU A N 1
ATOM 3108 C CA . LEU A 1 372 ? 14.385 5.556 -11.793 1.00 91.75 372 LEU A CA 1
ATOM 3109 C C . LEU A 1 372 ? 14.148 4.282 -10.967 1.00 91.75 372 LEU A C 1
ATOM 3111 O O . LEU A 1 372 ? 14.915 3.334 -11.082 1.00 91.75 372 LEU A O 1
ATOM 3115 N N . VAL A 1 373 ? 13.018 4.198 -10.258 1.00 91.19 373 VAL A N 1
ATOM 3116 C CA . VAL A 1 373 ? 12.611 2.995 -9.508 1.00 91.19 373 VAL A CA 1
ATOM 3117 C C . VAL A 1 373 ? 12.557 1.751 -10.395 1.00 91.19 373 VAL A C 1
ATOM 3119 O O . VAL A 1 373 ? 13.031 0.693 -9.992 1.00 91.19 373 VAL A O 1
ATOM 3122 N N . SER A 1 374 ? 11.994 1.848 -11.607 1.00 90.75 374 SER A N 1
ATOM 3123 C CA . SER A 1 374 ? 11.932 0.692 -12.512 1.00 90.75 374 SER A CA 1
ATOM 3124 C C . SER A 1 374 ? 13.321 0.235 -12.968 1.00 90.75 374 SER A C 1
ATOM 3126 O O . SER A 1 374 ? 13.556 -0.965 -13.051 1.00 90.75 374 SER A O 1
ATOM 3128 N N . ILE A 1 375 ? 14.246 1.176 -13.188 1.00 90.62 375 ILE A N 1
ATOM 3129 C CA . ILE A 1 375 ? 15.637 0.890 -13.558 1.00 90.62 375 ILE A CA 1
ATOM 3130 C C . ILE A 1 375 ? 16.366 0.227 -12.385 1.00 90.62 375 ILE A C 1
ATOM 3132 O O . ILE A 1 375 ? 16.989 -0.813 -12.567 1.00 90.62 375 ILE A O 1
ATOM 3136 N N . MET A 1 376 ? 16.230 0.778 -11.174 1.00 89.88 376 MET A N 1
ATOM 3137 C CA . MET A 1 376 ? 16.817 0.218 -9.949 1.00 89.88 376 MET A CA 1
ATOM 3138 C C . MET A 1 376 ? 16.363 -1.222 -9.710 1.00 89.88 376 MET A C 1
ATOM 3140 O O . MET A 1 376 ? 17.166 -2.100 -9.414 1.00 89.88 376 MET A O 1
ATOM 3144 N N . ARG A 1 377 ? 15.061 -1.474 -9.860 1.00 89.50 377 ARG A N 1
ATOM 3145 C CA . ARG A 1 377 ? 14.474 -2.802 -9.674 1.00 89.50 377 ARG A CA 1
ATOM 3146 C C . ARG A 1 377 ? 14.922 -3.798 -10.743 1.00 89.50 377 ARG A C 1
ATOM 3148 O O . ARG A 1 377 ? 15.193 -4.942 -10.406 1.00 89.50 377 ARG A O 1
ATOM 3155 N N . GLN A 1 378 ? 15.041 -3.372 -12.001 1.00 85.94 378 GLN A N 1
ATOM 3156 C CA . GLN A 1 378 ? 15.611 -4.212 -13.060 1.00 85.94 378 GLN A CA 1
ATOM 3157 C C . GLN A 1 378 ? 17.075 -4.550 -12.772 1.00 85.94 378 GLN A C 1
ATOM 3159 O O . GLN A 1 378 ? 17.462 -5.708 -12.870 1.00 85.94 378 GLN A O 1
ATOM 3164 N N . GLN A 1 379 ? 17.868 -3.572 -12.329 1.00 85.31 379 GLN A N 1
ATOM 3165 C CA . GLN A 1 379 ? 19.248 -3.825 -11.929 1.00 85.31 379 GLN A CA 1
ATOM 3166 C C . GLN A 1 379 ? 19.340 -4.807 -10.753 1.00 85.31 379 GLN A C 1
ATOM 3168 O O . GLN A 1 379 ? 20.231 -5.648 -10.730 1.00 85.31 379 GLN A O 1
ATOM 3173 N N . ALA A 1 380 ? 18.418 -4.725 -9.791 1.00 88.81 380 ALA A N 1
ATOM 3174 C CA . ALA A 1 380 ? 18.371 -5.651 -8.664 1.00 88.81 380 ALA A CA 1
ATOM 3175 C C . ALA A 1 380 ? 18.117 -7.104 -9.096 1.00 88.81 380 ALA A C 1
ATOM 3177 O O . ALA A 1 380 ? 18.630 -8.016 -8.458 1.00 88.81 380 ALA A O 1
ATOM 3178 N N . ILE A 1 381 ? 17.343 -7.318 -10.166 1.00 86.31 381 ILE A N 1
ATOM 3179 C CA . ILE A 1 381 ? 17.099 -8.648 -10.748 1.00 86.31 381 ILE A CA 1
ATOM 3180 C C . ILE A 1 381 ? 18.362 -9.193 -11.424 1.00 86.31 381 ILE A C 1
ATOM 3182 O O . ILE A 1 381 ? 18.614 -10.389 -11.359 1.00 86.31 381 ILE A O 1
ATOM 3186 N N . LEU A 1 382 ? 19.132 -8.316 -12.071 1.00 81.81 382 LEU A N 1
ATOM 3187 C CA . LEU A 1 382 ? 20.320 -8.669 -12.855 1.00 81.81 382 LEU A CA 1
ATOM 3188 C C . LEU A 1 382 ? 21.580 -8.932 -12.025 1.00 81.81 382 LEU A C 1
ATOM 3190 O O . LEU A 1 382 ? 22.567 -9.433 -12.552 1.00 81.81 382 LEU A O 1
ATOM 3194 N N . ASP A 1 383 ? 21.586 -8.533 -10.760 1.00 85.94 383 ASP A N 1
ATOM 3195 C CA . ASP A 1 383 ? 22.756 -8.627 -9.897 1.00 85.94 383 ASP A CA 1
ATOM 3196 C C . ASP A 1 383 ? 22.580 -9.779 -8.906 1.00 85.94 383 ASP A C 1
ATOM 3198 O O . ASP A 1 383 ? 21.863 -9.644 -7.913 1.00 85.94 383 ASP A O 1
ATOM 3202 N N . ASP A 1 384 ? 23.259 -10.901 -9.161 1.00 88.12 384 ASP A N 1
ATOM 3203 C CA . ASP A 1 384 ? 23.161 -12.142 -8.376 1.00 88.12 384 ASP A CA 1
ATOM 3204 C C . ASP A 1 384 ? 23.453 -11.952 -6.879 1.00 88.12 384 ASP A C 1
ATOM 3206 O O . ASP A 1 384 ? 22.953 -12.701 -6.037 1.00 88.12 384 ASP A O 1
ATOM 3210 N N . ARG A 1 385 ? 24.192 -10.896 -6.511 1.00 91.25 385 ARG A N 1
ATOM 3211 C CA . ARG A 1 385 ? 24.440 -10.506 -5.110 1.00 91.25 385 ARG A CA 1
ATOM 3212 C C . ARG A 1 385 ? 23.148 -10.150 -4.363 1.00 91.25 385 ARG A C 1
ATOM 3214 O O . ARG A 1 385 ? 23.127 -10.107 -3.129 1.00 91.25 385 ARG A O 1
ATOM 3221 N N . ASN A 1 386 ? 22.070 -9.875 -5.096 1.00 92.50 386 ASN A N 1
ATOM 3222 C CA . ASN A 1 386 ? 20.749 -9.566 -4.569 1.00 92.50 386 ASN A CA 1
ATOM 3223 C C . ASN A 1 386 ? 19.833 -10.782 -4.416 1.00 92.50 386 ASN A C 1
ATOM 3225 O O . ASN A 1 386 ? 18.757 -10.624 -3.849 1.00 92.50 386 ASN A O 1
ATOM 3229 N N . ILE A 1 387 ? 20.214 -11.976 -4.878 1.00 91.06 387 ILE A N 1
ATOM 3230 C CA . ILE A 1 387 ? 19.340 -13.152 -4.786 1.00 91.06 387 ILE A CA 1
ATOM 3231 C C . ILE A 1 387 ? 19.012 -13.455 -3.318 1.00 91.06 387 ILE A C 1
ATOM 3233 O O . ILE A 1 387 ? 19.896 -13.689 -2.493 1.00 91.06 387 ILE A O 1
ATOM 3237 N N . ILE A 1 388 ? 17.717 -13.476 -2.998 1.00 91.25 388 ILE A N 1
ATOM 3238 C CA . ILE A 1 388 ? 17.226 -13.776 -1.656 1.00 91.25 388 ILE A CA 1
ATOM 3239 C C . ILE A 1 388 ? 17.201 -15.288 -1.441 1.00 91.25 388 ILE A C 1
ATOM 3241 O O . ILE A 1 388 ? 16.701 -16.063 -2.259 1.00 91.25 388 ILE A O 1
ATOM 3245 N N . CYS A 1 389 ? 17.711 -15.689 -0.281 1.00 88.88 389 CYS A N 1
ATOM 3246 C CA . CYS A 1 389 ? 17.702 -17.056 0.217 1.00 88.88 389 CYS A CA 1
ATOM 3247 C C . CYS A 1 389 ? 16.270 -17.633 0.267 1.00 88.88 389 CYS A C 1
ATOM 3249 O O . CYS A 1 389 ? 15.355 -17.015 0.823 1.00 88.88 389 CYS A O 1
ATOM 3251 N N . LYS A 1 390 ? 16.057 -18.832 -0.296 1.00 88.25 390 LYS A N 1
ATOM 3252 C CA . LYS A 1 390 ? 14.718 -19.447 -0.416 1.00 88.25 390 LYS A CA 1
ATOM 3253 C C . LYS A 1 390 ? 14.083 -19.721 0.946 1.00 88.25 390 LYS A C 1
ATOM 3255 O O . LYS A 1 390 ? 12.866 -19.643 1.088 1.00 88.25 390 LYS A O 1
ATOM 3260 N N . GLU A 1 391 ? 14.898 -20.013 1.949 1.00 90.25 391 GLU A N 1
ATOM 3261 C CA . GLU A 1 391 ? 14.505 -20.257 3.330 1.00 90.25 391 GLU A CA 1
ATOM 3262 C C . GLU A 1 391 ? 13.867 -19.007 3.948 1.00 90.25 391 GLU A C 1
ATOM 3264 O O . GLU A 1 391 ? 12.837 -19.115 4.617 1.00 90.25 391 GLU A O 1
ATOM 3269 N N . VAL A 1 392 ? 14.418 -17.820 3.656 1.00 91.81 392 VAL A N 1
ATOM 3270 C CA . VAL A 1 392 ? 13.845 -16.533 4.081 1.00 91.81 392 VAL A CA 1
ATOM 3271 C C . VAL A 1 392 ? 12.475 -16.340 3.435 1.00 91.81 392 VAL A C 1
ATOM 3273 O O . VAL A 1 392 ? 11.509 -16.072 4.143 1.00 91.81 392 VAL A O 1
ATOM 3276 N N . LEU A 1 393 ? 12.354 -16.562 2.122 1.00 90.75 393 LEU A N 1
ATOM 3277 C CA . LEU A 1 393 ? 11.080 -16.417 1.401 1.00 90.75 393 LEU A CA 1
ATOM 3278 C C . LEU A 1 393 ? 10.019 -17.419 1.864 1.00 90.75 393 LEU A C 1
ATOM 3280 O O . LEU A 1 393 ? 8.842 -17.081 1.962 1.00 90.75 393 LEU A O 1
ATOM 3284 N N . LYS A 1 394 ? 10.424 -18.656 2.166 1.00 90.44 394 LYS A N 1
ATOM 3285 C CA . LYS A 1 394 ? 9.523 -19.693 2.677 1.00 90.44 394 LYS A CA 1
ATOM 3286 C C . LYS A 1 394 ? 9.007 -19.338 4.069 1.00 90.44 394 LYS A C 1
ATOM 3288 O O . LYS A 1 394 ? 7.819 -19.513 4.330 1.00 90.44 394 LYS A O 1
ATOM 3293 N N . LYS A 1 395 ? 9.886 -18.846 4.946 1.00 93.00 395 LYS A N 1
ATOM 3294 C CA . LYS A 1 395 ? 9.524 -18.443 6.310 1.00 93.00 395 LYS A CA 1
ATOM 3295 C C . LYS A 1 395 ? 8.646 -17.192 6.312 1.00 93.00 395 LYS A C 1
ATOM 3297 O O . LYS A 1 395 ? 7.601 -17.183 6.949 1.00 93.00 395 LYS A O 1
ATOM 3302 N N . TRP A 1 396 ? 9.010 -16.185 5.526 1.00 93.62 396 TRP A N 1
ATOM 3303 C CA . TRP A 1 396 ? 8.282 -14.920 5.389 1.00 93.62 396 TRP A CA 1
ATOM 3304 C C . TRP A 1 396 ? 7.313 -14.927 4.202 1.00 93.62 396 TRP A C 1
ATOM 3306 O O . TRP A 1 396 ? 7.082 -13.915 3.548 1.00 93.62 396 TRP A O 1
ATOM 3316 N N . ARG A 1 397 ? 6.715 -16.088 3.913 1.00 92.00 397 ARG A N 1
ATOM 3317 C CA . ARG A 1 397 ? 5.686 -16.228 2.872 1.00 92.00 397 ARG A CA 1
ATOM 3318 C C . ARG A 1 397 ? 4.409 -15.467 3.237 1.00 92.00 397 ARG A C 1
ATOM 3320 O O . ARG A 1 397 ? 3.665 -15.049 2.351 1.00 92.00 397 ARG A O 1
ATOM 3327 N N . ARG A 1 398 ? 4.141 -15.337 4.535 1.00 94.12 398 ARG A N 1
ATOM 3328 C CA . ARG A 1 398 ? 2.974 -14.684 5.132 1.00 94.12 398 ARG A CA 1
ATOM 3329 C C . ARG A 1 398 ? 3.443 -13.486 5.947 1.00 94.12 398 ARG A C 1
ATOM 3331 O O . ARG A 1 398 ? 4.543 -13.508 6.491 1.00 94.12 398 ARG A O 1
ATOM 3338 N N . ASP A 1 399 ? 2.611 -12.460 6.023 1.00 95.00 399 ASP A N 1
ATOM 3339 C CA . ASP A 1 399 ? 2.859 -11.250 6.819 1.00 95.00 399 ASP A CA 1
ATOM 3340 C C . ASP A 1 399 ? 2.778 -11.478 8.342 1.00 95.00 399 ASP A C 1
ATOM 3342 O O . ASP A 1 399 ? 3.090 -10.586 9.123 1.00 95.00 399 ASP A O 1
ATOM 3346 N N . ILE A 1 400 ? 2.424 -12.694 8.755 1.00 95.75 400 ILE A N 1
ATOM 3347 C CA . ILE A 1 400 ? 2.531 -13.223 10.113 1.00 95.75 400 ILE A CA 1
ATOM 3348 C C . ILE A 1 400 ? 3.472 -14.438 10.103 1.00 95.75 400 ILE A C 1
ATOM 3350 O O . ILE A 1 400 ? 3.245 -15.400 9.363 1.00 95.75 400 ILE A O 1
ATOM 3354 N N . SER A 1 401 ? 4.529 -14.402 10.917 1.00 95.62 401 SER A N 1
ATOM 3355 C CA . SER A 1 401 ? 5.609 -15.399 10.927 1.00 95.62 401 SER A CA 1
ATOM 3356 C C . SER A 1 401 ? 5.983 -15.848 12.345 1.00 95.62 401 SER A C 1
ATOM 3358 O O . SER A 1 401 ? 5.731 -15.149 13.324 1.00 95.62 401 SER A O 1
ATOM 3360 N N . TYR A 1 402 ? 6.594 -17.028 12.452 1.00 95.19 402 TYR A N 1
ATOM 3361 C CA . TYR A 1 402 ? 7.149 -17.563 13.698 1.00 95.19 402 TYR A CA 1
ATOM 3362 C C . TYR A 1 402 ? 8.664 -17.659 13.544 1.00 95.19 402 TYR A C 1
ATOM 3364 O O . TYR A 1 402 ? 9.168 -18.287 12.605 1.00 95.19 402 TYR A O 1
ATOM 3372 N N . ILE A 1 403 ? 9.380 -17.013 14.456 1.00 95.94 403 ILE A N 1
ATOM 3373 C CA . ILE A 1 403 ? 10.824 -16.815 14.397 1.00 95.94 403 ILE A CA 1
ATOM 3374 C C . ILE A 1 403 ? 11.492 -17.441 15.617 1.00 95.94 403 ILE A C 1
ATOM 3376 O O . ILE A 1 403 ? 10.899 -17.527 16.689 1.00 95.94 403 ILE A O 1
ATOM 3380 N N . ASN A 1 404 ? 12.745 -17.865 15.462 1.00 94.75 404 ASN A N 1
ATOM 3381 C CA . ASN A 1 404 ? 13.529 -18.368 16.595 1.00 94.75 404 ASN A CA 1
ATOM 3382 C C . ASN A 1 404 ? 14.291 -17.252 17.319 1.00 94.75 404 ASN A C 1
ATOM 3384 O O . ASN A 1 404 ? 14.780 -17.456 18.422 1.00 94.75 404 ASN A O 1
ATOM 3388 N N . SER A 1 405 ? 14.479 -16.114 16.648 1.00 92.56 405 SER A N 1
ATOM 3389 C CA . SER A 1 405 ? 15.216 -14.962 17.157 1.00 92.56 405 SER A CA 1
ATOM 3390 C C . SER A 1 405 ? 14.863 -13.716 16.357 1.00 92.56 405 SER A C 1
ATOM 3392 O O . SER A 1 405 ? 14.702 -13.797 15.134 1.00 92.56 405 SER A O 1
ATOM 3394 N N . GLN A 1 406 ? 14.871 -12.546 17.004 1.00 90.81 406 GLN A N 1
ATOM 3395 C CA . GLN A 1 406 ? 14.769 -11.248 16.323 1.00 90.81 406 GLN A CA 1
ATOM 3396 C C . GLN A 1 406 ? 15.762 -11.076 15.160 1.00 90.81 406 GLN A C 1
ATOM 3398 O O . GLN A 1 406 ? 15.444 -10.368 14.208 1.00 90.81 406 GLN A O 1
ATOM 3403 N N . LYS A 1 407 ? 16.922 -11.759 15.146 1.00 92.19 407 LYS A N 1
ATOM 3404 C CA . LYS A 1 407 ? 17.858 -11.728 13.999 1.00 92.19 407 LYS A CA 1
ATOM 3405 C C . LYS A 1 407 ? 17.191 -12.092 12.667 1.00 92.19 407 LYS A C 1
ATOM 3407 O O . LYS A 1 407 ? 17.579 -11.574 11.622 1.00 92.19 407 LYS A O 1
ATOM 3412 N N . GLU A 1 408 ? 16.171 -12.948 12.694 1.00 94.38 408 GLU A N 1
ATOM 3413 C CA . GLU A 1 408 ? 15.432 -13.346 11.495 1.00 94.38 408 GLU A CA 1
ATOM 3414 C C . GLU A 1 408 ? 14.578 -12.206 10.916 1.00 94.38 408 GLU A C 1
ATOM 3416 O O . GLU A 1 408 ? 14.416 -12.143 9.698 1.00 94.38 408 GLU A O 1
ATOM 3421 N N . ILE A 1 409 ? 14.096 -11.274 11.753 1.00 95.81 409 ILE A N 1
ATOM 3422 C CA . ILE A 1 409 ? 13.412 -10.045 11.310 1.00 95.81 409 ILE A CA 1
ATOM 3423 C C . ILE A 1 409 ? 14.386 -9.179 10.509 1.00 95.81 409 ILE A C 1
ATOM 3425 O O . ILE A 1 409 ? 14.080 -8.746 9.400 1.00 95.81 409 ILE A O 1
ATOM 3429 N N . TYR A 1 410 ? 15.583 -8.955 11.052 1.00 95.25 410 TYR A N 1
ATOM 3430 C CA . TYR A 1 410 ? 16.609 -8.134 10.408 1.00 95.25 410 TYR A CA 1
ATOM 3431 C C . TYR A 1 410 ? 17.097 -8.781 9.112 1.00 95.25 410 TYR A C 1
ATOM 3433 O O . TYR A 1 410 ? 17.205 -8.102 8.095 1.00 95.25 410 TYR A O 1
ATOM 3441 N N . SER A 1 411 ? 17.315 -10.099 9.113 1.00 94.06 411 SER A N 1
ATOM 3442 C CA . SER A 1 411 ? 17.657 -10.849 7.901 1.00 94.06 411 SER A CA 1
ATOM 3443 C C . SER A 1 411 ? 16.585 -10.697 6.819 1.00 94.06 411 SER A C 1
ATOM 3445 O O . SER A 1 411 ? 16.922 -10.421 5.667 1.00 94.06 411 SER A O 1
ATOM 3447 N N . PHE A 1 412 ? 15.301 -10.798 7.177 1.00 95.94 412 PHE A N 1
ATOM 3448 C CA . PHE A 1 412 ? 14.193 -10.577 6.249 1.00 95.94 412 PHE A CA 1
ATOM 3449 C C . PHE A 1 412 ? 14.171 -9.153 5.691 1.00 95.94 412 PHE A C 1
ATOM 3451 O O . PHE A 1 412 ? 14.111 -8.981 4.471 1.00 95.94 412 PHE A O 1
ATOM 3458 N N . LEU A 1 413 ? 14.267 -8.146 6.564 1.00 97.06 413 LEU A N 1
ATOM 3459 C CA . LEU A 1 413 ? 14.234 -6.743 6.164 1.00 97.06 413 LEU A CA 1
ATOM 3460 C C . LEU A 1 413 ? 15.400 -6.389 5.236 1.00 97.06 413 LEU A C 1
ATOM 3462 O O . LEU A 1 413 ? 15.178 -5.809 4.176 1.00 97.06 413 LEU A O 1
ATOM 3466 N N . ILE A 1 414 ? 16.622 -6.793 5.590 1.00 96.12 414 ILE A N 1
ATOM 3467 C CA . ILE A 1 414 ? 17.821 -6.558 4.775 1.00 96.12 414 ILE A CA 1
ATOM 3468 C C . ILE A 1 414 ? 17.708 -7.285 3.432 1.00 96.12 414 ILE A C 1
ATOM 3470 O O . ILE A 1 414 ? 17.960 -6.693 2.388 1.00 96.12 414 ILE A O 1
ATOM 3474 N N . SER A 1 415 ? 17.264 -8.546 3.438 1.00 94.44 415 SER A N 1
ATOM 3475 C CA . SER A 1 415 ? 17.124 -9.330 2.205 1.00 94.44 415 SER A CA 1
ATOM 3476 C C . SER A 1 415 ? 16.104 -8.723 1.243 1.00 94.44 415 SER A C 1
ATOM 3478 O O . SER A 1 415 ? 16.342 -8.685 0.042 1.00 94.44 415 SER A O 1
ATOM 3480 N N . CYS A 1 416 ? 14.951 -8.276 1.747 1.00 94.69 416 CYS A N 1
ATOM 3481 C CA . CYS A 1 416 ? 13.826 -7.882 0.894 1.00 94.69 416 CYS A CA 1
ATOM 3482 C C . CYS A 1 416 ? 13.799 -6.385 0.564 1.00 94.69 416 CYS A C 1
ATOM 3484 O O . CYS A 1 416 ? 13.202 -6.007 -0.449 1.00 94.69 416 CYS A O 1
ATOM 3486 N N . TYR A 1 417 ? 14.434 -5.549 1.393 1.00 96.00 417 TYR A N 1
ATOM 3487 C CA . TYR A 1 417 ? 14.331 -4.088 1.330 1.00 96.00 417 TYR A CA 1
ATOM 3488 C C . TYR A 1 417 ? 15.679 -3.363 1.240 1.00 96.00 417 TYR A C 1
ATOM 3490 O O . TYR A 1 417 ? 15.728 -2.152 1.448 1.00 96.00 417 TYR A O 1
ATOM 3498 N N . SER A 1 418 ? 16.757 -4.066 0.882 1.00 95.62 418 SER A N 1
ATOM 3499 C CA . SER A 1 418 ? 18.028 -3.449 0.502 1.00 95.62 418 SER A CA 1
ATOM 3500 C C . SER A 1 418 ? 18.656 -4.128 -0.722 1.00 95.62 418 SER A C 1
ATOM 3502 O O . SER A 1 418 ? 18.422 -5.302 -1.020 1.00 95.62 418 SER A O 1
ATOM 3504 N N . LEU A 1 419 ? 19.478 -3.374 -1.442 1.00 94.00 419 LEU A N 1
ATOM 3505 C CA . LEU A 1 419 ? 20.272 -3.824 -2.579 1.00 94.00 419 LEU A CA 1
ATOM 3506 C C . LEU A 1 419 ? 21.731 -4.066 -2.180 1.00 94.00 419 LEU A C 1
ATOM 3508 O O . LEU A 1 419 ? 22.192 -3.654 -1.115 1.00 94.00 419 LEU A O 1
ATOM 3512 N N . ALA A 1 420 ? 22.462 -4.748 -3.052 1.00 91.94 420 ALA A N 1
ATOM 3513 C CA . ALA A 1 420 ? 23.906 -4.851 -3.003 1.00 91.94 420 ALA A CA 1
ATOM 3514 C C . ALA A 1 420 ? 24.532 -3.450 -3.043 1.00 91.94 420 ALA A C 1
ATOM 3516 O O . ALA A 1 420 ? 24.064 -2.558 -3.751 1.00 91.94 420 ALA A O 1
ATOM 3517 N N . ASP A 1 421 ? 25.602 -3.292 -2.276 1.00 91.19 421 ASP A N 1
ATOM 3518 C CA . ASP A 1 421 ? 26.342 -2.057 -2.027 1.00 91.19 421 ASP A CA 1
ATOM 3519 C C . ASP A 1 421 ? 25.575 -0.996 -1.208 1.00 91.19 421 ASP A C 1
ATOM 3521 O O . ASP A 1 421 ? 26.120 0.078 -0.946 1.00 91.19 421 ASP A O 1
ATOM 3525 N N . ASP A 1 422 ? 24.352 -1.286 -0.746 1.00 94.56 422 ASP A N 1
ATOM 3526 C CA . ASP A 1 422 ? 23.648 -0.407 0.186 1.00 94.56 422 ASP A CA 1
ATOM 3527 C C . ASP A 1 422 ? 24.335 -0.362 1.549 1.00 94.56 422 ASP A C 1
ATOM 3529 O O . ASP A 1 422 ? 24.753 -1.393 2.092 1.00 94.56 422 ASP A O 1
ATOM 3533 N N . THR A 1 423 ? 24.295 0.811 2.179 1.00 96.06 423 THR A N 1
ATOM 3534 C CA . THR A 1 423 ? 24.397 0.880 3.638 1.00 96.06 423 THR A CA 1
ATOM 3535 C C . THR A 1 423 ? 23.030 0.646 4.272 1.00 96.06 423 THR A C 1
ATOM 3537 O O . THR A 1 423 ? 22.065 1.361 3.978 1.00 96.06 423 THR A O 1
ATOM 3540 N N . VAL A 1 424 ? 22.972 -0.312 5.193 1.00 97.25 424 VAL A N 1
ATOM 3541 C CA . VAL A 1 424 ? 21.850 -0.547 6.098 1.00 97.25 424 VAL A CA 1
ATOM 3542 C C . VAL A 1 424 ? 22.185 0.050 7.458 1.00 97.25 424 VAL A C 1
ATOM 3544 O O . VAL A 1 424 ? 23.167 -0.336 8.090 1.00 97.25 424 VAL A O 1
ATOM 3547 N N . ASN A 1 425 ? 21.345 0.963 7.931 1.00 96.50 425 ASN A N 1
ATOM 3548 C CA . ASN A 1 425 ? 21.474 1.578 9.242 1.00 96.50 425 ASN A CA 1
ATOM 3549 C C . ASN A 1 425 ? 20.637 0.809 10.267 1.00 96.50 425 ASN A C 1
ATOM 3551 O O . ASN A 1 425 ? 19.411 0.805 10.190 1.00 96.50 425 ASN A O 1
ATOM 3555 N N . ILE A 1 426 ? 21.281 0.196 11.255 1.00 96.19 426 ILE A N 1
ATOM 3556 C CA . ILE A 1 426 ? 20.613 -0.350 12.438 1.00 96.19 426 ILE A CA 1
ATOM 3557 C C . ILE A 1 426 ? 20.664 0.720 13.522 1.00 96.19 426 ILE A C 1
ATOM 3559 O O . ILE A 1 426 ? 21.731 1.024 14.057 1.00 96.19 426 ILE A O 1
ATOM 3563 N N . ILE A 1 427 ? 19.516 1.313 13.829 1.00 94.75 427 ILE A N 1
ATOM 3564 C CA . ILE A 1 427 ? 19.407 2.431 14.765 1.00 94.75 427 ILE A CA 1
ATOM 3565 C C . ILE A 1 427 ? 19.025 1.895 16.145 1.00 94.75 427 ILE A C 1
ATOM 3567 O O . ILE A 1 427 ? 18.011 1.212 16.305 1.00 94.75 427 ILE A O 1
ATOM 3571 N N . ASN A 1 428 ? 19.864 2.220 17.132 1.00 90.12 428 ASN A N 1
ATOM 3572 C CA . ASN A 1 428 ? 19.695 1.898 18.549 1.00 90.12 428 ASN A CA 1
ATOM 3573 C C . ASN A 1 428 ? 19.472 0.408 18.860 1.00 90.12 428 ASN A C 1
ATOM 3575 O O . ASN A 1 428 ? 18.717 0.028 19.760 1.00 90.12 428 ASN A O 1
ATOM 3579 N N . ASN A 1 429 ? 20.177 -0.464 18.140 1.00 83.56 429 ASN A N 1
ATOM 3580 C CA . ASN A 1 429 ? 20.239 -1.880 18.485 1.00 83.56 429 ASN A CA 1
ATOM 3581 C C . ASN A 1 429 ? 21.639 -2.465 18.287 1.00 83.56 429 ASN A C 1
ATOM 3583 O O . ASN A 1 429 ? 21.897 -3.219 17.353 1.00 83.56 429 ASN A O 1
ATOM 3587 N N . SER A 1 430 ? 22.560 -2.114 19.187 1.00 74.69 430 SER A N 1
ATOM 3588 C CA . SER A 1 430 ? 23.955 -2.573 19.133 1.00 74.69 430 SER A CA 1
ATOM 3589 C C . SER A 1 430 ? 24.148 -4.058 19.449 1.00 74.69 430 SER A C 1
ATOM 3591 O O . SER A 1 430 ? 25.229 -4.590 19.218 1.00 74.69 430 SER A O 1
ATOM 3593 N N . LYS A 1 431 ? 23.121 -4.738 19.973 1.00 77.56 431 LYS A N 1
ATOM 3594 C CA . LYS A 1 431 ? 23.182 -6.163 20.334 1.00 77.56 431 LYS A CA 1
ATOM 3595 C C . LYS A 1 431 ? 22.955 -7.092 19.139 1.00 77.56 431 LYS A C 1
ATOM 3597 O O . LYS A 1 431 ? 23.245 -8.284 19.229 1.00 77.56 431 LYS A O 1
ATOM 3602 N N . ILE A 1 432 ? 22.419 -6.574 18.035 1.00 77.56 432 ILE A N 1
ATOM 3603 C CA . ILE A 1 432 ? 22.131 -7.373 16.847 1.00 77.56 432 ILE A CA 1
ATOM 3604 C C . ILE A 1 432 ? 23.365 -7.411 15.954 1.00 77.56 432 ILE A C 1
ATOM 3606 O O . ILE A 1 432 ? 23.612 -6.520 15.149 1.00 77.56 432 ILE A O 1
ATOM 3610 N N . ASP A 1 433 ? 24.128 -8.489 16.111 1.00 75.31 433 ASP A N 1
ATOM 3611 C CA . ASP A 1 433 ? 25.198 -8.857 15.190 1.00 75.31 433 ASP A CA 1
ATOM 3612 C C . ASP A 1 433 ? 24.609 -9.641 14.008 1.00 75.31 433 ASP A C 1
ATOM 3614 O O . ASP A 1 433 ? 24.260 -10.828 14.131 1.00 75.31 433 ASP A O 1
ATOM 3618 N N . VAL A 1 434 ? 24.422 -8.926 12.897 1.00 77.56 434 VAL A N 1
ATOM 3619 C CA . VAL A 1 434 ? 23.987 -9.453 11.602 1.00 77.56 434 VAL A CA 1
ATOM 3620 C C . VAL A 1 434 ? 25.012 -9.016 10.569 1.00 77.56 434 VAL A C 1
ATOM 3622 O O . VAL A 1 434 ? 25.139 -7.832 10.266 1.00 77.56 434 VAL A O 1
ATOM 3625 N N . THR A 1 435 ? 25.719 -9.983 9.997 1.00 81.50 435 THR A N 1
ATOM 3626 C CA . THR A 1 435 ? 26.504 -9.783 8.782 1.00 81.50 435 THR A CA 1
ATOM 3627 C C . THR A 1 435 ? 25.645 -10.165 7.583 1.00 81.50 435 THR A C 1
ATOM 3629 O O . THR A 1 435 ? 24.893 -11.140 7.624 1.00 81.50 435 THR A O 1
ATOM 3632 N N . PHE A 1 436 ? 25.711 -9.374 6.512 1.00 87.06 436 PHE A N 1
ATOM 3633 C CA . PHE A 1 436 ? 24.955 -9.650 5.297 1.00 87.06 436 PHE A CA 1
ATOM 3634 C C . PHE A 1 436 ? 25.843 -9.429 4.068 1.00 87.06 436 PHE A C 1
ATOM 3636 O O . PHE A 1 436 ? 26.366 -8.325 3.895 1.00 87.06 436 PHE A O 1
ATOM 3643 N N . PRO A 1 437 ? 26.046 -10.447 3.211 1.00 88.56 437 PRO A N 1
ATOM 3644 C CA . PRO A 1 437 ? 26.924 -10.326 2.056 1.00 88.56 437 PRO A CA 1
ATOM 3645 C C . PRO A 1 437 ? 26.556 -9.145 1.158 1.00 88.56 437 PRO A C 1
ATOM 3647 O O . PRO A 1 437 ? 25.384 -8.920 0.837 1.00 88.56 437 PRO A O 1
ATOM 3650 N N . TYR A 1 438 ? 27.584 -8.412 0.731 1.00 93.31 438 TYR A N 1
ATOM 3651 C CA . TYR A 1 438 ? 27.480 -7.271 -0.181 1.00 93.31 438 TYR A CA 1
ATOM 3652 C C . TYR A 1 438 ? 26.680 -6.073 0.352 1.00 93.31 438 TYR A C 1
ATOM 3654 O O . TYR A 1 438 ? 26.398 -5.167 -0.421 1.00 93.31 438 TYR A O 1
ATOM 3662 N N . ARG A 1 439 ? 26.304 -6.036 1.636 1.00 94.31 439 ARG A N 1
ATOM 3663 C CA . ARG A 1 439 ? 25.686 -4.865 2.285 1.00 94.31 439 ARG A CA 1
ATOM 3664 C C . ARG A 1 439 ? 26.642 -4.315 3.335 1.00 94.31 439 ARG A C 1
ATOM 3666 O O . ARG A 1 439 ? 27.316 -5.076 4.026 1.00 94.31 439 ARG A O 1
ATOM 3673 N N . ASN A 1 440 ? 26.679 -2.997 3.478 1.00 95.19 440 ASN A N 1
ATOM 3674 C CA . ASN A 1 440 ? 27.393 -2.346 4.569 1.00 95.19 440 ASN A CA 1
ATOM 3675 C C . ASN A 1 440 ? 26.438 -2.184 5.758 1.00 95.19 440 ASN A C 1
ATOM 3677 O O . ASN A 1 440 ? 25.472 -1.432 5.676 1.00 95.19 440 ASN A O 1
ATOM 3681 N N . ILE A 1 441 ? 26.685 -2.897 6.854 1.00 95.19 441 ILE A N 1
ATOM 3682 C CA . ILE A 1 441 ? 25.869 -2.780 8.065 1.00 95.19 441 ILE A CA 1
ATOM 3683 C C . ILE A 1 441 ? 26.488 -1.721 8.979 1.00 95.19 441 ILE A C 1
ATOM 3685 O O . ILE A 1 441 ? 27.596 -1.889 9.485 1.00 95.19 441 ILE A O 1
ATOM 3689 N N . SER A 1 442 ? 25.756 -0.632 9.207 1.00 94.00 442 SER A N 1
ATOM 3690 C CA . SER A 1 442 ? 26.148 0.462 10.092 1.00 94.00 442 SER A CA 1
ATOM 3691 C C . SER A 1 442 ? 25.243 0.487 11.317 1.00 94.00 442 SER A C 1
ATOM 3693 O O . SER A 1 442 ? 24.039 0.709 11.208 1.00 94.00 442 SER A O 1
ATOM 3695 N N . ILE A 1 443 ? 25.815 0.278 12.501 1.00 93.25 443 ILE A N 1
ATOM 3696 C CA . ILE A 1 443 ? 25.095 0.441 13.765 1.00 93.25 443 ILE A CA 1
ATOM 3697 C C . ILE A 1 443 ? 25.218 1.904 14.186 1.00 93.25 443 ILE A C 1
ATOM 3699 O O . ILE A 1 443 ? 26.320 2.402 14.420 1.00 93.25 443 ILE A O 1
ATOM 3703 N N . LYS A 1 444 ? 24.083 2.595 14.289 1.00 91.69 444 LYS A N 1
ATOM 3704 C CA . LYS A 1 444 ? 24.009 4.005 14.671 1.00 91.69 444 LYS A CA 1
ATOM 3705 C C . LYS A 1 444 ? 23.345 4.146 16.030 1.00 91.69 444 LYS A C 1
ATOM 3707 O O . LYS A 1 444 ? 22.314 3.532 16.303 1.00 91.69 444 LYS A O 1
ATOM 3712 N N . LYS A 1 445 ? 23.934 4.997 16.865 1.00 90.00 445 LYS A N 1
ATOM 3713 C CA . LYS A 1 445 ? 23.291 5.501 18.073 1.00 90.00 445 LYS A CA 1
ATOM 3714 C C . LYS A 1 445 ? 22.590 6.809 17.721 1.00 90.00 445 LYS A C 1
ATOM 3716 O O . LYS A 1 445 ? 23.209 7.702 17.150 1.00 90.00 445 LYS A O 1
ATOM 3721 N N . TRP A 1 446 ? 21.314 6.898 18.043 1.00 90.50 446 TRP A N 1
ATOM 3722 C CA . TRP A 1 446 ? 20.482 8.074 17.885 1.00 90.50 446 TRP A CA 1
ATOM 3723 C C . TRP A 1 446 ? 19.960 8.458 19.266 1.00 90.50 446 TRP A C 1
ATOM 3725 O O . TRP A 1 446 ? 19.226 7.698 19.894 1.00 90.50 446 TRP A O 1
ATOM 3735 N N . GLU A 1 447 ? 20.389 9.616 19.758 1.00 81.19 447 GLU A N 1
ATOM 3736 C CA . GLU A 1 447 ? 19.964 10.164 21.044 1.00 81.19 447 GLU A CA 1
ATOM 3737 C C . GLU A 1 447 ? 19.531 11.606 20.833 1.00 81.19 447 GLU A C 1
ATOM 3739 O O . GLU A 1 447 ? 20.345 12.465 20.494 1.00 81.19 447 GLU A O 1
ATOM 3744 N N . VAL A 1 448 ? 18.247 11.876 21.052 1.00 78.56 448 VAL A N 1
ATOM 3745 C CA . VAL A 1 448 ? 17.717 13.235 21.096 1.00 78.56 448 VAL A CA 1
ATOM 3746 C C . VAL A 1 448 ? 16.724 13.326 22.246 1.00 78.56 448 VAL A C 1
ATOM 3748 O O . VAL A 1 448 ? 15.999 12.376 22.527 1.00 78.56 448 VAL A O 1
ATOM 3751 N N . LYS A 1 449 ? 16.715 14.467 22.936 1.00 79.56 449 LYS A N 1
ATOM 3752 C CA . LYS A 1 449 ? 15.744 14.735 23.999 1.00 79.56 449 LYS A CA 1
ATOM 3753 C C . LYS A 1 449 ? 14.359 15.017 23.405 1.00 79.56 449 LYS A C 1
ATOM 3755 O O . LYS A 1 449 ? 14.295 15.587 22.310 1.00 79.56 449 LYS A O 1
ATOM 3760 N N . PRO A 1 450 ? 13.271 14.707 24.130 1.00 86.44 450 PRO A N 1
ATOM 3761 C CA . PRO A 1 450 ? 11.930 15.086 23.711 1.00 86.44 450 PRO A CA 1
ATOM 3762 C C . PRO A 1 450 ? 11.844 16.581 23.383 1.00 86.44 450 PRO A C 1
ATOM 3764 O O . PRO A 1 450 ? 12.272 17.434 24.161 1.00 86.44 450 PRO A O 1
ATOM 3767 N N . ASN A 1 451 ? 11.283 16.899 22.217 1.00 92.56 451 ASN A N 1
ATOM 3768 C CA . ASN A 1 451 ? 10.928 18.258 21.828 1.00 92.56 451 ASN A CA 1
ATOM 3769 C C . ASN A 1 451 ? 9.444 18.285 21.456 1.00 92.56 451 ASN A C 1
ATOM 3771 O O . ASN A 1 451 ? 9.055 17.806 20.388 1.00 92.56 451 ASN A O 1
ATOM 3775 N N . LEU A 1 452 ? 8.612 18.847 22.335 1.00 95.69 452 LEU A N 1
ATOM 3776 C CA . LEU A 1 452 ? 7.154 18.888 22.167 1.00 95.69 452 LEU A CA 1
ATOM 3777 C C . LEU A 1 452 ? 6.693 19.658 20.922 1.00 95.69 452 LEU A C 1
ATOM 3779 O O . LEU A 1 452 ? 5.546 19.495 20.516 1.00 95.69 452 LEU A O 1
ATOM 3783 N N . TYR A 1 453 ? 7.575 20.418 20.264 1.00 96.12 453 TYR A N 1
ATOM 3784 C CA . TYR A 1 453 ? 7.299 21.004 18.952 1.00 96.12 453 TYR A CA 1
ATOM 3785 C C . TYR A 1 453 ? 6.797 19.964 17.940 1.00 96.12 453 TYR A C 1
ATOM 3787 O O . TYR A 1 453 ? 5.837 20.232 17.225 1.00 96.12 453 TYR A O 1
ATOM 3795 N N . TYR A 1 454 ? 7.395 18.767 17.889 1.00 96.75 454 TYR A N 1
ATOM 3796 C CA . TYR A 1 454 ? 6.988 17.742 16.920 1.00 96.75 454 TYR A CA 1
ATOM 3797 C C . TYR A 1 454 ? 5.570 17.225 17.183 1.00 96.75 454 TYR A C 1
ATOM 3799 O O . TYR A 1 454 ? 4.779 17.098 16.248 1.00 96.75 454 TYR A O 1
ATOM 3807 N N . TYR A 1 455 ? 5.221 16.989 18.449 1.00 97.06 455 TYR A N 1
ATOM 3808 C CA . TYR A 1 455 ? 3.862 16.624 18.838 1.00 97.06 455 TYR A CA 1
ATOM 3809 C C . TYR A 1 455 ? 2.857 17.758 18.573 1.00 97.06 455 TYR A C 1
ATOM 3811 O O . TYR A 1 455 ? 1.786 17.528 18.017 1.00 97.06 455 TYR A O 1
ATOM 3819 N N . GLN A 1 456 ? 3.214 19.007 18.883 1.00 97.62 456 GLN A N 1
ATOM 3820 C CA . GLN A 1 456 ? 2.380 20.175 18.574 1.00 97.62 456 GLN A CA 1
ATOM 3821 C C . GLN A 1 456 ? 2.170 20.346 17.064 1.00 97.62 456 GLN A C 1
ATOM 3823 O O . GLN A 1 456 ? 1.064 20.660 16.621 1.00 97.62 456 GLN A O 1
ATOM 3828 N N . LYS A 1 457 ? 3.209 20.098 16.258 1.00 97.25 457 LYS A N 1
ATOM 3829 C CA . LYS A 1 457 ? 3.123 20.063 14.795 1.00 97.25 457 LYS A CA 1
ATOM 3830 C C . LYS A 1 457 ? 2.154 18.975 14.329 1.00 97.25 457 LYS A C 1
ATOM 3832 O O . LYS A 1 457 ? 1.335 19.245 13.462 1.00 97.25 457 LYS A O 1
ATOM 3837 N N . TYR A 1 458 ? 2.209 17.777 14.914 1.00 97.88 458 TYR A N 1
ATOM 3838 C CA . TYR A 1 458 ? 1.269 16.696 14.606 1.00 97.88 458 TYR A CA 1
ATOM 3839 C C . TYR A 1 458 ? -0.185 17.100 14.881 1.00 97.88 458 TYR A C 1
ATOM 3841 O O . TYR A 1 458 ? -1.009 17.066 13.972 1.00 97.88 458 TYR A O 1
ATOM 3849 N N . GLU A 1 459 ? -0.491 17.565 16.093 1.00 96.81 459 GLU A N 1
ATOM 3850 C CA . GLU A 1 459 ? -1.858 17.954 16.476 1.00 96.81 459 GLU A CA 1
ATOM 3851 C C . GLU A 1 459 ? -2.394 19.163 15.685 1.00 96.81 459 GLU A C 1
ATOM 3853 O O . GLU A 1 459 ? -3.605 19.373 15.623 1.00 96.81 459 GLU A O 1
ATOM 3858 N N . SER A 1 460 ? -1.510 19.949 15.062 1.00 96.31 460 SER A N 1
ATOM 3859 C CA . SER A 1 460 ? -1.875 21.110 14.242 1.00 96.31 460 SER A CA 1
ATOM 3860 C C . SER A 1 460 ? -1.920 20.848 12.734 1.00 96.31 460 SER A C 1
ATOM 3862 O O . SER A 1 460 ? -2.251 21.774 11.993 1.00 96.31 460 SER A O 1
ATOM 3864 N N . LEU A 1 461 ? -1.662 19.616 12.267 1.00 97.94 461 LEU A N 1
ATOM 3865 C CA . LEU A 1 461 ? -1.749 19.282 10.841 1.00 97.94 461 LEU A CA 1
ATOM 3866 C C . LEU A 1 461 ? -3.129 19.636 10.268 1.00 97.94 461 LEU A C 1
ATOM 3868 O O . LEU A 1 461 ? -4.175 19.205 10.774 1.00 97.94 461 LEU A O 1
ATOM 3872 N N . HIS A 1 462 ? -3.139 20.349 9.140 1.00 97.81 462 HIS A N 1
ATOM 3873 C CA . HIS A 1 462 ? -4.366 20.713 8.429 1.00 97.81 462 HIS A CA 1
ATOM 3874 C C . HIS A 1 462 ? -5.140 19.480 7.945 1.00 97.81 462 HIS A C 1
ATOM 3876 O O . HIS A 1 462 ? -6.367 19.525 7.834 1.00 97.81 462 HIS A O 1
ATOM 3882 N N . PHE A 1 463 ? -4.439 18.357 7.742 1.00 97.56 463 PHE A N 1
ATOM 3883 C CA . PHE A 1 463 ? -5.015 17.039 7.464 1.00 97.56 463 PHE A CA 1
ATOM 3884 C C . PHE A 1 463 ? -6.236 16.712 8.340 1.00 97.56 463 PHE A C 1
ATOM 3886 O O . PHE A 1 463 ? -7.285 16.350 7.806 1.00 97.56 463 PHE A O 1
ATOM 3893 N N . PHE A 1 464 ? -6.133 16.881 9.664 1.00 98.12 464 PHE A N 1
ATOM 3894 C CA . PHE A 1 464 ? -7.214 16.540 10.596 1.00 98.12 464 PHE A CA 1
ATOM 3895 C C . PHE A 1 464 ? -8.430 17.450 10.444 1.00 98.12 464 PHE A C 1
ATOM 3897 O O . PHE A 1 464 ? -9.572 16.999 10.536 1.00 98.12 464 PHE A O 1
ATOM 3904 N N . SER A 1 465 ? -8.199 18.723 10.121 1.00 97.44 465 SER A N 1
ATOM 3905 C CA . SER A 1 465 ? -9.263 19.715 9.942 1.00 97.44 465 SER A CA 1
ATOM 3906 C C . SER A 1 465 ? -10.168 19.428 8.738 1.00 97.44 465 SER A C 1
ATOM 3908 O O . SER A 1 465 ? -11.207 20.066 8.610 1.00 97.44 465 SER A O 1
ATOM 3910 N N . ARG A 1 466 ? -9.807 18.470 7.870 1.00 97.75 466 ARG A N 1
ATOM 3911 C CA . ARG A 1 466 ? -10.590 18.070 6.687 1.00 97.75 466 ARG A CA 1
ATOM 3912 C C . ARG A 1 466 ? -11.697 17.060 6.989 1.00 97.75 466 ARG A C 1
ATOM 3914 O O . ARG A 1 466 ? -12.562 16.871 6.144 1.00 97.75 466 ARG A O 1
ATOM 3921 N N . PHE A 1 467 ? -11.677 16.416 8.157 1.00 97.56 467 PHE A N 1
ATOM 3922 C CA . PHE A 1 467 ? -12.669 15.394 8.524 1.00 97.56 467 PHE A CA 1
ATOM 3923 C C . PHE A 1 467 ? -13.056 15.379 10.006 1.00 97.56 467 PHE A C 1
ATOM 3925 O O . PHE A 1 467 ? -14.128 14.879 10.338 1.00 97.56 467 PHE A O 1
ATOM 3932 N N . LEU A 1 468 ? -12.224 15.918 10.905 1.00 97.25 468 LEU A N 1
ATOM 3933 C CA . LEU A 1 468 ? -12.467 15.899 12.348 1.00 97.25 468 LEU A CA 1
ATOM 3934 C C . LEU A 1 468 ? -13.459 16.999 12.763 1.00 97.25 468 LEU A C 1
ATOM 3936 O O . LEU A 1 468 ? -13.136 17.943 13.484 1.00 97.25 468 LEU A O 1
ATOM 3940 N N . VAL A 1 469 ? -14.689 16.873 12.273 1.00 96.25 469 VAL A N 1
ATOM 3941 C CA . VAL A 1 469 ? -15.819 17.753 12.575 1.00 96.25 469 VAL A CA 1
ATOM 3942 C C . VAL A 1 469 ? -16.814 16.965 13.415 1.00 96.25 469 VAL A C 1
ATOM 3944 O O . VAL A 1 469 ? -17.261 15.895 13.009 1.00 96.25 469 VAL A O 1
ATOM 3947 N N . LYS A 1 470 ? -17.177 17.481 14.593 1.00 92.81 470 LYS A N 1
ATOM 3948 C CA . LYS A 1 470 ? -18.163 16.820 15.459 1.00 92.81 470 LYS A CA 1
ATOM 3949 C C . LYS A 1 470 ? -19.525 16.777 14.767 1.00 92.81 470 LYS A C 1
ATOM 3951 O O . LYS A 1 470 ? -20.063 17.828 14.418 1.00 92.81 470 LYS A O 1
ATOM 3956 N N . LYS A 1 471 ? -20.113 15.585 14.634 1.00 91.50 471 LYS A N 1
ATOM 3957 C CA . LYS A 1 471 ? -21.523 15.453 14.246 1.00 91.50 471 LYS A CA 1
ATOM 3958 C C . LYS A 1 471 ? -22.416 15.773 15.448 1.00 91.50 471 LYS A C 1
ATOM 3960 O O . LYS A 1 471 ? -22.117 15.379 16.574 1.00 91.50 471 LYS A O 1
ATOM 3965 N N . LYS A 1 472 ? -23.505 16.512 15.221 1.00 87.62 472 LYS A N 1
ATOM 3966 C CA . LYS A 1 472 ? -24.506 16.812 16.257 1.00 87.62 472 LYS A CA 1
ATOM 3967 C C . LYS A 1 472 ? -25.478 15.637 16.385 1.00 87.62 472 LYS A C 1
ATOM 3969 O O . LYS A 1 472 ? -26.068 15.241 15.381 1.00 87.62 472 LYS A O 1
ATOM 3974 N N . THR A 1 473 ? -25.664 15.123 17.599 1.00 85.38 473 THR A N 1
ATOM 3975 C CA . THR A 1 473 ? -26.680 14.107 17.918 1.00 85.38 473 THR A CA 1
ATOM 3976 C C . THR A 1 473 ? -28.071 14.623 17.548 1.00 85.38 473 THR A C 1
ATOM 3978 O O . THR A 1 473 ? -28.437 15.740 17.919 1.00 85.38 473 THR A O 1
ATOM 3981 N N . LYS A 1 474 ? -28.856 13.822 16.824 1.00 79.94 474 LYS A N 1
ATOM 3982 C CA . LYS A 1 474 ? -30.181 14.204 16.325 1.00 79.94 474 LYS A CA 1
ATOM 3983 C C . LYS A 1 474 ? -31.296 13.528 17.147 1.00 79.94 474 LYS A C 1
ATOM 3985 O O . LYS A 1 474 ? -31.864 12.533 16.715 1.00 79.94 474 LYS A O 1
ATOM 3990 N N . LYS A 1 475 ? -31.619 14.076 18.327 1.00 69.12 475 LYS A N 1
ATOM 3991 C CA . LYS A 1 475 ? -32.638 13.501 19.236 1.00 69.12 475 LYS A CA 1
ATOM 3992 C C . LYS A 1 475 ? -34.097 13.716 18.783 1.00 69.12 475 LYS A C 1
ATOM 3994 O O . LYS A 1 475 ? -34.964 12.974 19.222 1.00 69.12 475 LYS A O 1
ATOM 3999 N N . ASP A 1 476 ? -34.351 14.671 17.883 1.00 63.47 476 ASP A N 1
ATOM 4000 C CA . ASP A 1 476 ? -35.707 15.111 17.494 1.00 63.47 476 ASP A CA 1
ATOM 4001 C C . ASP A 1 476 ? -36.168 14.615 16.103 1.00 63.47 476 ASP A C 1
ATOM 4003 O O . ASP A 1 476 ? -37.069 15.198 15.495 1.00 63.47 476 ASP A O 1
ATOM 4007 N N . ILE A 1 477 ? -35.546 13.570 15.539 1.00 61.47 477 ILE A N 1
ATOM 4008 C CA . ILE A 1 477 ? -36.023 13.002 14.267 1.00 61.47 477 ILE A CA 1
ATOM 4009 C C . ILE A 1 477 ? -37.246 12.113 14.534 1.00 61.47 477 ILE A C 1
ATOM 4011 O O . ILE A 1 477 ? -37.132 11.054 15.136 1.00 61.47 477 ILE A O 1
ATOM 4015 N N . ASN A 1 478 ? -38.409 12.510 14.011 1.00 53.84 478 ASN A N 1
ATOM 4016 C CA . ASN A 1 478 ? -39.671 11.752 14.044 1.00 53.84 478 ASN A CA 1
ATOM 4017 C C . ASN A 1 478 ? -39.702 10.542 13.078 1.00 53.84 478 ASN A C 1
ATOM 4019 O O . ASN A 1 478 ? -40.722 10.290 12.436 1.00 53.84 478 ASN A O 1
ATOM 4023 N N . LEU A 1 479 ? -38.603 9.805 12.915 1.00 55.97 479 LEU A N 1
ATOM 4024 C CA . LEU A 1 479 ? -38.602 8.568 12.129 1.00 55.97 479 LEU A CA 1
ATOM 4025 C C . LEU A 1 479 ? -38.592 7.394 13.106 1.00 55.97 479 LEU A C 1
ATOM 4027 O O . LEU A 1 479 ? -37.606 7.236 13.818 1.00 55.97 479 LEU A O 1
ATOM 4031 N N . PRO A 1 480 ? -39.657 6.577 13.186 1.00 58.22 480 PRO A N 1
ATOM 4032 C CA . PRO A 1 480 ? -39.640 5.428 14.072 1.00 58.22 480 PRO A CA 1
ATOM 4033 C C . PRO A 1 480 ? -38.524 4.479 13.632 1.00 58.22 480 PRO A C 1
ATOM 4035 O O . PRO A 1 480 ? -38.527 3.963 12.516 1.00 58.22 480 PRO A O 1
ATOM 4038 N N . VAL A 1 481 ? -37.567 4.245 14.525 1.00 74.19 481 VAL A N 1
ATOM 4039 C CA . VAL A 1 481 ? -36.586 3.168 14.397 1.00 74.19 481 VAL A CA 1
ATOM 4040 C C . VAL A 1 481 ? -37.344 1.855 14.618 1.00 74.19 481 VAL A C 1
ATOM 4042 O O . VAL A 1 481 ? -37.576 1.426 15.748 1.00 74.19 481 VAL A O 1
ATOM 4045 N N . ILE A 1 482 ? -37.837 1.268 13.524 1.00 86.81 482 ILE A N 1
ATOM 4046 C CA . ILE A 1 482 ? -38.651 0.048 13.557 1.00 86.81 482 ILE A CA 1
ATOM 4047 C C . ILE A 1 482 ? -37.725 -1.155 13.691 1.00 86.81 482 ILE A C 1
ATOM 4049 O O . ILE A 1 482 ? -36.878 -1.396 12.833 1.00 86.81 482 ILE A O 1
ATOM 4053 N N . ASN A 1 483 ? -37.916 -1.933 14.756 1.00 93.19 483 ASN A N 1
ATOM 4054 C CA . ASN A 1 483 ? -37.265 -3.226 14.900 1.00 93.19 483 ASN A CA 1
ATOM 4055 C C . ASN A 1 483 ? -37.864 -4.229 13.906 1.00 93.19 483 ASN A C 1
ATOM 4057 O O . ASN A 1 483 ? -38.977 -4.715 14.113 1.00 93.19 483 ASN A O 1
ATOM 4061 N N . ILE A 1 484 ? -37.123 -4.558 12.851 1.00 94.69 484 ILE A N 1
ATOM 4062 C CA . ILE A 1 484 ? -37.635 -5.391 11.756 1.00 94.69 484 ILE A CA 1
ATOM 4063 C C . ILE A 1 484 ? -37.555 -6.898 12.029 1.00 94.69 484 ILE A C 1
ATOM 4065 O O . ILE A 1 484 ? -38.131 -7.670 11.272 1.00 94.69 484 ILE A O 1
ATOM 4069 N N . THR A 1 485 ? -36.892 -7.341 13.104 1.00 93.44 485 THR A N 1
ATOM 4070 C CA . THR A 1 485 ? -36.926 -8.764 13.501 1.00 93.44 485 THR A CA 1
ATOM 4071 C C . THR A 1 485 ? -38.232 -9.150 14.188 1.00 93.44 485 THR A C 1
ATOM 4073 O O . THR A 1 485 ? -38.551 -10.332 14.270 1.00 93.44 485 THR A O 1
ATOM 4076 N N . GLY A 1 486 ? -38.951 -8.178 14.761 1.00 91.44 486 GLY A N 1
ATOM 4077 C CA . GLY A 1 486 ? -40.096 -8.427 15.641 1.00 91.44 486 GLY A CA 1
ATOM 4078 C C . GLY A 1 486 ? -39.745 -9.080 16.988 1.00 91.44 486 GLY A C 1
ATOM 4079 O O . GLY A 1 486 ? -40.653 -9.373 17.763 1.00 91.44 486 GLY A O 1
ATOM 4080 N N . ARG A 1 487 ? -38.457 -9.304 17.291 1.00 91.56 487 ARG A N 1
ATOM 4081 C CA . ARG A 1 487 ? -37.983 -9.935 18.535 1.00 91.56 487 ARG A CA 1
ATOM 4082 C C . ARG A 1 487 ? -37.464 -8.912 19.541 1.00 91.56 487 ARG A C 1
ATOM 4084 O O . ARG A 1 487 ? -36.854 -7.922 19.152 1.00 91.56 487 ARG A O 1
ATOM 4091 N N . ASP A 1 488 ? -37.606 -9.188 20.834 1.00 92.00 488 ASP A N 1
ATOM 4092 C CA . ASP A 1 488 ? -37.089 -8.302 21.888 1.00 92.00 488 ASP A CA 1
ATOM 4093 C C . ASP A 1 488 ? -35.619 -8.541 22.253 1.00 92.00 488 ASP A C 1
ATOM 4095 O O . ASP A 1 488 ? -34.939 -7.609 22.685 1.00 92.00 488 ASP A O 1
ATOM 4099 N N . ASP A 1 489 ? -35.121 -9.763 22.075 1.00 93.69 489 ASP A N 1
ATOM 4100 C CA . ASP A 1 489 ? -33.754 -10.160 22.420 1.00 93.69 489 ASP A CA 1
ATOM 4101 C C . ASP A 1 489 ? -32.755 -9.877 21.289 1.00 93.69 489 ASP A C 1
ATOM 4103 O O . ASP A 1 489 ? -31.641 -9.429 21.548 1.00 93.69 489 ASP A O 1
ATOM 4107 N N . ILE A 1 490 ? -33.154 -10.072 20.030 1.00 96.56 490 ILE A N 1
ATOM 4108 C CA . ILE A 1 490 ? -32.328 -9.832 18.839 1.00 96.56 490 ILE A CA 1
ATOM 4109 C C . ILE A 1 490 ? -33.024 -8.819 17.943 1.00 96.56 490 ILE A C 1
ATOM 4111 O O . ILE A 1 490 ? -33.981 -9.155 17.249 1.00 96.56 490 ILE A O 1
ATOM 4115 N N . LYS A 1 491 ? -32.547 -7.576 17.943 1.00 97.12 491 LYS A N 1
ATOM 4116 C CA . LYS A 1 491 ? -33.151 -6.472 17.190 1.00 97.12 491 LYS A CA 1
ATOM 4117 C C . LYS A 1 491 ? -32.322 -6.117 15.966 1.00 97.12 491 LYS A C 1
ATOM 4119 O O . LYS A 1 491 ? -31.092 -6.147 16.012 1.00 97.12 491 LYS A O 1
ATOM 4124 N N . LEU A 1 492 ? -33.001 -5.715 14.897 1.00 97.31 492 LEU A N 1
ATOM 4125 C CA . LEU A 1 492 ? -32.389 -5.157 13.692 1.00 97.31 492 LEU A CA 1
ATOM 4126 C C . LEU A 1 492 ? -33.093 -3.865 13.331 1.00 97.31 492 LEU A C 1
ATOM 4128 O O . LEU A 1 492 ? -34.322 -3.824 13.285 1.00 97.31 492 LEU A O 1
ATOM 4132 N N . TYR A 1 493 ? -32.310 -2.846 13.019 1.00 96.62 493 TYR A N 1
ATOM 4133 C CA . TYR A 1 493 ? -32.809 -1.577 12.519 1.00 96.62 493 TYR A CA 1
ATOM 4134 C C . TYR A 1 493 ? -32.255 -1.322 11.125 1.00 96.62 493 TYR A C 1
ATOM 4136 O O . TYR A 1 493 ? -31.043 -1.405 10.913 1.00 96.62 493 TYR A O 1
ATOM 4144 N N . ASN A 1 494 ? -33.139 -0.999 10.180 1.00 95.44 494 ASN A N 1
ATOM 4145 C CA . ASN A 1 494 ? -32.723 -0.571 8.853 1.00 95.44 494 ASN A CA 1
ATOM 4146 C C . ASN A 1 494 ? -32.540 0.951 8.824 1.00 95.44 494 ASN A C 1
ATOM 4148 O O . ASN A 1 494 ? -33.500 1.692 9.033 1.00 95.44 494 ASN A O 1
ATOM 4152 N N . GLY A 1 495 ? -31.317 1.418 8.581 1.00 93.94 495 GLY A N 1
ATOM 4153 C CA . GLY A 1 495 ? -31.022 2.843 8.485 1.00 93.94 495 GLY A CA 1
ATOM 4154 C C . GLY A 1 495 ? -29.539 3.172 8.593 1.00 93.94 495 GLY A C 1
ATOM 4155 O O . GLY A 1 495 ? -28.693 2.297 8.780 1.00 93.94 495 GLY A O 1
ATOM 4156 N N . ASP A 1 496 ? -29.229 4.463 8.485 1.00 93.75 496 ASP A N 1
ATOM 4157 C CA . ASP A 1 496 ? -27.884 4.967 8.745 1.00 93.75 496 ASP A CA 1
ATOM 4158 C C . ASP A 1 496 ? -27.511 4.778 10.221 1.00 93.75 496 ASP A C 1
ATOM 4160 O O . ASP A 1 496 ? -28.266 5.126 11.131 1.00 93.75 496 ASP A O 1
ATOM 4164 N N . CYS A 1 497 ? -26.317 4.236 10.451 1.00 94.50 497 CYS A N 1
ATOM 4165 C CA . CYS A 1 497 ? -25.817 3.915 11.781 1.00 94.50 497 CYS A CA 1
ATOM 4166 C C . CYS A 1 497 ? -25.794 5.129 12.720 1.00 94.50 497 CYS A C 1
ATOM 4168 O O . CYS A 1 497 ? -26.246 5.033 13.862 1.00 94.50 497 CYS A O 1
ATOM 4170 N N . PHE A 1 498 ? -25.319 6.283 12.243 1.00 94.94 498 PHE A N 1
ATOM 4171 C CA . PHE A 1 498 ? -25.274 7.492 13.059 1.00 94.94 498 PHE A CA 1
ATOM 4172 C C . PHE A 1 498 ? -26.688 7.972 13.402 1.00 94.94 498 PHE A C 1
ATOM 4174 O O . PHE A 1 498 ? -26.967 8.299 14.555 1.00 94.94 498 PHE A O 1
ATOM 4181 N N . GLU A 1 499 ? -27.596 7.987 12.424 1.00 93.38 499 GLU A N 1
ATOM 4182 C CA . GLU A 1 499 ? -28.974 8.435 12.638 1.00 93.38 499 GLU A CA 1
ATOM 4183 C C . GLU A 1 499 ? -29.745 7.529 13.598 1.00 93.38 499 GLU A C 1
ATOM 4185 O O . GLU A 1 499 ? -30.409 8.042 14.501 1.00 93.38 499 GLU A O 1
ATOM 4190 N N . VAL A 1 500 ? -29.618 6.206 13.466 1.00 94.62 500 VAL A N 1
ATOM 4191 C CA . VAL A 1 500 ? -30.261 5.244 14.370 1.00 94.62 500 VAL A CA 1
ATOM 4192 C C . VAL A 1 500 ? -29.675 5.349 15.776 1.00 94.62 500 VAL A C 1
ATOM 4194 O O . VAL A 1 500 ? -30.429 5.510 16.736 1.00 94.62 500 VAL A O 1
ATOM 4197 N N . LEU A 1 501 ? -28.342 5.320 15.922 1.00 95.00 501 LEU A N 1
ATOM 4198 C CA . LEU A 1 501 ? -27.707 5.433 17.238 1.00 95.00 501 LEU A CA 1
ATOM 4199 C C . LEU A 1 501 ? -28.081 6.741 17.937 1.00 95.00 501 LEU A C 1
ATOM 4201 O O . LEU A 1 501 ? -28.329 6.717 19.140 1.00 95.00 501 LEU A O 1
ATOM 4205 N N . SER A 1 502 ? -28.191 7.854 17.201 1.00 93.38 502 SER A N 1
ATOM 4206 C CA . SER A 1 502 ? -28.540 9.166 17.766 1.00 93.38 502 SER A CA 1
ATOM 4207 C C . SER A 1 502 ? -29.920 9.233 18.430 1.00 93.38 502 SER A C 1
ATOM 4209 O O . SER A 1 502 ? -30.164 10.127 19.244 1.00 93.38 502 SER A O 1
ATOM 4211 N N . GLN A 1 503 ? -30.787 8.264 18.130 1.00 91.38 503 GLN A N 1
ATOM 4212 C CA . GLN A 1 503 ? -32.121 8.121 18.711 1.00 91.38 503 GLN A CA 1
ATOM 4213 C C . GLN A 1 503 ? -32.155 7.132 19.884 1.00 91.38 503 GLN A C 1
ATOM 4215 O O . GLN A 1 503 ? -33.116 7.117 20.652 1.00 91.38 503 GLN A O 1
ATOM 4220 N N . LEU A 1 504 ? -31.115 6.308 20.054 1.00 92.06 504 LEU A N 1
ATOM 4221 C CA . LEU A 1 504 ? -31.039 5.363 21.163 1.00 92.06 504 LEU A CA 1
ATOM 4222 C C . LEU A 1 504 ? -30.639 6.065 22.473 1.00 92.06 504 LEU A C 1
ATOM 4224 O O . LEU A 1 504 ? -29.857 7.025 22.443 1.00 92.06 504 LEU A O 1
ATOM 4228 N N . PRO A 1 505 ? -31.121 5.583 23.637 1.00 92.69 505 PRO A N 1
ATOM 4229 C CA . PRO A 1 505 ? -30.741 6.144 24.929 1.00 92.69 505 PRO A CA 1
ATOM 4230 C C . PRO A 1 505 ? -29.234 6.065 25.202 1.00 92.69 505 PRO A C 1
ATOM 4232 O O . PRO A 1 505 ? -28.530 5.179 24.719 1.00 92.69 505 PRO A O 1
ATOM 4235 N N . ASP A 1 506 ? -28.745 7.007 26.003 1.00 95.06 506 ASP A N 1
ATOM 4236 C CA . ASP A 1 506 ? -27.378 7.009 26.520 1.00 95.06 506 ASP A CA 1
ATOM 4237 C C . ASP A 1 506 ? -27.134 5.753 27.389 1.00 95.06 506 ASP A C 1
ATOM 4239 O O . ASP A 1 506 ? -28.041 5.280 28.076 1.00 95.06 506 ASP A O 1
ATOM 4243 N N . SER A 1 507 ? -25.898 5.243 27.407 1.00 95.25 507 SER A N 1
ATOM 4244 C CA . SER A 1 507 ? -25.446 4.201 28.350 1.00 95.25 507 SER A CA 1
ATOM 4245 C C . SER A 1 507 ? -26.292 2.912 28.415 1.00 95.25 507 SER A C 1
ATOM 4247 O O . SER A 1 507 ? -26.626 2.430 29.499 1.00 95.25 507 SER A O 1
ATOM 4249 N N . ILE A 1 508 ? -26.607 2.309 27.267 1.00 95.81 508 ILE A N 1
ATOM 4250 C CA . ILE A 1 508 ? -27.387 1.062 27.171 1.00 95.81 508 ILE A CA 1
ATOM 4251 C C . ILE A 1 508 ? -26.560 -0.168 26.788 1.00 95.81 508 ILE A C 1
ATOM 4253 O O . ILE A 1 508 ? -26.911 -1.272 27.206 1.00 95.81 508 ILE A O 1
ATOM 4257 N N . PHE A 1 509 ? -25.475 -0.001 26.029 1.00 96.88 509 PHE A N 1
ATOM 4258 C CA . PHE A 1 509 ? -24.690 -1.122 25.510 1.00 96.88 509 PHE A CA 1
ATOM 4259 C C . PHE A 1 509 ? -23.589 -1.546 26.478 1.00 96.88 509 PHE A C 1
ATOM 4261 O O . PHE A 1 509 ? -22.843 -0.708 26.986 1.00 96.88 509 PHE A O 1
ATOM 4268 N N . ASP A 1 510 ? -23.479 -2.854 26.703 1.00 95.25 510 ASP A N 1
ATOM 4269 C CA . ASP A 1 510 ? -22.413 -3.481 27.496 1.00 95.25 510 ASP A CA 1
ATOM 4270 C C . ASP A 1 510 ? -21.172 -3.782 26.633 1.00 95.25 510 ASP A C 1
ATOM 4272 O O . ASP A 1 510 ? -20.050 -3.842 27.135 1.00 95.25 510 ASP A O 1
ATOM 4276 N N . GLY A 1 511 ? -21.356 -3.928 25.318 1.00 95.69 511 GLY A N 1
ATOM 4277 C CA . GLY A 1 511 ? -20.258 -4.049 24.368 1.00 95.69 511 GLY A CA 1
ATOM 4278 C C . GLY A 1 511 ? -20.698 -3.910 22.914 1.00 95.69 511 GLY A C 1
ATOM 4279 O O . GLY A 1 511 ? -21.885 -3.780 22.614 1.00 95.69 511 GLY A O 1
ATOM 4280 N N . ALA A 1 512 ? -19.737 -3.950 21.998 1.00 97.56 512 ALA A N 1
ATOM 4281 C CA . ALA A 1 512 ? -19.995 -4.004 20.565 1.00 97.56 512 ALA A CA 1
ATOM 4282 C C . ALA A 1 512 ? -18.957 -4.854 19.841 1.00 97.56 512 ALA A C 1
ATOM 4284 O O . ALA A 1 512 ? -17.803 -4.949 20.262 1.00 97.56 512 ALA A O 1
ATOM 4285 N N . ILE A 1 513 ? -19.370 -5.440 18.723 1.00 97.06 513 ILE A N 1
ATOM 4286 C CA . ILE A 1 513 ? -18.482 -6.111 17.779 1.00 97.06 513 ILE A CA 1
ATOM 4287 C C . ILE A 1 513 ? -18.884 -5.657 16.387 1.00 97.06 513 ILE A C 1
ATOM 4289 O O . ILE A 1 513 ? -20.067 -5.671 16.063 1.00 97.06 513 ILE A O 1
ATOM 4293 N N . THR A 1 514 ? -17.913 -5.268 15.562 1.00 96.75 514 THR A N 1
ATOM 4294 C CA . THR A 1 514 ? -18.202 -4.912 14.173 1.00 96.75 514 THR A CA 1
ATOM 4295 C C . THR A 1 514 ? -17.026 -5.132 13.231 1.00 96.75 514 THR A C 1
ATOM 4297 O O . THR A 1 514 ? -15.870 -5.238 13.648 1.00 96.75 514 THR A O 1
ATOM 4300 N N . SER A 1 515 ? -17.343 -5.159 11.940 1.00 94.75 515 SER A N 1
ATOM 4301 C CA . SER A 1 515 ? -16.410 -5.049 10.821 1.00 94.75 515 SER A CA 1
ATOM 4302 C C . SER A 1 515 ? -17.061 -4.071 9.838 1.00 94.75 515 SER A C 1
ATOM 4304 O O . SER A 1 515 ? -17.973 -4.464 9.107 1.00 94.75 515 SER A O 1
ATOM 4306 N N . PRO A 1 516 ? -16.712 -2.773 9.888 1.00 93.62 516 PRO A N 1
ATOM 4307 C CA . PRO A 1 516 ? -17.409 -1.760 9.106 1.00 93.62 516 PRO A CA 1
ATOM 4308 C C . PRO A 1 516 ? -17.151 -1.957 7.604 1.00 93.62 516 PRO A C 1
ATOM 4310 O O . PRO A 1 516 ? -16.201 -2.640 7.207 1.00 93.62 516 PRO A O 1
ATOM 4313 N N . PRO A 1 517 ? -17.905 -1.274 6.729 1.00 93.56 517 PRO A N 1
ATOM 4314 C CA . PRO A 1 517 ? -17.475 -1.082 5.350 1.00 93.56 517 PRO A CA 1
ATOM 4315 C C . PRO A 1 517 ? -16.090 -0.418 5.316 1.00 93.56 517 PRO A C 1
ATOM 4317 O O . PRO A 1 517 ? -15.961 0.770 5.595 1.00 93.56 517 PRO A O 1
ATOM 4320 N N . TYR A 1 518 ? -15.040 -1.154 4.942 1.00 95.44 518 TYR A N 1
ATOM 4321 C CA . TYR A 1 518 ? -13.728 -0.539 4.725 1.00 95.44 518 TYR A CA 1
ATOM 4322 C C . TYR A 1 518 ? -13.838 0.432 3.542 1.00 95.44 518 TYR A C 1
ATOM 4324 O O . TYR A 1 518 ? -14.518 0.124 2.554 1.00 95.44 518 TYR A O 1
ATOM 4332 N N . TYR A 1 519 ? -13.173 1.587 3.644 1.00 96.44 519 TYR A N 1
ATOM 4333 C CA . TYR A 1 519 ? -13.211 2.665 2.648 1.00 96.44 519 TYR A CA 1
ATOM 4334 C C . TYR A 1 519 ? -13.121 2.115 1.224 1.00 96.44 519 TYR A C 1
ATOM 4336 O O . TYR A 1 519 ? -12.053 1.652 0.864 1.00 96.44 519 TYR A O 1
ATOM 4344 N N . ASN A 1 520 ? -14.207 2.129 0.445 1.00 93.19 520 ASN A N 1
ATOM 4345 C CA . ASN A 1 520 ? -14.296 1.678 -0.957 1.00 93.19 520 ASN A CA 1
ATOM 4346 C C . ASN A 1 520 ? -13.799 0.247 -1.276 1.00 93.19 520 ASN A C 1
ATOM 4348 O O . ASN A 1 520 ? -13.559 -0.094 -2.435 1.00 93.19 520 ASN A O 1
ATOM 4352 N N . ALA A 1 521 ? -13.672 -0.633 -0.277 1.00 89.12 521 ALA A N 1
ATOM 4353 C CA . ALA A 1 521 ? -13.131 -1.986 -0.473 1.00 89.12 521 ALA A CA 1
ATOM 4354 C C . ALA A 1 521 ? -14.103 -2.957 -1.171 1.00 89.12 521 ALA A C 1
ATOM 4356 O O . ALA A 1 521 ? -13.733 -4.095 -1.516 1.00 89.12 521 ALA A O 1
ATOM 4357 N N . LYS A 1 522 ? -15.374 -2.559 -1.281 1.00 87.25 522 LYS A N 1
ATOM 4358 C CA . LYS A 1 522 ? -16.488 -3.354 -1.795 1.00 87.25 522 LYS A CA 1
ATOM 4359 C C . LYS A 1 522 ? -17.459 -2.451 -2.546 1.00 87.25 522 LYS A C 1
ATOM 4361 O O . LYS A 1 522 ? -17.526 -1.260 -2.293 1.00 87.25 522 LYS A O 1
ATOM 4366 N N . GLU A 1 523 ? -18.239 -3.042 -3.440 1.00 83.06 523 GLU A N 1
ATOM 4367 C CA . GLU A 1 523 ? -19.160 -2.313 -4.324 1.00 83.06 523 GLU A CA 1
ATOM 4368 C C . GLU A 1 523 ? -20.277 -1.579 -3.568 1.00 83.06 523 GLU A C 1
ATOM 4370 O O . GLU A 1 523 ? -20.761 -0.556 -4.039 1.00 83.06 523 GLU A O 1
ATOM 4375 N N . TYR A 1 524 ? -20.642 -2.061 -2.376 1.00 79.12 524 TYR A N 1
ATOM 4376 C CA . TYR A 1 524 ? -21.628 -1.421 -1.502 1.00 79.12 524 TYR A CA 1
ATOM 4377 C C . TYR A 1 524 ? -21.078 -0.198 -0.749 1.00 79.12 524 TYR A C 1
ATOM 4379 O O . TYR A 1 524 ? -21.839 0.501 -0.091 1.00 79.12 524 TYR A O 1
ATOM 4387 N N . SER A 1 525 ? -19.768 0.072 -0.811 1.00 84.62 525 SER A N 1
ATOM 4388 C CA . SER A 1 525 ? -19.148 1.194 -0.108 1.00 84.62 525 SER A CA 1
ATOM 4389 C C . SER A 1 525 ? -18.544 2.198 -1.095 1.00 84.62 525 SER A C 1
ATOM 4391 O O . SER A 1 525 ? -17.696 1.858 -1.919 1.00 84.62 525 SER A O 1
ATOM 4393 N N . SER A 1 526 ? -19.021 3.450 -1.057 1.00 90.62 526 SER A N 1
ATOM 4394 C CA . SER A 1 526 ? -18.599 4.487 -2.005 1.00 90.62 526 SER A CA 1
ATOM 4395 C C . SER A 1 526 ? -18.533 5.876 -1.369 1.00 90.62 526 SER A C 1
ATOM 4397 O O . SER A 1 526 ? -19.528 6.586 -1.252 1.00 90.62 526 SER A O 1
ATOM 4399 N N . TRP A 1 527 ? -17.321 6.291 -1.017 1.00 96.00 527 TRP A N 1
ATOM 4400 C CA . TRP A 1 527 ? -16.979 7.656 -0.630 1.00 96.00 527 TRP A CA 1
ATOM 4401 C C . TRP A 1 527 ? -16.136 8.318 -1.716 1.00 96.00 527 TRP A C 1
ATOM 4403 O O . TRP A 1 527 ? -15.289 7.682 -2.352 1.00 96.00 527 TRP A O 1
ATOM 4413 N N . LYS A 1 528 ? -16.337 9.627 -1.910 1.00 96.00 528 LYS A N 1
ATOM 4414 C CA . LYS A 1 528 ? -15.601 10.414 -2.915 1.00 96.00 528 LYS A CA 1
ATOM 4415 C C . LYS A 1 528 ? -14.106 10.499 -2.613 1.00 96.00 528 LYS A C 1
ATOM 4417 O O . LYS A 1 528 ? -13.294 10.456 -3.534 1.00 96.00 528 LYS A O 1
ATOM 4422 N N . ASN A 1 529 ? -13.757 10.607 -1.336 1.00 96.06 529 ASN A N 1
ATOM 4423 C CA . ASN A 1 529 ? -12.387 10.647 -0.848 1.00 96.06 529 ASN A CA 1
ATOM 4424 C C . ASN A 1 529 ? -12.314 10.145 0.602 1.00 96.06 529 ASN A C 1
ATOM 4426 O O . ASN A 1 529 ? -13.343 9.963 1.262 1.00 96.06 529 ASN A O 1
ATOM 4430 N N . ILE A 1 530 ? -11.090 9.936 1.092 1.00 96.94 530 ILE A N 1
ATOM 4431 C CA . ILE A 1 530 ? -10.847 9.410 2.439 1.00 96.94 530 ILE A CA 1
ATOM 4432 C C . ILE A 1 530 ? -11.437 10.300 3.546 1.00 96.94 530 ILE A C 1
ATOM 4434 O O . ILE A 1 530 ? -11.872 9.778 4.566 1.00 96.94 530 ILE A O 1
ATOM 4438 N N . TYR A 1 531 ? -11.517 11.621 3.355 1.00 98.06 531 TYR A N 1
ATOM 4439 C CA . TYR A 1 531 ? -12.022 12.543 4.377 1.00 98.06 531 TYR A CA 1
ATOM 4440 C C . TYR A 1 531 ? -13.508 12.321 4.671 1.00 98.06 531 TYR A C 1
ATOM 4442 O O . TYR A 1 531 ? -13.896 12.293 5.838 1.00 98.06 531 TYR A O 1
ATOM 4450 N N . CYS A 1 532 ? -14.325 12.081 3.638 1.00 98.12 532 CYS A N 1
ATOM 4451 C CA . CYS A 1 532 ? -15.745 11.758 3.809 1.00 98.12 532 CYS A CA 1
ATOM 4452 C C . CYS A 1 532 ? -15.939 10.480 4.643 1.00 98.12 532 CYS A C 1
ATOM 4454 O O . CYS A 1 532 ? -16.760 10.453 5.555 1.00 98.12 532 CYS A O 1
ATOM 4456 N N . TYR A 1 533 ? -15.138 9.447 4.372 1.00 98.25 533 TYR A N 1
ATOM 4457 C CA . TYR A 1 533 ? -15.175 8.193 5.125 1.00 98.25 533 TYR A CA 1
ATOM 4458 C C . TYR A 1 533 ? -14.774 8.379 6.586 1.00 98.25 533 TYR A C 1
ATOM 4460 O O . TYR A 1 533 ? -15.476 7.925 7.488 1.00 98.25 533 TYR A O 1
ATOM 4468 N N . LEU A 1 534 ? -13.669 9.087 6.834 1.00 98.44 534 LEU A N 1
ATOM 4469 C CA . LEU A 1 534 ? -13.200 9.341 8.195 1.00 98.44 534 LEU A CA 1
ATOM 4470 C C . LEU A 1 534 ? -14.209 10.164 9.005 1.00 98.44 534 LEU A C 1
ATOM 4472 O O . LEU A 1 534 ? -14.380 9.907 10.192 1.00 98.44 534 LEU A O 1
ATOM 4476 N N . TYR A 1 535 ? -14.921 11.097 8.371 1.00 98.31 535 TYR A N 1
ATOM 4477 C CA . TYR A 1 535 ? -16.002 11.847 9.010 1.00 98.31 535 TYR A CA 1
ATOM 4478 C C . TYR A 1 535 ? -17.190 10.961 9.413 1.00 98.31 535 TYR A C 1
ATOM 4480 O O . TYR A 1 535 ? -17.729 11.111 10.512 1.00 98.31 535 TYR A O 1
ATOM 4488 N N . ASP A 1 536 ? -17.595 10.017 8.560 1.00 97.50 536 ASP A N 1
ATOM 4489 C CA . ASP A 1 536 ? -18.699 9.104 8.875 1.00 97.50 536 ASP A CA 1
ATOM 4490 C C . ASP A 1 536 ? -18.346 8.136 9.998 1.00 97.50 536 ASP A C 1
ATOM 4492 O O . ASP A 1 536 ? -19.110 7.999 10.956 1.00 97.50 536 ASP A O 1
ATOM 4496 N N . ILE A 1 537 ? -17.151 7.549 9.933 1.00 98.19 537 ILE A N 1
ATOM 4497 C CA . ILE A 1 537 ? -16.632 6.690 10.995 1.00 98.19 537 ILE A CA 1
ATOM 4498 C C . ILE A 1 537 ? -16.470 7.463 12.308 1.00 98.19 537 ILE A C 1
ATOM 4500 O O . ILE A 1 537 ? -16.812 6.932 13.364 1.00 98.19 537 ILE A O 1
ATOM 4504 N N . TYR A 1 538 ? -16.001 8.716 12.267 1.00 98.38 538 TYR A N 1
ATOM 4505 C CA . TYR A 1 538 ? -15.913 9.546 13.468 1.00 98.38 538 TYR A CA 1
ATOM 4506 C C . TYR A 1 538 ? -17.288 9.740 14.107 1.00 98.38 538 TYR A C 1
ATOM 4508 O O . TYR A 1 538 ? -17.442 9.509 15.304 1.00 98.38 538 TYR A O 1
ATOM 4516 N N . GLY A 1 539 ? -18.300 10.076 13.302 1.00 97.44 539 GLY A N 1
ATOM 4517 C CA . GLY A 1 539 ? -19.681 10.191 13.760 1.00 97.44 539 GLY A CA 1
ATOM 4518 C C . GLY A 1 539 ? -20.190 8.921 14.442 1.00 97.44 539 GLY A C 1
ATOM 4519 O O . GLY A 1 539 ? -20.745 8.999 15.537 1.00 97.44 539 GLY A O 1
ATOM 4520 N N . MET A 1 540 ? -19.958 7.756 13.831 1.00 97.44 540 MET A N 1
ATOM 4521 C CA . MET A 1 540 ? -20.307 6.465 14.432 1.00 97.44 540 MET A CA 1
ATOM 4522 C C . MET A 1 540 ? -19.634 6.294 15.798 1.00 97.44 540 MET A C 1
ATOM 4524 O O . MET A 1 540 ? -20.331 6.051 16.779 1.00 97.44 540 MET A O 1
ATOM 4528 N N . PHE A 1 541 ? -18.321 6.532 15.907 1.00 98.38 541 PHE A N 1
ATOM 4529 C CA . PHE A 1 541 ? -17.631 6.437 17.195 1.00 98.38 541 PHE A CA 1
ATOM 4530 C C . PHE A 1 541 ? -18.202 7.393 18.249 1.00 98.38 541 PHE A C 1
ATOM 4532 O O . PHE A 1 541 ? -18.306 7.003 19.409 1.00 98.38 541 PHE A O 1
ATOM 4539 N N . GLN A 1 542 ? -18.599 8.615 17.874 1.00 97.69 542 GLN A N 1
ATOM 4540 C CA . GLN A 1 542 ? -19.209 9.566 18.810 1.00 97.69 542 GLN A CA 1
ATOM 4541 C C . GLN A 1 542 ? -20.516 9.021 19.412 1.00 97.69 542 GLN A C 1
ATOM 4543 O O . GLN A 1 542 ? -20.703 9.066 20.630 1.00 97.69 542 GLN A O 1
ATOM 4548 N N . GLU A 1 543 ? -21.413 8.483 18.583 1.00 97.19 543 GLU A N 1
ATOM 4549 C CA . GLU A 1 543 ? -22.701 7.963 19.058 1.00 97.19 543 GLU A CA 1
ATOM 4550 C C . GLU A 1 543 ? -22.570 6.604 19.752 1.00 97.19 543 GLU A C 1
ATOM 4552 O O . GLU A 1 543 ? -23.252 6.344 20.748 1.00 97.19 543 GLU A O 1
ATOM 4557 N N . THR A 1 544 ? -21.640 5.756 19.310 1.00 97.38 544 THR A N 1
ATOM 4558 C CA . THR A 1 544 ? -21.290 4.533 20.037 1.00 97.38 544 THR A CA 1
ATOM 4559 C C . THR A 1 544 ? -20.737 4.871 21.424 1.00 97.38 544 THR A C 1
ATOM 4561 O O . THR A 1 544 ? -21.207 4.319 22.413 1.00 97.38 544 THR A O 1
ATOM 4564 N N . TYR A 1 545 ? -19.826 5.844 21.547 1.00 97.06 545 TYR A N 1
ATOM 4565 C CA . TYR A 1 545 ? -19.305 6.274 22.851 1.00 97.06 545 TYR A CA 1
ATOM 4566 C C . TYR A 1 545 ? -20.420 6.771 23.787 1.00 97.06 545 TYR A C 1
ATOM 4568 O O . TYR A 1 545 ? -20.453 6.409 24.965 1.00 97.06 545 TYR A O 1
ATOM 4576 N N . ARG A 1 546 ? -21.375 7.563 23.277 1.00 96.50 546 ARG A N 1
ATOM 4577 C CA . ARG A 1 546 ? -22.527 8.047 24.062 1.00 96.50 546 ARG A CA 1
ATOM 4578 C C . ARG A 1 546 ? -23.417 6.902 24.557 1.00 96.50 546 ARG A C 1
ATOM 4580 O O . ARG A 1 546 ? -23.820 6.890 25.719 1.00 96.50 546 ARG A O 1
ATOM 4587 N N . THR A 1 547 ? -23.724 5.945 23.687 1.00 96.44 547 THR A N 1
ATOM 4588 C CA . THR A 1 547 ? -24.650 4.836 23.977 1.00 96.44 547 THR A CA 1
ATOM 4589 C C . THR A 1 547 ? -24.011 3.693 24.776 1.00 96.44 547 THR A C 1
ATOM 4591 O O . THR A 1 547 ? -24.725 2.839 25.298 1.00 96.44 547 THR A O 1
ATOM 4594 N N . PHE A 1 548 ? -22.688 3.676 24.932 1.00 95.62 548 PHE A N 1
ATOM 4595 C CA . PHE A 1 548 ? -21.968 2.696 25.746 1.00 95.62 548 PHE A CA 1
ATOM 4596 C C . PHE A 1 548 ? -22.081 2.960 27.248 1.00 95.62 548 PHE A C 1
ATOM 4598 O O . PHE A 1 548 ? -21.964 4.100 27.701 1.00 95.62 548 PHE A O 1
ATOM 4605 N N . LYS A 1 549 ? -22.230 1.899 28.043 1.00 94.25 549 LYS A N 1
ATOM 4606 C CA . LYS A 1 549 ? -22.044 1.953 29.499 1.00 94.25 549 LYS A CA 1
ATOM 4607 C C . LYS A 1 549 ? -20.563 2.120 29.850 1.00 94.25 549 LYS A C 1
ATOM 4609 O O . LYS A 1 549 ? -19.679 1.761 29.072 1.00 94.25 549 LYS A O 1
ATOM 4614 N N . GLU A 1 550 ? -20.297 2.638 31.046 1.00 91.19 550 GLU A N 1
ATOM 4615 C CA . GLU A 1 550 ? -18.939 2.694 31.599 1.00 91.19 550 GLU A CA 1
ATOM 4616 C C . GLU A 1 550 ? -18.311 1.291 31.679 1.00 91.19 550 GLU A C 1
ATOM 4618 O O . GLU A 1 550 ? -18.976 0.316 32.042 1.00 91.19 550 GLU A O 1
ATOM 4623 N N . GLY A 1 551 ? -17.036 1.189 31.297 1.00 87.12 551 GLY A N 1
ATOM 4624 C CA . GLY A 1 551 ? -16.308 -0.072 31.133 1.00 87.12 551 GLY A CA 1
ATOM 4625 C C . GLY A 1 551 ? -16.663 -0.898 29.886 1.00 87.12 551 GLY A C 1
ATOM 4626 O O . GLY A 1 551 ? -16.004 -1.902 29.641 1.00 87.12 551 GLY A O 1
ATOM 4627 N N . GLY A 1 552 ? -17.671 -0.518 29.088 1.00 93.19 552 GLY A N 1
ATOM 4628 C CA . GLY A 1 552 ? -18.085 -1.294 27.912 1.00 93.19 552 GLY A CA 1
ATOM 4629 C C . GLY A 1 552 ? -16.964 -1.480 26.878 1.00 93.19 552 GLY A C 1
ATOM 4630 O O . GLY A 1 552 ? -16.166 -0.564 26.649 1.00 93.19 552 GLY A O 1
ATOM 4631 N N . ILE A 1 553 ? -16.929 -2.659 26.243 1.00 94.81 553 ILE A N 1
ATOM 4632 C CA . ILE A 1 553 ? -15.852 -3.093 25.331 1.00 94.81 553 ILE A CA 1
ATOM 4633 C C . ILE A 1 553 ? -16.320 -3.120 23.876 1.00 94.81 553 ILE A C 1
ATOM 4635 O O . ILE A 1 553 ? -17.373 -3.672 23.564 1.00 94.81 553 ILE A O 1
ATOM 4639 N N . PHE A 1 554 ? -15.519 -2.564 22.968 1.00 97.12 554 PHE A N 1
ATOM 4640 C CA . PHE A 1 554 ? -15.791 -2.547 21.534 1.00 97.12 554 PHE A CA 1
ATOM 4641 C C . PHE A 1 554 ? -14.675 -3.256 20.758 1.00 97.12 554 PHE A C 1
ATOM 4643 O O . PHE A 1 554 ? -13.546 -2.771 20.695 1.00 97.12 554 PHE A O 1
ATOM 4650 N N . LEU A 1 555 ? -15.009 -4.395 20.144 1.00 97.62 555 LEU A N 1
ATOM 4651 C CA . LEU A 1 555 ? -14.167 -5.075 19.164 1.00 97.62 555 LEU A CA 1
ATOM 4652 C C . LEU A 1 555 ? -14.414 -4.527 17.756 1.00 97.62 555 LEU A C 1
ATOM 4654 O O . LEU A 1 555 ? -15.505 -4.669 17.203 1.00 97.62 555 LEU A O 1
ATOM 4658 N N . PHE A 1 556 ? -13.379 -3.951 17.154 1.00 98.12 556 PHE A N 1
ATOM 4659 C CA . PHE A 1 556 ? -13.443 -3.343 15.830 1.00 98.12 556 PHE A CA 1
ATOM 4660 C C . PHE A 1 556 ? -12.468 -4.032 14.874 1.00 98.12 556 PHE A C 1
ATOM 4662 O O . PHE A 1 556 ? -11.252 -3.844 14.957 1.00 98.12 556 PHE A O 1
ATOM 4669 N N . ASN A 1 557 ? -12.992 -4.834 13.949 1.00 97.75 557 ASN A N 1
ATOM 4670 C CA . ASN A 1 557 ? -12.177 -5.491 12.934 1.00 97.75 557 ASN A CA 1
ATOM 4671 C C . ASN A 1 557 ? -11.863 -4.536 11.770 1.00 97.75 557 ASN A C 1
ATOM 4673 O O . ASN A 1 557 ? -12.761 -3.890 11.237 1.00 97.75 557 ASN A O 1
ATOM 4677 N N . ILE A 1 558 ? -10.587 -4.434 11.386 1.00 97.12 558 ILE A N 1
ATOM 4678 C CA . ILE A 1 558 ? -10.132 -3.582 10.278 1.00 97.12 558 ILE A CA 1
ATOM 4679 C C . ILE A 1 558 ? -8.877 -4.158 9.611 1.00 97.12 558 ILE A C 1
ATOM 4681 O O . ILE A 1 558 ? -8.047 -4.807 10.253 1.00 97.12 558 ILE A O 1
ATOM 4685 N N . PHE A 1 559 ? -8.710 -3.893 8.314 1.00 95.44 559 PHE A N 1
ATOM 4686 C CA . PHE A 1 559 ? -7.514 -4.271 7.566 1.00 95.44 559 PHE A CA 1
ATOM 4687 C C . PHE A 1 559 ? -7.002 -3.143 6.667 1.00 95.44 559 PHE A C 1
ATOM 4689 O O . PHE A 1 559 ? -7.754 -2.526 5.910 1.00 95.44 559 PHE A O 1
ATOM 4696 N N . ASP A 1 560 ? -5.687 -2.943 6.700 1.00 95.69 560 ASP A N 1
ATOM 4697 C CA . ASP A 1 560 ? -4.967 -2.000 5.850 1.00 95.69 560 ASP A CA 1
ATOM 4698 C C . ASP A 1 560 ? -4.766 -2.609 4.463 1.00 95.69 560 ASP A C 1
ATOM 4700 O O . ASP A 1 560 ? -3.877 -3.435 4.249 1.00 95.69 560 ASP A O 1
ATOM 4704 N N . TYR A 1 561 ? -5.613 -2.238 3.505 1.00 92.56 561 TYR A N 1
ATOM 4705 C CA . TYR A 1 561 ? -5.630 -2.828 2.166 1.00 92.56 561 TYR A CA 1
ATOM 4706 C C . TYR A 1 561 ? -5.179 -1.832 1.082 1.00 92.56 561 TYR A C 1
ATOM 4708 O O . TYR A 1 561 ? -4.954 -0.653 1.352 1.00 92.56 561 TYR A O 1
ATOM 4716 N N . PHE A 1 562 ? -4.977 -2.316 -0.149 1.00 91.31 562 PHE A N 1
ATOM 4717 C CA . PHE A 1 562 ? -4.516 -1.480 -1.260 1.00 91.31 562 PHE A CA 1
ATOM 4718 C C . PHE A 1 562 ? -5.660 -0.729 -1.938 1.00 91.31 562 PHE A C 1
ATOM 4720 O O . PHE A 1 562 ? -6.468 -1.348 -2.633 1.00 91.31 562 PHE A O 1
ATOM 4727 N N . ASP A 1 563 ? -5.646 0.597 -1.836 1.00 92.06 563 ASP A N 1
ATOM 4728 C CA . ASP A 1 563 ? -6.500 1.479 -2.627 1.00 92.06 563 ASP A CA 1
ATOM 4729 C C . ASP A 1 563 ? -5.910 2.898 -2.718 1.00 92.06 563 ASP A C 1
ATOM 4731 O O . ASP A 1 563 ? -4.712 3.107 -2.514 1.00 92.06 563 ASP A O 1
ATOM 4735 N N . ASN A 1 564 ? -6.725 3.879 -3.088 1.00 89.81 564 ASN A N 1
ATOM 4736 C CA . ASN A 1 564 ? -6.337 5.265 -3.239 1.00 89.81 564 ASN A CA 1
ATOM 4737 C C . ASN A 1 564 ? -7.214 6.174 -2.373 1.00 89.81 564 ASN A C 1
ATOM 4739 O O . ASN A 1 564 ? -8.435 6.158 -2.479 1.00 89.81 564 ASN A O 1
ATOM 4743 N N . GLU A 1 565 ? -6.584 7.029 -1.568 1.00 92.38 565 GLU A N 1
ATOM 4744 C CA . GLU A 1 565 ? -7.270 8.025 -0.733 1.00 92.38 565 GLU A CA 1
ATOM 4745 C C . GLU A 1 565 ? -8.127 9.013 -1.547 1.00 92.38 565 GLU A C 1
ATOM 4747 O O . GLU A 1 565 ? -8.994 9.673 -0.977 1.00 92.38 565 GLU A O 1
ATOM 4752 N N . ASN A 1 566 ? -7.898 9.114 -2.865 1.00 92.12 566 ASN A N 1
ATOM 4753 C CA . ASN A 1 566 ? -8.552 10.056 -3.779 1.00 92.12 566 ASN A CA 1
ATOM 4754 C C . ASN A 1 566 ? -8.371 11.519 -3.341 1.00 92.12 566 ASN A C 1
ATOM 4756 O O . ASN A 1 566 ? -9.272 12.348 -3.452 1.00 92.12 566 ASN A O 1
ATOM 4760 N N . THR A 1 567 ? -7.179 11.826 -2.829 1.00 89.38 567 THR A N 1
ATOM 4761 C CA . THR A 1 567 ? -6.767 13.165 -2.378 1.00 89.38 567 THR A CA 1
ATOM 4762 C C . THR A 1 567 ? -5.724 13.787 -3.304 1.00 89.38 567 THR A C 1
ATOM 4764 O O . THR A 1 567 ? -5.757 14.988 -3.553 1.00 89.38 567 THR A O 1
ATOM 4767 N N . ILE A 1 568 ? -4.809 12.973 -3.841 1.00 84.56 568 ILE A N 1
ATOM 4768 C CA . ILE A 1 568 ? -3.728 13.413 -4.741 1.00 84.56 568 ILE A CA 1
ATOM 4769 C C . ILE A 1 568 ? -3.855 12.740 -6.106 1.00 84.56 568 ILE A C 1
ATOM 4771 O O . ILE A 1 568 ? -3.822 13.397 -7.141 1.00 84.56 568 ILE A O 1
ATOM 4775 N N . VAL A 1 569 ? -3.997 11.415 -6.116 1.00 80.94 569 VAL A N 1
ATOM 4776 C CA . VAL A 1 569 ? -4.152 10.620 -7.334 1.00 80.94 569 VAL A CA 1
ATOM 4777 C C . VAL A 1 569 ? -5.594 10.130 -7.391 1.00 80.94 569 VAL A C 1
ATOM 4779 O O . VAL A 1 569 ? -6.150 9.778 -6.364 1.00 80.94 569 VAL A O 1
ATOM 4782 N N . PHE A 1 570 ? -6.189 10.036 -8.578 1.00 84.31 570 PHE A N 1
ATOM 4783 C CA . PHE A 1 570 ? -7.536 9.460 -8.771 1.00 84.31 570 PHE A CA 1
ATOM 4784 C C . PHE A 1 570 ? -7.526 8.215 -9.669 1.00 84.31 570 PHE A C 1
ATOM 4786 O O . PHE A 1 570 ? -8.552 7.588 -9.916 1.00 84.31 570 PHE A O 1
ATOM 4793 N N . SER A 1 571 ? -6.357 7.864 -10.210 1.00 80.81 571 SER A N 1
ATOM 4794 C CA . SER A 1 571 ? -6.200 6.723 -11.111 1.00 80.81 571 SER A CA 1
ATOM 4795 C C . SER A 1 571 ? -5.993 5.411 -10.351 1.00 80.81 571 SER A C 1
ATOM 4797 O O . SER A 1 571 ? -5.397 5.392 -9.273 1.00 80.81 571 SER A O 1
ATOM 4799 N N . GLN A 1 572 ? -6.381 4.297 -10.978 1.00 72.88 572 GLN A N 1
ATOM 4800 C CA . GLN A 1 572 ? -6.148 2.941 -10.462 1.00 72.88 572 GLN A CA 1
ATOM 4801 C C . GLN A 1 572 ? -4.658 2.566 -10.371 1.00 72.88 572 GLN A C 1
ATOM 4803 O O . GLN A 1 572 ? -4.305 1.638 -9.652 1.00 72.88 572 GLN A O 1
ATOM 4808 N N . MET A 1 573 ? -3.777 3.276 -11.085 1.00 65.88 573 MET A N 1
ATOM 4809 C CA . MET A 1 573 ? -2.335 3.014 -11.065 1.00 65.88 573 MET A CA 1
ATOM 4810 C C . MET A 1 573 ? -1.644 3.570 -9.812 1.00 65.88 573 MET A C 1
ATOM 4812 O O . MET A 1 573 ? -0.556 3.116 -9.490 1.00 65.88 573 MET A O 1
ATOM 4816 N N . GLY A 1 574 ? -2.268 4.509 -9.090 1.00 70.50 574 GLY A N 1
ATOM 4817 C CA . GLY A 1 574 ? -1.681 5.178 -7.922 1.00 70.50 574 GLY A CA 1
ATOM 4818 C C . GLY A 1 574 ? -2.031 4.563 -6.568 1.00 70.50 574 GLY A C 1
ATOM 4819 O O . GLY A 1 574 ? -1.965 5.267 -5.564 1.00 70.50 574 GLY A O 1
ATOM 4820 N N . LYS A 1 575 ? -2.453 3.294 -6.529 1.00 84.88 575 LYS A N 1
ATOM 4821 C CA . LYS A 1 575 ? -2.836 2.633 -5.275 1.00 84.88 575 LYS A CA 1
ATOM 4822 C C . LYS A 1 575 ? -1.650 2.504 -4.326 1.00 84.88 575 LYS A C 1
ATOM 4824 O O . LYS A 1 575 ? -0.531 2.193 -4.737 1.00 84.88 575 LYS A O 1
ATOM 4829 N N . LYS A 1 576 ? -1.933 2.656 -3.039 1.00 90.69 576 LYS A N 1
ATOM 4830 C CA . LYS A 1 576 ? -1.023 2.371 -1.929 1.00 90.69 576 LYS A CA 1
ATOM 4831 C C . LYS A 1 576 ? -1.762 1.566 -0.868 1.00 90.69 576 LYS A C 1
ATOM 4833 O O . LYS A 1 576 ? -2.977 1.406 -0.944 1.00 90.69 576 LYS A O 1
ATOM 4838 N N . ARG A 1 577 ? -1.038 1.058 0.124 1.00 93.25 577 ARG A N 1
ATOM 4839 C CA . ARG A 1 577 ? -1.679 0.459 1.290 1.00 93.25 577 ARG A CA 1
ATOM 4840 C C . ARG A 1 577 ? -2.189 1.583 2.190 1.00 93.25 577 ARG A C 1
ATOM 4842 O O . ARG A 1 577 ? -1.422 2.474 2.538 1.00 93.25 577 ARG A O 1
ATOM 4849 N N . LEU A 1 578 ? -3.486 1.589 2.473 1.00 95.75 578 LEU A N 1
ATOM 4850 C CA . LEU A 1 578 ? -4.108 2.595 3.330 1.00 95.75 578 LEU A CA 1
ATOM 4851 C C . LEU A 1 578 ? -3.830 2.276 4.801 1.00 95.75 578 LEU A C 1
ATOM 4853 O O . LEU A 1 578 ? -3.894 1.113 5.179 1.00 95.75 578 LEU A O 1
ATOM 4857 N N . ILE A 1 579 ? -3.594 3.302 5.620 1.00 97.69 579 ILE A N 1
ATOM 4858 C CA . ILE A 1 579 ? -3.395 3.194 7.077 1.00 97.69 579 ILE A CA 1
ATOM 4859 C C . ILE A 1 579 ? -4.730 3.280 7.838 1.00 97.69 579 ILE A C 1
ATOM 4861 O O . ILE A 1 579 ? -4.891 4.075 8.766 1.00 97.69 579 ILE A O 1
ATOM 4865 N N . LEU A 1 580 ? -5.728 2.500 7.406 1.00 98.38 580 LEU A N 1
ATOM 4866 C CA . LEU A 1 580 ? -7.075 2.538 7.982 1.00 98.38 580 LEU A CA 1
ATOM 4867 C C . LEU A 1 580 ? -7.044 2.241 9.480 1.00 98.38 580 LEU A C 1
ATOM 4869 O O . LEU A 1 580 ? -7.640 2.993 10.240 1.00 98.38 580 LEU A O 1
ATOM 4873 N N . SER A 1 581 ? -6.310 1.214 9.911 1.00 98.25 581 SER A N 1
ATOM 4874 C CA . SER A 1 581 ? -6.140 0.856 11.324 1.00 98.25 581 SER A CA 1
ATOM 4875 C C . SER A 1 581 ? -5.695 2.057 12.169 1.00 98.25 581 SER A C 1
ATOM 4877 O O . SER A 1 581 ? -6.282 2.336 13.214 1.00 98.25 581 SER A O 1
ATOM 4879 N N . SER A 1 582 ? -4.726 2.829 11.670 1.00 98.69 582 SER A N 1
ATOM 4880 C CA . SER A 1 582 ? -4.200 4.020 12.337 1.00 98.69 582 SER A CA 1
ATOM 4881 C C . SER A 1 582 ? -5.242 5.135 12.419 1.00 98.69 582 SER A C 1
ATOM 4883 O O . SER A 1 582 ? -5.422 5.738 13.476 1.00 98.69 582 SER A O 1
ATOM 4885 N N . TYR A 1 583 ? -5.991 5.371 11.335 1.00 98.69 583 TYR A N 1
ATOM 4886 C CA . TYR A 1 583 ? -7.090 6.335 11.350 1.00 98.69 583 TYR A CA 1
ATOM 4887 C C . TYR A 1 583 ? -8.207 5.937 12.316 1.00 98.69 583 TYR A C 1
ATOM 4889 O O . TYR A 1 583 ? -8.712 6.792 13.037 1.00 98.69 583 TYR A O 1
ATOM 4897 N N . ILE A 1 584 ? -8.578 4.654 12.363 1.00 98.69 584 ILE A N 1
ATOM 4898 C CA . ILE A 1 584 ? -9.602 4.147 13.282 1.00 98.69 584 ILE A CA 1
ATOM 4899 C C . ILE A 1 584 ? -9.188 4.379 14.738 1.00 98.69 584 ILE A C 1
ATOM 4901 O O . ILE A 1 584 ? -9.984 4.915 15.507 1.00 98.69 584 ILE A O 1
ATOM 4905 N N . ILE A 1 585 ? -7.947 4.037 15.104 1.00 98.75 585 ILE A N 1
ATOM 4906 C CA . ILE A 1 585 ? -7.419 4.270 16.457 1.00 98.75 585 ILE A CA 1
ATOM 4907 C C . ILE A 1 585 ? -7.485 5.761 16.810 1.00 98.75 585 ILE A C 1
ATOM 4909 O O . ILE A 1 585 ? -7.999 6.120 17.871 1.00 98.75 585 ILE A O 1
ATOM 4913 N N . TYR A 1 586 ? -7.035 6.638 15.907 1.00 98.62 586 TYR A N 1
ATOM 4914 C CA . TYR A 1 586 ? -7.079 8.085 16.121 1.00 98.62 586 TYR A CA 1
ATOM 4915 C C . TYR A 1 586 ? -8.514 8.600 16.327 1.00 98.62 586 TYR A C 1
ATOM 4917 O O . TYR A 1 586 ? -8.786 9.338 17.276 1.00 98.62 586 TYR A O 1
ATOM 4925 N N . LEU A 1 587 ? -9.453 8.192 15.468 1.00 98.62 587 LEU A N 1
ATOM 4926 C CA . LEU A 1 587 ? -10.852 8.621 15.541 1.00 98.62 587 LEU A CA 1
ATOM 4927 C C . LEU A 1 587 ? -11.550 8.134 16.814 1.00 98.62 587 LEU A C 1
ATOM 4929 O O . LEU A 1 587 ? -12.256 8.918 17.450 1.00 98.62 587 LEU A O 1
ATOM 4933 N N . ALA A 1 588 ? -11.327 6.878 17.208 1.00 98.38 588 ALA A N 1
ATOM 4934 C CA . ALA A 1 588 ? -11.866 6.319 18.443 1.00 98.38 588 ALA A CA 1
ATOM 4935 C C . ALA A 1 588 ? -11.374 7.111 19.668 1.00 98.38 588 ALA A C 1
ATOM 4937 O O . ALA A 1 588 ? -12.187 7.525 20.499 1.00 98.38 588 ALA A O 1
ATOM 4938 N N . LYS A 1 589 ? -10.072 7.433 19.722 1.00 97.50 589 LYS A N 1
ATOM 4939 C CA . LYS A 1 589 ? -9.485 8.284 20.773 1.00 97.50 589 LYS A CA 1
ATOM 4940 C C . LYS A 1 589 ? -10.108 9.678 20.802 1.00 97.50 589 LYS A C 1
ATOM 4942 O O . LYS A 1 589 ? -10.492 10.160 21.865 1.00 97.50 589 LYS A O 1
ATOM 4947 N N . LYS A 1 590 ? -10.284 10.326 19.643 1.00 97.81 590 LYS A N 1
ATOM 4948 C CA . LYS A 1 590 ? -10.942 11.647 19.566 1.00 97.81 590 LYS A CA 1
ATOM 4949 C C . LYS A 1 590 ? -12.437 11.604 19.913 1.00 97.81 590 LYS A C 1
ATOM 4951 O O . LYS A 1 590 ? -13.012 12.656 20.202 1.00 97.81 590 LYS A O 1
ATOM 4956 N N . ALA A 1 591 ? -13.081 10.437 19.866 1.00 97.38 591 ALA A N 1
ATOM 4957 C CA . ALA A 1 591 ? -14.450 10.247 20.348 1.00 97.38 591 ALA A CA 1
ATOM 4958 C C . ALA A 1 591 ? -14.518 10.004 21.868 1.00 97.38 591 ALA A C 1
ATOM 4960 O O . ALA A 1 591 ? -15.560 10.262 22.465 1.00 97.38 591 ALA A O 1
ATOM 4961 N N . GLY A 1 592 ? -13.410 9.578 22.487 1.00 96.38 592 GLY A N 1
ATOM 4962 C CA . GLY A 1 592 ? -13.272 9.372 23.932 1.00 96.38 592 GLY A CA 1
ATOM 4963 C C . GLY A 1 592 ? -12.875 7.951 24.336 1.00 96.38 592 GLY A C 1
ATOM 4964 O O . GLY A 1 592 ? -12.595 7.719 25.507 1.00 96.38 592 GLY A O 1
ATOM 4965 N N . PHE A 1 593 ? -12.829 7.000 23.398 1.00 96.56 593 PHE A N 1
ATOM 4966 C CA . PHE A 1 593 ? -12.411 5.630 23.693 1.00 96.56 593 PHE A CA 1
ATOM 4967 C C . PHE A 1 593 ? -10.916 5.542 24.023 1.00 96.56 593 PHE A C 1
ATOM 4969 O O . PHE A 1 593 ? -10.097 6.285 23.484 1.00 96.56 593 PHE A O 1
ATOM 4976 N N . LYS A 1 594 ? -10.556 4.557 24.846 1.00 94.44 594 LYS A N 1
ATOM 4977 C CA . LYS A 1 594 ? -9.174 4.118 25.073 1.00 94.44 594 LYS A CA 1
ATOM 4978 C C . LYS A 1 594 ? -8.897 2.849 24.275 1.00 94.44 594 LYS A C 1
ATOM 4980 O O . LYS A 1 594 ? -9.756 1.967 24.245 1.00 94.44 594 LYS A O 1
ATOM 4985 N N . LEU A 1 595 ? -7.725 2.730 23.648 1.00 94.81 595 LEU A N 1
ATOM 4986 C CA . LEU A 1 595 ? -7.302 1.470 23.035 1.00 94.81 595 LEU A CA 1
ATOM 4987 C C . LEU A 1 595 ? -6.653 0.600 24.115 1.00 94.81 595 LEU A C 1
ATOM 4989 O O . LEU A 1 595 ? -5.566 0.904 24.593 1.00 94.81 595 LEU A O 1
ATOM 4993 N N . VAL A 1 596 ? -7.312 -0.493 24.486 1.00 92.69 596 VAL A N 1
ATOM 4994 C CA . VAL A 1 596 ? -6.832 -1.402 25.543 1.00 92.69 596 VAL A CA 1
ATOM 4995 C C . VAL A 1 596 ? -6.125 -2.637 24.984 1.00 92.69 596 VAL A C 1
ATOM 4997 O O . VAL A 1 596 ? -5.476 -3.370 25.719 1.00 92.69 596 VAL A O 1
ATOM 5000 N N . GLY A 1 597 ? -6.197 -2.861 23.670 1.00 92.38 597 GLY A N 1
ATOM 5001 C CA . GLY A 1 597 ? -5.442 -3.919 23.013 1.00 92.38 597 GLY A CA 1
ATOM 5002 C C . GLY A 1 597 ? -5.729 -4.041 21.520 1.00 92.38 597 GLY A C 1
ATOM 5003 O O . GLY A 1 597 ? -6.551 -3.326 20.949 1.00 92.38 597 GLY A O 1
ATOM 5004 N N . ASN A 1 598 ? -5.039 -4.977 20.879 1.00 95.62 598 ASN A N 1
ATOM 5005 C CA . ASN A 1 598 ? -5.304 -5.397 19.508 1.00 95.62 598 ASN A CA 1
ATOM 5006 C C . ASN A 1 598 ? -5.114 -6.910 19.439 1.00 95.62 598 ASN A C 1
ATOM 5008 O O . ASN A 1 598 ? -4.049 -7.412 19.795 1.00 95.62 598 ASN A O 1
ATOM 5012 N N . CYS A 1 599 ? -6.137 -7.616 18.975 1.00 95.81 599 CYS A N 1
ATOM 5013 C CA . CYS A 1 599 ? -6.051 -9.037 18.702 1.00 95.81 599 CYS A CA 1
ATOM 5014 C C . CYS A 1 599 ? -5.648 -9.251 17.237 1.00 95.81 599 CYS A C 1
ATOM 5016 O O . CYS A 1 599 ? -6.366 -8.859 16.315 1.00 95.81 599 CYS A O 1
ATOM 5018 N N . VAL A 1 600 ? -4.493 -9.883 17.016 1.00 96.50 600 VAL A N 1
ATOM 5019 C CA . VAL A 1 600 ? -4.028 -10.288 15.686 1.00 96.50 600 VAL A CA 1
ATOM 5020 C C . VAL A 1 600 ? -4.862 -11.476 15.218 1.00 96.50 600 VAL A C 1
ATOM 5022 O O . VAL A 1 600 ? -4.700 -12.605 15.696 1.00 96.50 600 VAL A O 1
ATOM 5025 N N . TRP A 1 601 ? -5.757 -11.240 14.259 1.00 96.31 601 TRP A N 1
ATOM 5026 C CA . TRP A 1 601 ? -6.539 -12.307 13.648 1.00 96.31 601 TRP A CA 1
ATOM 5027 C C . TRP A 1 601 ? -5.738 -12.997 12.541 1.00 96.31 601 TRP A C 1
ATOM 5029 O O . TRP A 1 601 ? -5.689 -12.524 11.412 1.00 96.31 601 TRP A O 1
ATOM 5039 N N . ASP A 1 602 ? -5.135 -14.144 12.854 1.00 95.00 602 ASP A N 1
ATOM 5040 C CA . ASP A 1 602 ? -4.474 -15.042 11.905 1.00 95.00 602 ASP A CA 1
ATOM 5041 C C . ASP A 1 602 ? -5.523 -15.803 11.065 1.00 95.00 602 ASP A C 1
ATOM 5043 O O . ASP A 1 602 ? -6.157 -16.757 11.532 1.00 95.00 602 ASP A O 1
ATOM 5047 N N . LYS A 1 603 ? -5.663 -15.408 9.793 1.00 91.38 603 LYS A N 1
ATOM 5048 C CA . LYS A 1 603 ? -6.581 -16.011 8.808 1.00 91.38 603 LYS A CA 1
ATOM 5049 C C . LYS A 1 603 ? -6.095 -17.351 8.248 1.00 91.38 603 LYS A C 1
ATOM 5051 O O . LYS A 1 603 ? -6.812 -17.999 7.484 1.00 91.38 603 LYS A O 1
ATOM 5056 N N . GLY A 1 604 ? -4.885 -17.774 8.605 1.00 89.44 604 GLY A N 1
ATOM 5057 C CA . GLY A 1 604 ? -4.225 -18.941 8.043 1.00 89.44 604 GLY A CA 1
ATOM 5058 C C . GLY A 1 604 ? -3.781 -18.729 6.596 1.00 89.44 604 GLY A C 1
ATOM 5059 O O . GLY A 1 604 ? -3.393 -17.635 6.182 1.00 89.44 604 GLY A O 1
ATOM 5060 N N . GLU A 1 605 ? -3.795 -19.814 5.828 1.00 85.06 605 GLU A N 1
ATOM 5061 C CA . GLU A 1 605 ? -3.454 -19.780 4.409 1.00 85.06 605 GLU A CA 1
ATOM 5062 C C . GLU A 1 605 ? -4.604 -19.180 3.598 1.00 85.06 605 GLU A C 1
ATOM 5064 O O . GLU A 1 605 ? -5.733 -19.670 3.638 1.00 85.06 605 GLU A O 1
ATOM 5069 N N . ILE A 1 606 ? -4.300 -18.131 2.834 1.00 81.25 606 ILE A N 1
ATOM 5070 C CA . ILE A 1 606 ? -5.254 -17.480 1.935 1.00 81.25 606 ILE A CA 1
ATOM 5071 C C . ILE A 1 606 ? -4.852 -17.685 0.475 1.00 81.25 606 ILE A C 1
ATOM 5073 O O . ILE A 1 606 ? -3.673 -17.827 0.142 1.00 81.25 606 ILE A O 1
ATOM 5077 N N . GLN A 1 607 ? -5.839 -17.662 -0.418 1.00 73.50 607 GLN A N 1
ATOM 5078 C CA . GLN A 1 607 ? -5.588 -17.604 -1.854 1.00 73.50 607 GLN A CA 1
ATOM 5079 C C . GLN A 1 607 ? -5.291 -16.157 -2.260 1.00 73.50 607 GLN A C 1
ATOM 5081 O O . GLN A 1 607 ? -6.079 -15.252 -1.989 1.00 73.50 607 GLN A O 1
ATOM 5086 N N . GLY A 1 608 ? -4.154 -15.928 -2.915 1.00 72.12 608 GLY A N 1
ATOM 5087 C CA . GLY A 1 608 ? -3.777 -14.609 -3.407 1.00 72.12 608 GLY A CA 1
ATOM 5088 C C . GLY A 1 608 ? -2.500 -14.642 -4.239 1.00 72.12 608 GLY A C 1
ATOM 5089 O O . GLY A 1 608 ? -1.662 -15.520 -4.069 1.00 72.12 608 GLY A O 1
ATOM 5090 N N . ASN A 1 609 ? -2.345 -13.647 -5.114 1.00 75.19 609 ASN A N 1
ATOM 5091 C CA . ASN A 1 609 ? -1.197 -13.523 -6.021 1.00 75.19 609 ASN A CA 1
ATOM 5092 C C . ASN A 1 609 ? -0.147 -12.519 -5.515 1.00 75.19 609 ASN A C 1
ATOM 5094 O O . ASN A 1 609 ? 0.727 -12.113 -6.272 1.00 75.19 609 ASN A O 1
ATOM 5098 N N . ARG A 1 610 ? -0.233 -12.072 -4.252 1.00 79.69 610 ARG A N 1
ATOM 5099 C CA . ARG A 1 610 ? 0.648 -11.018 -3.711 1.00 79.69 610 ARG A CA 1
ATOM 5100 C C . ARG A 1 610 ? 2.126 -11.428 -3.703 1.00 79.69 610 ARG A C 1
ATOM 5102 O O . ARG A 1 610 ? 2.983 -10.589 -3.946 1.00 79.69 610 ARG A O 1
ATOM 5109 N N . ASN A 1 611 ? 2.400 -12.713 -3.499 1.00 75.25 611 ASN A N 1
ATOM 5110 C CA . ASN A 1 611 ? 3.736 -13.302 -3.567 1.00 75.25 611 ASN A CA 1
ATOM 5111 C C . ASN A 1 611 ? 4.083 -13.869 -4.960 1.00 75.25 611 ASN A C 1
ATOM 5113 O O . ASN A 1 611 ? 5.131 -14.493 -5.121 1.00 75.25 611 ASN A O 1
ATOM 5117 N N . PHE A 1 612 ? 3.216 -13.701 -5.967 1.00 70.19 612 PHE A N 1
ATOM 5118 C CA . PHE A 1 612 ? 3.476 -14.212 -7.308 1.00 70.19 612 PHE A CA 1
ATOM 5119 C C . PHE A 1 612 ? 4.468 -13.302 -8.037 1.00 70.19 612 PHE A C 1
ATOM 5121 O O . PHE A 1 612 ? 4.135 -12.204 -8.478 1.00 70.19 612 PHE A O 1
ATOM 5128 N N . ASN A 1 613 ? 5.696 -13.787 -8.187 1.00 69.88 613 ASN A N 1
ATOM 5129 C CA . ASN A 1 613 ? 6.833 -13.035 -8.721 1.00 69.88 613 ASN A CA 1
ATOM 5130 C C . ASN A 1 613 ? 7.477 -13.710 -9.952 1.00 69.88 613 ASN A C 1
ATOM 5132 O O . ASN A 1 613 ? 8.562 -13.318 -10.372 1.00 69.88 613 ASN A O 1
ATOM 5136 N N . GLN A 1 614 ? 6.830 -14.735 -10.526 1.00 67.81 614 GLN A N 1
ATOM 5137 C CA . GLN A 1 614 ? 7.340 -15.528 -11.659 1.00 67.81 614 GLN A CA 1
ATOM 5138 C C . GLN A 1 614 ? 8.750 -16.116 -11.436 1.00 67.81 614 GLN A C 1
ATOM 5140 O O . GLN A 1 614 ? 9.522 -16.248 -12.382 1.00 67.81 614 GLN A O 1
ATOM 5145 N N . GLY A 1 615 ? 9.093 -16.462 -10.190 1.00 69.62 615 GLY A N 1
ATOM 5146 C CA . GLY A 1 615 ? 10.397 -17.032 -9.836 1.00 69.62 615 GLY A CA 1
ATOM 5147 C C . GLY A 1 615 ? 11.507 -15.997 -9.635 1.00 69.62 615 GLY A C 1
ATOM 5148 O O . GLY A 1 615 ? 12.654 -16.380 -9.414 1.00 69.62 615 GLY A O 1
ATOM 5149 N N . ASN A 1 616 ? 11.191 -14.700 -9.690 1.00 81.06 616 ASN A N 1
ATOM 5150 C CA . ASN A 1 616 ? 12.129 -13.652 -9.311 1.00 81.06 616 ASN A CA 1
ATOM 5151 C C . ASN A 1 616 ? 12.358 -13.696 -7.796 1.00 81.06 616 ASN A C 1
ATOM 5153 O O . ASN A 1 616 ? 11.396 -13.542 -7.059 1.00 81.06 616 ASN A O 1
ATOM 5157 N N . ASN A 1 617 ? 13.603 -13.837 -7.339 1.00 87.56 617 ASN A N 1
ATOM 5158 C CA . ASN A 1 617 ? 13.968 -13.828 -5.917 1.00 87.56 617 ASN A CA 1
ATOM 5159 C C . ASN A 1 617 ? 14.757 -12.570 -5.517 1.00 87.56 617 ASN A C 1
ATOM 5161 O O . ASN A 1 617 ? 15.491 -12.604 -4.538 1.00 87.56 617 ASN A O 1
ATOM 5165 N N . SER A 1 618 ? 14.650 -11.471 -6.267 1.00 89.62 618 SER A N 1
ATOM 5166 C CA . SER A 1 618 ? 15.328 -10.212 -5.948 1.00 89.62 618 SER A CA 1
ATOM 5167 C C . SER A 1 618 ? 14.543 -9.367 -4.921 1.00 89.62 618 SER A C 1
ATOM 5169 O O . SER A 1 618 ? 13.318 -9.524 -4.801 1.00 89.62 618 SER A O 1
ATOM 5171 N N . PRO A 1 619 ? 15.199 -8.408 -4.235 1.00 91.69 619 PRO A N 1
ATOM 5172 C CA . PRO A 1 619 ? 14.568 -7.437 -3.344 1.00 91.69 619 PRO A CA 1
ATOM 5173 C C . PRO A 1 619 ? 13.504 -6.614 -4.074 1.00 91.69 619 PRO A C 1
ATOM 5175 O O . PRO A 1 619 ? 13.501 -6.522 -5.304 1.00 91.69 619 PRO A O 1
ATOM 5178 N N . TYR A 1 620 ? 12.588 -6.013 -3.312 1.00 88.94 620 TYR A N 1
ATOM 5179 C CA . TYR A 1 620 ? 11.467 -5.181 -3.785 1.00 88.94 620 TYR A CA 1
ATOM 5180 C C . TYR A 1 620 ? 10.364 -5.890 -4.588 1.00 88.94 620 TYR A C 1
ATOM 5182 O O . TYR A 1 620 ? 9.331 -5.274 -4.859 1.00 88.94 620 TYR A O 1
ATOM 5190 N N . TYR A 1 621 ? 10.547 -7.163 -4.946 1.00 85.50 621 TYR A N 1
ATOM 5191 C CA . TYR A 1 621 ? 9.532 -7.997 -5.606 1.00 85.50 621 TYR A CA 1
ATOM 5192 C C . TYR A 1 621 ? 8.927 -9.064 -4.687 1.00 85.50 621 TYR A C 1
ATOM 5194 O O . TYR A 1 621 ? 7.989 -9.753 -5.083 1.00 85.50 621 TYR A O 1
ATOM 5202 N N . GLN A 1 622 ? 9.444 -9.188 -3.462 1.00 86.62 622 GLN A N 1
ATOM 5203 C CA . GLN A 1 622 ? 8.965 -10.140 -2.465 1.00 86.62 622 GLN A CA 1
ATOM 5204 C C . GLN A 1 622 ? 8.033 -9.433 -1.492 1.00 86.62 622 GLN A C 1
ATOM 5206 O O . GLN A 1 622 ? 8.476 -8.628 -0.678 1.00 86.62 622 GLN A O 1
ATOM 5211 N N . ALA A 1 623 ? 6.743 -9.737 -1.585 1.00 86.88 623 ALA A N 1
ATOM 5212 C CA . ALA A 1 623 ? 5.740 -9.268 -0.642 1.00 86.88 623 ALA A CA 1
ATOM 5213 C C . ALA A 1 623 ? 5.028 -10.481 -0.022 1.00 86.88 623 ALA A C 1
ATOM 5215 O O . ALA A 1 623 ? 4.451 -11.283 -0.768 1.00 86.88 623 ALA A O 1
ATOM 5216 N N . PRO A 1 624 ? 5.050 -10.632 1.314 1.00 91.44 624 PRO A N 1
ATOM 5217 C CA . PRO A 1 624 ? 4.309 -11.692 1.985 1.00 91.44 624 PRO A CA 1
ATOM 5218 C C . PRO A 1 624 ? 2.795 -11.610 1.717 1.00 91.44 624 PRO A C 1
ATOM 5220 O O . PRO A 1 624 ? 2.254 -10.538 1.446 1.00 91.44 624 PRO A O 1
ATOM 5223 N N . LEU A 1 625 ? 2.094 -12.745 1.777 1.00 91.75 625 LEU A N 1
ATOM 5224 C CA . LEU A 1 625 ? 0.630 -12.803 1.667 1.00 91.75 625 LEU A CA 1
ATOM 5225 C C . LEU A 1 625 ? -0.049 -12.117 2.860 1.00 91.75 625 LEU A C 1
ATOM 5227 O O . LEU A 1 625 ? 0.447 -12.214 3.976 1.00 91.75 625 LEU A O 1
ATOM 5231 N N . ASN A 1 626 ? -1.213 -11.505 2.609 1.00 91.50 626 ASN A N 1
ATOM 5232 C CA . ASN A 1 626 ? -2.036 -10.818 3.611 1.00 91.50 626 ASN A CA 1
ATOM 5233 C C . ASN A 1 626 ? -2.835 -11.799 4.476 1.00 91.50 626 ASN A C 1
ATOM 5235 O O . ASN A 1 626 ? -4.006 -12.078 4.199 1.00 91.50 626 ASN A O 1
ATOM 5239 N N . CYS A 1 627 ? -2.210 -12.339 5.508 1.00 93.75 627 CYS A N 1
ATOM 5240 C CA . CYS A 1 627 ? -2.728 -13.439 6.308 1.00 93.75 627 CYS A CA 1
ATOM 5241 C C . CYS A 1 627 ? -3.217 -13.025 7.697 1.00 93.75 627 CYS A C 1
ATOM 5243 O O . CYS A 1 627 ? -3.679 -13.904 8.424 1.00 93.75 627 CYS A O 1
ATOM 5245 N N . TRP A 1 628 ? -3.167 -11.745 8.067 1.00 94.88 628 TRP A N 1
ATOM 5246 C CA . TRP A 1 628 ? -3.757 -11.279 9.321 1.00 94.88 628 TRP A CA 1
ATOM 5247 C C . TRP A 1 628 ? -4.599 -10.006 9.168 1.00 94.88 628 TRP A C 1
ATOM 5249 O O . TRP A 1 628 ? -4.521 -9.324 8.146 1.00 94.88 628 TRP A O 1
ATOM 5259 N N . GLU A 1 629 ? -5.448 -9.728 10.159 1.00 95.56 629 GLU A N 1
ATOM 5260 C CA . GLU A 1 629 ? -6.205 -8.474 10.302 1.00 95.56 629 GLU A CA 1
ATOM 5261 C C . GLU A 1 629 ? -6.215 -8.002 11.757 1.00 95.56 629 GLU A C 1
ATOM 5263 O O . GLU A 1 629 ? -6.000 -8.797 12.677 1.00 95.56 629 GLU A O 1
ATOM 5268 N N . HIS A 1 630 ? -6.496 -6.716 11.966 1.00 97.62 630 HIS A N 1
ATOM 5269 C CA . HIS A 1 630 ? -6.670 -6.168 13.304 1.00 97.62 630 HIS A CA 1
ATOM 5270 C C . HIS A 1 630 ? -8.062 -6.498 13.832 1.00 97.62 630 HIS A C 1
ATOM 5272 O O . HIS A 1 630 ? -9.054 -6.404 13.102 1.00 97.62 630 HIS A O 1
ATOM 5278 N N . ILE A 1 631 ? -8.136 -6.797 15.123 1.00 97.81 631 ILE A N 1
ATOM 5279 C CA . ILE A 1 631 ? -9.338 -6.645 15.936 1.00 97.81 631 ILE A CA 1
ATOM 5280 C C . ILE A 1 631 ? -8.941 -5.692 17.060 1.00 97.81 631 ILE A C 1
ATOM 5282 O O . ILE A 1 631 ? -8.375 -6.096 18.075 1.00 97.81 631 ILE A O 1
ATOM 5286 N N . LEU A 1 632 ? -9.186 -4.405 16.833 1.00 98.00 632 LEU A N 1
ATOM 5287 C CA . LEU A 1 632 ? -8.879 -3.348 17.788 1.00 98.00 632 LEU A CA 1
ATOM 5288 C C . LEU A 1 632 ? -9.851 -3.441 18.963 1.00 98.00 632 LEU A C 1
ATOM 5290 O O . LEU A 1 632 ? -11.052 -3.619 18.758 1.00 98.00 632 LEU A O 1
ATOM 5294 N N . ILE A 1 633 ? -9.327 -3.334 20.181 1.00 96.31 633 ILE A N 1
ATOM 5295 C CA . ILE A 1 633 ? -10.097 -3.481 21.414 1.00 96.31 633 ILE A CA 1
ATOM 5296 C C . ILE A 1 633 ? -10.156 -2.113 22.076 1.00 96.31 633 ILE A C 1
ATOM 5298 O O . ILE A 1 633 ? -9.153 -1.618 22.595 1.00 96.31 633 ILE A O 1
ATOM 5302 N N . PHE A 1 634 ? -11.332 -1.501 22.048 1.00 96.56 634 PHE A N 1
ATOM 5303 C CA . PHE A 1 634 ? -11.576 -0.213 22.679 1.00 96.56 634 PHE A CA 1
ATOM 5304 C C . PHE A 1 634 ? -12.392 -0.371 23.960 1.00 96.56 634 PHE A C 1
ATOM 5306 O O . PHE A 1 634 ? -13.279 -1.221 24.034 1.00 96.56 634 PHE A O 1
ATOM 5313 N N . ALA A 1 635 ? -12.130 0.487 24.942 1.00 94.44 635 ALA A N 1
ATOM 5314 C CA . ALA A 1 635 ? -12.918 0.605 26.164 1.00 94.44 635 ALA A CA 1
ATOM 5315 C C . ALA A 1 635 ? -13.385 2.051 26.356 1.00 94.44 635 ALA A C 1
ATOM 5317 O O . ALA A 1 635 ? -12.653 2.994 26.039 1.00 94.44 635 ALA A O 1
ATOM 5318 N N . LYS A 1 636 ? -14.602 2.240 26.878 1.00 93.19 636 LYS A N 1
ATOM 5319 C CA . LYS A 1 636 ? -15.104 3.583 27.224 1.00 93.19 636 LYS A CA 1
ATOM 5320 C C . LYS A 1 636 ? -14.338 4.198 28.403 1.00 93.19 636 LYS A C 1
ATOM 5322 O O . LYS A 1 636 ? -14.072 5.395 28.406 1.00 93.19 636 LYS A O 1
ATOM 5327 N N . SER A 1 637 ? -13.945 3.381 29.377 1.00 83.75 637 SER A N 1
ATOM 5328 C CA . SER A 1 637 ? -13.195 3.809 30.560 1.00 83.75 637 SER A CA 1
ATOM 5329 C C . SER A 1 637 ? -12.386 2.652 31.153 1.00 83.75 637 SER A C 1
ATOM 5331 O O . SER A 1 637 ? -12.650 1.491 30.867 1.00 83.75 637 SER A O 1
ATOM 5333 N N . GLU A 1 638 ? -11.383 2.986 31.973 1.00 68.75 638 GLU A N 1
ATOM 5334 C CA . GLU A 1 638 ? -10.576 2.036 32.771 1.00 68.75 638 GLU A CA 1
ATOM 5335 C C . GLU A 1 638 ? -11.229 1.710 34.120 1.00 68.75 638 GLU A C 1
ATOM 5337 O O . GLU A 1 638 ? -10.636 1.067 34.982 1.00 68.75 638 GLU A O 1
ATOM 5342 N N . SER A 1 639 ? -12.475 2.134 34.325 1.00 62.94 639 SER A N 1
ATOM 5343 C CA . SER A 1 639 ? -13.277 1.859 35.512 1.00 62.94 639 SER A CA 1
ATOM 5344 C C . SER A 1 639 ? -14.637 1.316 35.080 1.00 62.94 639 SER A C 1
ATOM 5346 O O . SER A 1 639 ? -15.252 1.809 34.144 1.00 62.94 639 SER A O 1
ATOM 5348 N N . GLY A 1 640 ? -15.113 0.269 35.748 1.00 64.25 640 GLY A N 1
ATOM 5349 C CA . GLY A 1 640 ? -16.400 -0.330 35.419 1.00 64.25 640 GLY A CA 1
ATOM 5350 C C . GLY A 1 640 ? -16.405 -1.844 35.544 1.00 64.25 640 GLY A C 1
ATOM 5351 O O . GLY A 1 640 ? -15.373 -2.495 35.697 1.00 64.25 640 GLY A O 1
ATOM 5352 N N . ARG A 1 641 ? -17.612 -2.406 35.474 1.00 63.38 641 ARG A N 1
ATOM 5353 C CA . ARG A 1 641 ? -17.873 -3.841 35.659 1.00 63.38 641 ARG A CA 1
ATOM 5354 C C . ARG A 1 641 ? -17.175 -4.722 34.617 1.00 63.38 641 ARG A C 1
ATOM 5356 O O . ARG A 1 641 ? -16.891 -5.881 34.893 1.00 63.38 641 ARG A O 1
ATOM 5363 N N . PHE A 1 642 ? -16.911 -4.175 33.434 1.00 65.25 642 PHE A N 1
ATOM 5364 C CA . PHE A 1 642 ? -16.495 -4.935 32.258 1.00 65.25 642 PHE A CA 1
ATOM 5365 C C . PHE A 1 642 ? -14.997 -4.827 31.938 1.00 65.25 642 PHE A C 1
ATOM 5367 O O . PHE A 1 642 ? -14.545 -5.456 30.988 1.00 65.25 642 PHE A O 1
ATOM 5374 N N . ASN A 1 643 ? -14.195 -4.125 32.746 1.00 65.06 643 ASN A N 1
ATOM 5375 C CA . ASN A 1 643 ? -12.751 -3.997 32.490 1.00 65.06 643 ASN A CA 1
ATOM 5376 C C . ASN A 1 643 ? -12.019 -5.336 32.495 1.00 65.06 643 ASN A C 1
ATOM 5378 O O . ASN A 1 643 ? -11.181 -5.576 31.636 1.00 65.06 643 ASN A O 1
ATOM 5382 N N . ASN A 1 644 ? -12.411 -6.244 33.393 1.00 71.62 644 ASN A N 1
ATOM 5383 C CA . ASN A 1 644 ? -11.845 -7.591 33.444 1.00 71.62 644 ASN A CA 1
ATOM 5384 C C . ASN A 1 644 ? -12.073 -8.366 32.132 1.00 71.62 644 ASN A C 1
ATOM 5386 O O . ASN A 1 644 ? -11.386 -9.350 31.878 1.00 71.62 644 ASN A O 1
ATOM 5390 N N . ILE A 1 645 ? -13.041 -7.969 31.293 1.00 79.94 645 ILE A N 1
ATOM 5391 C CA . ILE A 1 645 ? -13.254 -8.599 29.985 1.00 79.94 645 ILE A CA 1
ATOM 5392 C C . ILE A 1 645 ? -12.101 -8.263 29.039 1.00 79.94 645 ILE A C 1
ATOM 5394 O O . ILE A 1 645 ? -11.645 -9.161 28.333 1.00 79.94 645 ILE A O 1
ATOM 5398 N N . ALA A 1 646 ? -11.614 -7.016 29.047 1.00 78.75 646 ALA A N 1
ATOM 5399 C CA . ALA A 1 646 ? -10.507 -6.575 28.198 1.00 78.75 646 ALA A CA 1
ATOM 5400 C C . ALA A 1 646 ? -9.254 -7.433 28.410 1.00 78.75 646 ALA A C 1
ATOM 5402 O O . ALA A 1 646 ? -8.710 -7.961 27.442 1.00 78.75 646 ALA A O 1
ATOM 5403 N N . ASP A 1 647 ? -8.882 -7.658 29.672 1.00 80.62 647 ASP A N 1
ATOM 5404 C CA . ASP A 1 647 ? -7.699 -8.442 30.059 1.00 80.62 647 ASP A CA 1
ATOM 5405 C C . ASP A 1 647 ? -7.778 -9.914 29.628 1.00 80.62 647 ASP A C 1
ATOM 5407 O O . ASP A 1 647 ? -6.761 -10.587 29.474 1.00 80.62 647 ASP A O 1
ATOM 5411 N N . ASN A 1 648 ? -8.993 -10.428 29.422 1.00 85.19 648 ASN A N 1
ATOM 5412 C CA . ASN A 1 648 ? -9.231 -11.809 29.015 1.00 85.19 648 ASN A CA 1
ATOM 5413 C C . ASN A 1 648 ? -9.390 -11.971 27.496 1.00 85.19 648 ASN A C 1
ATOM 5415 O O . ASN A 1 648 ? -9.545 -13.101 27.017 1.00 85.19 648 ASN A O 1
ATOM 5419 N N . ILE A 1 649 ? -9.389 -10.885 26.715 1.00 89.81 649 ILE A N 1
ATOM 5420 C CA . ILE A 1 649 ? -9.413 -10.978 25.253 1.00 89.81 649 ILE A CA 1
ATOM 5421 C C . ILE A 1 649 ? -8.025 -11.417 24.761 1.00 89.81 649 ILE A C 1
ATOM 5423 O O . ILE A 1 649 ? -7.021 -10.798 25.107 1.00 89.81 649 ILE A O 1
ATOM 5427 N N . PRO A 1 650 ? -7.934 -12.474 23.933 1.00 91.38 650 PRO A N 1
ATOM 5428 C CA . PRO A 1 650 ? -6.652 -12.950 23.440 1.00 91.38 650 PRO A CA 1
ATOM 5429 C C . PRO A 1 650 ? -5.971 -11.904 22.552 1.00 91.38 650 PRO A C 1
ATOM 5431 O O . PRO A 1 650 ? -6.604 -11.305 21.686 1.00 91.38 650 PRO A O 1
ATOM 5434 N N . THR A 1 651 ? -4.653 -11.772 22.673 1.00 90.19 651 THR A N 1
ATOM 5435 C CA . THR A 1 651 ? -3.820 -10.943 21.778 1.00 90.19 651 THR A CA 1
ATOM 5436 C C . THR A 1 651 ? -3.703 -11.524 20.368 1.00 90.19 651 THR A C 1
ATOM 5438 O O . THR A 1 651 ? -3.329 -10.829 19.428 1.00 90.19 651 THR A O 1
ATOM 5441 N N . LYS A 1 652 ? -4.072 -12.795 20.191 1.00 93.44 652 LYS A N 1
ATOM 5442 C CA . LYS A 1 652 ? -4.030 -13.509 18.918 1.00 93.44 652 LYS A CA 1
ATOM 5443 C C . LYS A 1 652 ? -5.203 -14.466 18.788 1.00 93.44 652 LYS A C 1
ATOM 5445 O O . LYS A 1 652 ? -5.465 -15.269 19.680 1.00 93.44 652 LYS A O 1
ATOM 5450 N N . HIS A 1 653 ? -5.856 -14.452 17.634 1.00 93.12 653 HIS A N 1
ATOM 5451 C CA . HIS A 1 653 ? -6.942 -15.369 17.314 1.00 93.12 653 HIS A CA 1
ATOM 5452 C C . HIS A 1 653 ? -6.678 -16.033 15.968 1.00 93.12 653 HIS A C 1
ATOM 5454 O O . HIS A 1 653 ? -6.453 -15.352 14.975 1.00 93.12 653 HIS A O 1
ATOM 5460 N N . LYS A 1 654 ? -6.727 -17.367 15.903 1.00 91.50 654 LYS A N 1
ATOM 5461 C CA . LYS A 1 654 ? -6.539 -18.104 14.649 1.00 91.50 654 LYS A CA 1
ATOM 5462 C C . LYS A 1 654 ? -7.851 -18.716 14.184 1.00 91.50 654 LYS A C 1
ATOM 5464 O O . LYS A 1 654 ? -8.367 -19.644 14.806 1.00 91.50 654 LYS A O 1
ATOM 5469 N N . SER A 1 655 ? -8.362 -18.247 13.052 1.00 87.25 655 SER A N 1
ATOM 5470 C CA . SER A 1 655 ? -9.537 -18.837 12.411 1.00 87.25 655 SER A CA 1
ATOM 5471 C C . SER A 1 655 ? -9.581 -18.516 10.923 1.00 87.25 655 SER A C 1
ATOM 5473 O O . SER A 1 655 ? -9.192 -17.435 10.493 1.00 87.25 655 SER A O 1
ATOM 5475 N N . THR A 1 656 ? -10.062 -19.463 10.118 1.00 81.62 656 THR A N 1
ATOM 5476 C CA . THR A 1 656 ? -10.234 -19.254 8.677 1.00 81.62 656 THR A CA 1
ATOM 5477 C C . THR A 1 656 ? -11.377 -18.272 8.404 1.00 81.62 656 THR A C 1
ATOM 5479 O O . THR A 1 656 ? -12.420 -18.371 9.062 1.00 81.62 656 THR A O 1
ATOM 5482 N N . PRO A 1 657 ? -11.239 -17.371 7.416 1.00 78.25 657 PRO A N 1
ATOM 5483 C CA . PRO A 1 657 ? -12.325 -16.488 7.005 1.00 78.25 657 PRO A CA 1
ATOM 5484 C C . PRO A 1 657 ? -13.488 -17.279 6.385 1.00 78.25 657 PRO A C 1
ATOM 5486 O O . PRO A 1 657 ? -13.347 -18.446 6.014 1.00 78.25 657 PRO A O 1
ATOM 5489 N N . VAL A 1 658 ? -14.648 -16.634 6.246 1.00 73.31 658 VAL A N 1
ATOM 5490 C CA . VAL A 1 658 ? -15.821 -17.245 5.605 1.00 73.31 658 VAL A CA 1
ATOM 5491 C C . VAL A 1 658 ? -15.582 -17.378 4.098 1.00 73.31 658 VAL A C 1
ATOM 5493 O O . VAL A 1 658 ? -15.397 -16.386 3.386 1.00 73.31 658 VAL A O 1
ATOM 5496 N N . PHE A 1 659 ? -15.623 -18.610 3.591 1.00 68.38 659 PHE A N 1
ATOM 5497 C CA . PHE A 1 659 ? -15.573 -18.885 2.156 1.00 68.38 659 PHE A CA 1
ATOM 5498 C C . PHE A 1 659 ? -16.945 -18.624 1.530 1.00 68.38 659 PHE A C 1
ATOM 5500 O O . PHE A 1 659 ? -17.871 -19.413 1.683 1.00 68.38 659 PHE A O 1
ATOM 5507 N N . LYS A 1 660 ? -17.077 -17.488 0.839 1.00 61.72 660 LYS A N 1
ATOM 5508 C CA . LYS A 1 660 ? -18.351 -17.031 0.251 1.00 61.72 660 LYS A CA 1
ATOM 5509 C C . LYS A 1 660 ? -18.552 -17.421 -1.214 1.00 61.72 660 LYS A C 1
ATOM 5511 O O . LYS A 1 660 ? -19.685 -17.456 -1.672 1.00 61.72 660 LYS A O 1
ATOM 5516 N N . ILE A 1 661 ? -17.468 -17.694 -1.945 1.00 61.00 661 ILE A N 1
ATOM 5517 C CA . ILE A 1 661 ? -17.516 -18.033 -3.372 1.00 61.00 661 ILE A CA 1
ATOM 5518 C C . ILE A 1 661 ? -17.377 -19.545 -3.526 1.00 61.00 661 ILE A C 1
ATOM 5520 O O . ILE A 1 661 ? -16.326 -20.098 -3.205 1.00 61.00 661 ILE A O 1
ATOM 5524 N N . ILE A 1 662 ? -18.407 -20.195 -4.068 1.00 62.22 662 ILE A N 1
ATOM 5525 C CA . ILE A 1 662 ? -18.352 -21.596 -4.499 1.00 62.22 662 ILE A CA 1
ATOM 5526 C C . ILE A 1 662 ? -18.708 -21.632 -5.983 1.00 62.22 662 ILE A C 1
ATOM 5528 O O . ILE A 1 662 ? -19.747 -21.127 -6.385 1.00 62.22 662 ILE A O 1
ATOM 5532 N N . LYS A 1 663 ? -17.814 -22.188 -6.815 1.00 61.69 663 LYS A N 1
ATOM 5533 C CA . LYS A 1 663 ? -17.972 -22.251 -8.285 1.00 61.69 663 LYS A CA 1
ATOM 5534 C C . LYS A 1 663 ? -18.260 -20.892 -8.962 1.00 61.69 663 LYS A C 1
ATOM 5536 O O . LYS A 1 663 ? -18.869 -20.854 -10.021 1.00 61.69 663 LYS A O 1
ATOM 5541 N N . GLY A 1 664 ? -17.785 -19.789 -8.380 1.00 56.44 664 GLY A N 1
ATOM 5542 C CA . GLY A 1 664 ? -17.968 -18.433 -8.919 1.00 56.44 664 GLY A CA 1
ATOM 5543 C C . GLY A 1 664 ? -19.207 -17.696 -8.402 1.00 56.44 664 GLY A C 1
ATOM 5544 O O . GLY A 1 664 ? -19.320 -16.497 -8.632 1.00 56.44 664 GLY A O 1
ATOM 5545 N N . GLU A 1 665 ? -20.080 -18.361 -7.644 1.00 50.91 665 GLU A N 1
ATOM 5546 C CA . GLU A 1 665 ? -21.293 -17.760 -7.086 1.00 50.91 665 GLU A CA 1
ATOM 5547 C C . GLU A 1 665 ? -21.118 -17.408 -5.606 1.00 50.91 665 GLU A C 1
ATOM 5549 O O . GLU A 1 665 ? -20.516 -18.167 -4.837 1.00 50.91 665 GLU A O 1
ATOM 5554 N N . ASN A 1 666 ? -21.650 -16.251 -5.196 1.00 69.56 666 ASN A N 1
ATOM 5555 C CA . ASN A 1 666 ? -21.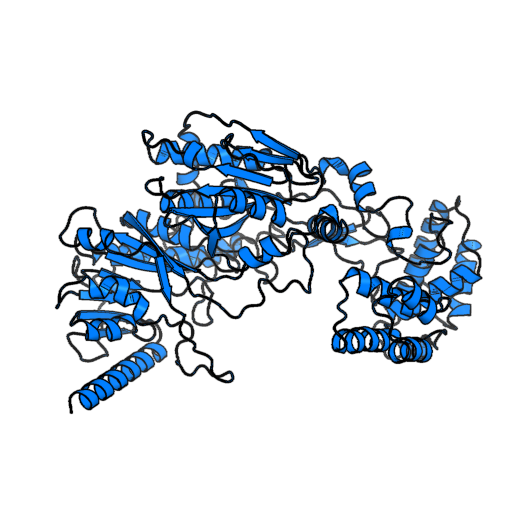688 -15.857 -3.790 1.00 69.56 666 ASN A CA 1
ATOM 5556 C C . ASN A 1 666 ? -22.865 -16.536 -3.078 1.00 69.56 666 ASN A C 1
ATOM 5558 O O . ASN A 1 666 ? -23.953 -15.973 -2.980 1.00 69.56 666 ASN A O 1
ATOM 5562 N N . ILE A 1 667 ? -22.625 -17.727 -2.539 1.00 69.00 667 ILE A N 1
ATOM 5563 C CA . ILE A 1 667 ? -23.646 -18.523 -1.841 1.00 69.00 667 ILE A CA 1
ATOM 5564 C C . ILE A 1 667 ? -24.040 -17.955 -0.472 1.00 69.00 667 ILE A C 1
ATOM 5566 O O . ILE A 1 667 ? -25.050 -18.355 0.104 1.00 69.00 667 ILE A O 1
ATOM 5570 N N . TYR A 1 668 ? -23.237 -17.044 0.080 1.00 64.12 668 TYR A N 1
ATOM 5571 C CA . TYR A 1 668 ? -23.498 -16.472 1.397 1.00 64.12 668 TYR A CA 1
ATOM 5572 C C . TYR A 1 668 ? -24.463 -15.277 1.318 1.00 64.12 668 TYR A C 1
ATOM 5574 O O . TYR A 1 668 ? -25.075 -14.918 2.320 1.00 64.12 668 TYR A O 1
ATOM 5582 N N . GLY A 1 669 ? -24.593 -14.642 0.148 1.00 60.03 669 GLY A N 1
ATOM 5583 C CA . GLY A 1 669 ? -25.426 -13.449 -0.062 1.00 60.03 669 GLY A CA 1
ATOM 5584 C C . GLY A 1 669 ? -24.816 -12.148 0.474 1.00 60.03 669 GLY A C 1
ATOM 5585 O O . GLY A 1 669 ? -25.197 -11.072 0.037 1.00 60.03 669 GLY A O 1
ATOM 5586 N N . HIS A 1 670 ? -23.812 -12.227 1.353 1.00 63.25 670 HIS A N 1
ATOM 5587 C CA . HIS A 1 670 ? -23.034 -11.083 1.835 1.00 63.25 670 HIS A CA 1
ATOM 5588 C C . HIS A 1 670 ? -21.623 -11.117 1.246 1.00 63.25 670 HIS A C 1
ATOM 5590 O O . HIS A 1 670 ? -20.979 -12.168 1.173 1.00 63.25 670 HIS A O 1
ATOM 5596 N N . SER A 1 671 ? -21.110 -9.970 0.809 1.00 59.19 671 SER A N 1
ATOM 5597 C CA . SER A 1 671 ? -19.828 -9.911 0.096 1.00 59.19 671 SER A CA 1
ATOM 5598 C C . SER A 1 671 ? -18.606 -9.761 1.012 1.00 59.19 671 SER A C 1
ATOM 5600 O O . SER A 1 671 ? -17.482 -9.892 0.525 1.00 59.19 671 SER A O 1
ATOM 5602 N N . ALA A 1 672 ? -18.770 -9.569 2.325 1.00 67.69 672 ALA A N 1
ATOM 5603 C CA . ALA A 1 672 ? -17.667 -9.554 3.301 1.00 67.69 672 ALA A CA 1
ATOM 5604 C C . ALA A 1 672 ? -18.072 -9.994 4.734 1.00 67.69 672 ALA A C 1
ATOM 5606 O O . ALA A 1 672 ? -17.915 -9.224 5.671 1.00 67.69 672 ALA A O 1
ATOM 5607 N N . PRO A 1 673 ? -18.655 -11.190 4.938 1.00 76.88 673 PRO A N 1
ATOM 5608 C CA . PRO A 1 673 ? -19.060 -11.627 6.275 1.00 76.88 673 PRO A CA 1
ATOM 5609 C C . PRO A 1 673 ? -17.860 -12.110 7.104 1.00 76.88 673 PRO A C 1
ATOM 5611 O O . PRO A 1 673 ? -16.982 -12.805 6.584 1.00 76.88 673 PRO A O 1
ATOM 5614 N N . PHE A 1 674 ? -17.862 -11.826 8.408 1.00 81.81 674 PHE A N 1
ATOM 5615 C CA . PHE A 1 674 ? -17.029 -12.552 9.371 1.00 81.81 674 PHE A CA 1
ATOM 5616 C C . PHE A 1 674 ? -17.778 -13.769 9.935 1.00 81.81 674 PHE A C 1
ATOM 5618 O O . PHE A 1 674 ? -19.001 -13.873 9.832 1.00 81.81 674 PHE A O 1
ATOM 5625 N N . SER A 1 675 ? -17.029 -14.722 10.498 1.00 86.44 675 SER A N 1
ATOM 5626 C CA . SER A 1 675 ? -17.591 -15.929 11.126 1.00 86.44 675 SER A CA 1
ATOM 5627 C C . SER A 1 675 ? -17.990 -15.662 12.578 1.00 86.44 675 SER A C 1
ATOM 5629 O O . SER A 1 675 ? -17.385 -14.794 13.203 1.00 86.44 675 SER A O 1
ATOM 5631 N N . LYS A 1 676 ? -18.907 -16.460 13.154 1.00 90.62 676 LYS A N 1
ATOM 5632 C CA . LYS A 1 676 ? -19.285 -16.371 14.583 1.00 90.62 676 LYS A CA 1
ATOM 5633 C C . LYS A 1 676 ? -18.087 -16.460 15.546 1.00 90.62 676 LYS A C 1
ATOM 5635 O O . LYS A 1 676 ? -18.137 -15.908 16.633 1.00 90.62 676 LYS A O 1
ATOM 5640 N N . LYS A 1 677 ? -16.959 -17.051 15.130 1.00 90.88 677 LYS A N 1
ATOM 5641 C CA . LYS A 1 677 ? -15.739 -17.120 15.956 1.00 90.88 677 LYS A CA 1
ATOM 5642 C C . LYS A 1 677 ? -15.188 -15.749 16.349 1.00 90.88 677 LYS A C 1
ATOM 5644 O O . LYS A 1 677 ? -14.533 -15.662 17.376 1.00 90.88 677 LYS A O 1
ATOM 5649 N N . ILE A 1 678 ? -15.444 -14.709 15.552 1.00 92.44 678 ILE A N 1
ATOM 5650 C CA . ILE A 1 678 ? -15.009 -13.339 15.848 1.00 92.44 678 ILE A CA 1
ATOM 5651 C C . ILE A 1 678 ? -15.856 -12.707 16.964 1.00 92.44 678 ILE A C 1
ATOM 5653 O O . ILE A 1 678 ? -15.274 -12.351 17.985 1.00 92.44 678 ILE A O 1
ATOM 5657 N N . PRO A 1 679 ? -17.198 -12.604 16.867 1.00 94.06 679 PRO A N 1
ATOM 5658 C CA . PRO A 1 679 ? -18.005 -12.066 17.959 1.00 94.06 679 PRO A CA 1
ATOM 5659 C C . PRO A 1 679 ? -17.917 -12.913 19.232 1.00 94.06 679 PRO A C 1
ATOM 5661 O O . PRO A 1 679 ? -17.907 -12.347 20.323 1.00 94.06 679 PRO A O 1
ATOM 5664 N N . ASN A 1 680 ? -17.734 -14.234 19.121 1.00 95.19 680 ASN A N 1
ATOM 5665 C CA . ASN A 1 680 ? -17.515 -15.112 20.275 1.00 95.19 680 ASN A CA 1
ATOM 5666 C C . ASN A 1 680 ? -16.338 -14.683 21.166 1.00 95.19 680 ASN A C 1
ATOM 5668 O O . ASN A 1 680 ? -16.393 -14.905 22.373 1.00 95.19 680 ASN A O 1
ATOM 5672 N N . ILE A 1 681 ? -15.315 -14.016 20.607 1.00 94.44 681 ILE A N 1
ATOM 5673 C CA . ILE A 1 681 ? -14.178 -13.486 21.377 1.00 94.44 681 ILE A CA 1
ATOM 5674 C C . ILE A 1 681 ? -14.666 -12.616 22.541 1.00 94.44 681 ILE A C 1
ATOM 5676 O O . ILE A 1 681 ? -14.116 -12.729 23.641 1.00 94.44 681 ILE A O 1
ATOM 5680 N N . LEU A 1 682 ? -15.693 -11.791 22.305 1.00 95.06 682 LEU A N 1
ATOM 5681 C CA . LEU A 1 682 ? -16.317 -10.956 23.327 1.00 95.06 682 LEU A CA 1
ATOM 5682 C C . LEU A 1 682 ? -17.474 -11.680 24.024 1.00 95.06 682 LEU A C 1
ATOM 5684 O O . LEU A 1 682 ? -17.502 -11.728 25.250 1.00 95.06 682 LEU A O 1
ATOM 5688 N N . LEU A 1 683 ? -18.402 -12.261 23.256 1.00 95.25 683 LEU A N 1
ATOM 5689 C CA . LEU A 1 683 ? -19.672 -12.786 23.776 1.00 95.25 683 LEU A CA 1
ATOM 5690 C C . LEU A 1 683 ? -19.492 -13.870 24.849 1.00 95.25 683 LEU A C 1
ATOM 5692 O O . LEU A 1 683 ? -20.212 -13.863 25.840 1.00 95.25 683 LEU A O 1
ATOM 5696 N N . GLU A 1 684 ? -18.494 -14.747 24.715 1.00 94.75 684 GLU A N 1
ATOM 5697 C CA . GLU A 1 684 ? -18.207 -15.809 25.697 1.00 94.75 684 GLU A CA 1
ATOM 5698 C C . GLU A 1 684 ? -17.814 -15.278 27.087 1.00 94.75 684 GLU A C 1
ATOM 5700 O O . GLU A 1 684 ? -17.849 -16.019 28.067 1.00 94.75 684 GLU A O 1
ATOM 5705 N N . LYS A 1 685 ? -17.418 -14.004 27.178 1.00 92.50 685 LYS A N 1
ATOM 5706 C CA . LYS A 1 685 ? -16.962 -13.344 28.413 1.00 92.50 685 LYS A CA 1
ATOM 5707 C C . LYS A 1 685 ? -18.021 -12.424 29.013 1.00 92.50 685 LYS A C 1
ATOM 5709 O O . LYS A 1 685 ? -17.777 -11.811 30.050 1.00 92.50 685 LYS A O 1
ATOM 5714 N N . MET A 1 686 ? -19.168 -12.288 28.354 1.00 91.62 686 MET A N 1
ATOM 5715 C CA . MET A 1 686 ? -20.260 -11.433 28.799 1.00 91.62 686 MET A CA 1
ATOM 5716 C C . MET A 1 686 ? -21.289 -12.235 29.592 1.00 91.62 686 MET A C 1
ATOM 5718 O O . MET A 1 686 ? -21.465 -13.439 29.411 1.00 91.62 686 MET A O 1
ATOM 5722 N N . GLU A 1 687 ? -22.001 -11.552 30.482 1.00 91.94 687 GLU A N 1
ATOM 5723 C CA . GLU A 1 687 ? -23.074 -12.170 31.252 1.00 91.94 687 GLU A CA 1
ATOM 5724 C C . GLU A 1 687 ? -24.344 -12.325 30.407 1.00 91.94 687 GLU A C 1
ATOM 5726 O O . GLU A 1 687 ? -24.640 -11.495 29.540 1.00 91.94 687 GLU A O 1
ATOM 5731 N N . LYS A 1 688 ? -25.143 -13.356 30.705 1.00 94.12 688 LYS A N 1
ATOM 5732 C CA . LYS A 1 688 ? -26.469 -13.535 30.097 1.00 94.12 688 LYS A CA 1
ATOM 5733 C C . LYS A 1 688 ? -27.339 -12.297 30.319 1.00 94.12 688 LYS A C 1
ATOM 5735 O O . LYS A 1 688 ? -27.362 -11.737 31.412 1.00 94.12 688 LYS A O 1
ATOM 5740 N N . GLY A 1 689 ? -28.073 -11.897 29.285 1.00 93.25 689 GLY A N 1
ATOM 5741 C CA . GLY A 1 689 ? -28.919 -10.702 29.294 1.00 93.25 689 GLY A CA 1
ATOM 5742 C C . GLY A 1 689 ? -28.185 -9.380 29.039 1.00 93.25 689 GLY A C 1
ATOM 5743 O O . GLY A 1 689 ? -28.858 -8.356 28.905 1.00 93.25 689 GLY A O 1
ATOM 5744 N N . SER A 1 690 ? -26.849 -9.384 28.915 1.00 95.75 690 SER A N 1
ATOM 5745 C CA . SER A 1 690 ? -26.096 -8.214 28.430 1.00 95.75 690 SER A CA 1
ATOM 5746 C C . SER A 1 690 ? -26.595 -7.782 27.047 1.00 95.75 690 SER A C 1
ATOM 5748 O O . SER A 1 690 ? -27.135 -8.602 26.304 1.00 95.75 690 SER A O 1
ATOM 5750 N N . LEU A 1 691 ? -26.396 -6.512 26.688 1.00 97.44 691 LEU A N 1
ATOM 5751 C CA . LEU A 1 691 ? -26.807 -5.956 25.401 1.00 97.44 691 LEU A CA 1
ATOM 5752 C C . LEU A 1 691 ? -25.592 -5.574 24.549 1.00 97.44 691 LEU A C 1
ATOM 5754 O O . LEU A 1 691 ? -24.825 -4.682 24.923 1.00 97.44 691 LEU A O 1
ATOM 5758 N N . VAL A 1 692 ? -25.449 -6.210 23.384 1.00 97.81 692 VAL A N 1
ATOM 5759 C CA . VAL A 1 692 ? -24.374 -5.921 22.422 1.00 97.81 692 VAL A CA 1
ATOM 5760 C C . VAL A 1 692 ? -24.862 -5.157 21.199 1.00 97.81 692 VAL A C 1
ATOM 5762 O O . VAL A 1 692 ? -25.962 -5.388 20.700 1.00 97.81 692 VAL A O 1
ATOM 5765 N N . LEU A 1 693 ? -24.017 -4.268 20.691 1.00 98.44 693 LEU A N 1
ATOM 5766 C CA . LEU A 1 693 ? -24.247 -3.531 19.453 1.00 98.44 693 LEU A CA 1
ATOM 5767 C C . LEU A 1 693 ? -23.421 -4.118 18.298 1.00 98.44 693 LEU A C 1
ATOM 5769 O O . LEU A 1 693 ? -22.243 -4.433 18.460 1.00 98.44 693 LEU A O 1
ATOM 5773 N N . ASP A 1 694 ? -24.016 -4.172 17.110 1.00 98.12 694 ASP A N 1
ATOM 5774 C CA . ASP A 1 694 ? -23.288 -4.208 15.842 1.00 98.12 694 ASP A CA 1
ATOM 5775 C C . ASP A 1 694 ? -23.755 -3.041 14.947 1.00 98.12 694 ASP A C 1
ATOM 5777 O O . ASP A 1 694 ? -24.845 -3.108 14.370 1.00 98.12 694 ASP A O 1
ATOM 5781 N N . PRO A 1 695 ? -22.971 -1.950 14.844 1.00 97.12 695 PRO A N 1
ATOM 5782 C CA . PRO A 1 695 ? -23.331 -0.759 14.078 1.00 97.12 695 PRO A CA 1
ATOM 5783 C C . PRO A 1 695 ? -23.342 -0.967 12.554 1.00 97.12 695 PRO A C 1
ATOM 5785 O O . PRO A 1 695 ? -23.794 -0.069 11.846 1.00 97.12 695 PRO A O 1
ATOM 5788 N N . TYR A 1 696 ? -22.830 -2.099 12.057 1.00 96.19 696 TYR A N 1
ATOM 5789 C CA . TYR A 1 696 ? -22.768 -2.453 10.634 1.00 96.19 696 TYR A CA 1
ATOM 5790 C C . TYR A 1 696 ? -23.082 -3.945 10.468 1.00 96.19 696 TYR A C 1
ATOM 5792 O O . TYR A 1 696 ? -22.216 -4.761 10.151 1.00 96.19 696 TYR A O 1
ATOM 5800 N N . SER A 1 697 ? -24.334 -4.307 10.747 1.00 94.44 697 SER A N 1
ATOM 5801 C CA . SER A 1 697 ? -24.748 -5.685 11.012 1.00 94.44 697 SER A CA 1
ATOM 5802 C C . SER A 1 697 ? -24.570 -6.635 9.824 1.00 94.44 697 SER A C 1
ATOM 5804 O O . SER A 1 697 ? -24.346 -7.832 10.035 1.00 94.44 697 SER A O 1
ATOM 5806 N N . GLY A 1 698 ? -24.652 -6.148 8.579 1.00 92.94 698 GLY A N 1
ATOM 5807 C CA . GLY A 1 698 ? -24.475 -6.957 7.376 1.00 92.94 698 GLY A CA 1
ATOM 5808 C C . GLY A 1 698 ? -25.448 -8.134 7.343 1.00 92.94 698 GLY A C 1
ATOM 5809 O O . GLY A 1 698 ? -26.643 -7.960 7.156 1.00 92.94 698 GLY A O 1
ATOM 5810 N N . SER A 1 699 ? -24.931 -9.353 7.545 1.00 91.50 699 SER A N 1
ATOM 5811 C CA . SER A 1 699 ? -25.720 -10.596 7.652 1.00 91.50 699 SER A CA 1
ATOM 5812 C C . SER A 1 699 ? -26.093 -10.995 9.093 1.00 91.50 699 SER A C 1
ATOM 5814 O O . SER A 1 699 ? -26.247 -12.188 9.384 1.00 91.50 699 SER A O 1
ATOM 5816 N N . MET A 1 700 ? -26.078 -10.040 10.025 1.00 93.62 700 MET A N 1
ATOM 5817 C CA . MET A 1 700 ? -26.362 -10.214 11.452 1.00 93.62 700 MET A CA 1
ATOM 5818 C C . MET A 1 700 ? -25.577 -11.363 12.099 1.00 93.62 700 MET A C 1
ATOM 5820 O O . MET A 1 700 ? -26.101 -12.150 12.886 1.00 93.62 700 MET A O 1
ATOM 5824 N N . THR A 1 701 ? -24.292 -11.510 11.761 1.00 94.62 701 THR A N 1
ATOM 5825 C CA . THR A 1 701 ? -23.465 -12.567 12.368 1.00 94.62 701 THR A CA 1
ATOM 5826 C C . THR A 1 701 ? -23.357 -12.371 13.882 1.00 94.62 701 THR A C 1
ATOM 5828 O O . THR A 1 701 ? -23.444 -13.347 14.624 1.00 94.62 701 THR A O 1
ATOM 5831 N N . THR A 1 702 ? -23.220 -11.125 14.346 1.00 96.19 702 THR A N 1
ATOM 5832 C CA . THR A 1 702 ? -23.142 -10.792 15.777 1.00 96.19 702 THR A CA 1
ATOM 5833 C C . THR A 1 702 ? -24.423 -11.158 16.522 1.00 96.19 702 THR A C 1
ATOM 5835 O O . THR A 1 702 ? -24.348 -11.836 17.541 1.00 96.19 702 THR A O 1
ATOM 5838 N N . GLY A 1 703 ? -25.598 -10.788 15.999 1.00 95.31 703 GLY A N 1
ATOM 5839 C CA . GLY A 1 703 ? -26.876 -11.121 16.641 1.00 95.31 703 GLY A CA 1
ATOM 5840 C C . GLY A 1 703 ? -27.158 -12.624 16.665 1.00 95.31 703 GLY A C 1
ATOM 5841 O O . GLY A 1 703 ? -27.530 -13.177 17.698 1.00 95.31 703 GLY A O 1
ATOM 5842 N N . ARG A 1 704 ? -26.856 -13.325 15.566 1.00 94.50 704 ARG A N 1
ATOM 5843 C CA . ARG A 1 704 ? -26.941 -14.792 15.505 1.00 94.50 704 ARG A CA 1
ATOM 5844 C C . ARG A 1 704 ? -25.993 -15.488 16.485 1.00 94.50 704 ARG A C 1
ATOM 5846 O O . ARG A 1 704 ? -26.356 -16.504 17.065 1.00 94.50 704 ARG A O 1
ATOM 5853 N N . ALA A 1 705 ? -24.789 -14.953 16.694 1.00 95.25 705 ALA A N 1
ATOM 5854 C CA . ALA A 1 705 ? -23.871 -15.455 17.719 1.00 95.25 705 ALA A CA 1
ATOM 5855 C C . ALA A 1 705 ? -24.367 -15.144 19.143 1.00 95.25 705 ALA A C 1
ATOM 5857 O O . ALA A 1 705 ? -24.254 -15.981 20.032 1.00 95.25 705 ALA A O 1
ATOM 5858 N N . ALA A 1 706 ? -24.970 -13.973 19.372 1.00 95.75 706 ALA A N 1
ATOM 5859 C CA . ALA A 1 706 ? -25.492 -13.579 20.682 1.00 95.75 706 ALA A CA 1
ATOM 5860 C C . ALA A 1 706 ? -26.580 -14.544 21.196 1.00 95.75 706 ALA A C 1
ATOM 5862 O O . ALA A 1 706 ? -26.596 -14.883 22.384 1.00 95.75 706 ALA A O 1
ATOM 5863 N N . LEU A 1 707 ? -27.402 -15.092 20.291 1.00 92.19 707 LEU A N 1
ATOM 5864 C CA . LEU A 1 707 ? -28.361 -16.155 20.608 1.00 92.19 707 LEU A CA 1
ATOM 5865 C C . LEU A 1 707 ? -27.713 -17.419 21.187 1.00 92.19 707 LEU A C 1
ATOM 5867 O O . LEU A 1 707 ? -28.378 -18.157 21.912 1.00 92.19 707 LEU A O 1
ATOM 5871 N N . ASP A 1 708 ? -26.471 -17.752 20.814 1.00 91.62 708 ASP A N 1
ATOM 5872 C CA . ASP A 1 708 ? -25.765 -18.942 21.325 1.00 91.62 708 ASP A CA 1
ATOM 5873 C C . ASP A 1 708 ? -25.416 -18.779 22.822 1.00 91.62 708 ASP A C 1
ATOM 5875 O O . ASP A 1 708 ? -25.351 -19.762 23.558 1.00 91.62 708 ASP A O 1
ATOM 5879 N N . PHE A 1 709 ? -25.270 -17.536 23.295 1.00 94.19 709 PHE A N 1
ATOM 5880 C CA . PHE A 1 709 ? -24.842 -17.208 24.661 1.00 94.19 709 PHE A CA 1
ATOM 5881 C C . PHE A 1 709 ? -25.954 -16.632 25.549 1.00 94.19 709 PHE A C 1
ATOM 5883 O O . PHE A 1 709 ? -25.722 -16.374 26.729 1.00 94.19 709 PHE A O 1
ATOM 5890 N N . GLY A 1 710 ? -27.172 -16.454 25.024 1.00 94.56 710 GLY A N 1
ATOM 5891 C CA . GLY A 1 710 ? -28.269 -15.807 25.755 1.00 94.56 710 GLY A CA 1
ATOM 5892 C C . GLY A 1 710 ? -28.000 -14.321 26.017 1.00 94.56 710 GLY A C 1
ATOM 5893 O O . GLY A 1 710 ? -28.288 -13.814 27.103 1.00 94.56 710 GLY A O 1
ATOM 5894 N N . ILE A 1 711 ? -27.387 -13.653 25.040 1.00 97.00 711 ILE A N 1
ATOM 5895 C CA . ILE A 1 711 ? -27.054 -12.227 25.053 1.00 97.00 711 ILE A CA 1
ATOM 5896 C C . ILE A 1 711 ? -28.020 -11.503 24.112 1.00 97.00 711 ILE A C 1
ATOM 5898 O O . ILE A 1 711 ? -28.308 -11.988 23.018 1.00 97.00 711 ILE A O 1
ATOM 5902 N N . ASN A 1 712 ? -28.508 -10.338 24.534 1.00 98.00 712 ASN A N 1
ATOM 5903 C CA . ASN A 1 712 ? -29.356 -9.493 23.705 1.00 98.00 712 ASN A CA 1
ATOM 5904 C C . ASN A 1 712 ? -28.496 -8.721 22.699 1.00 98.00 712 ASN A C 1
ATOM 5906 O O . ASN A 1 712 ? -27.374 -8.326 23.015 1.00 98.00 712 ASN A O 1
ATOM 5910 N N . SER A 1 713 ? -29.015 -8.439 21.506 1.00 97.81 713 SER A N 1
ATOM 5911 C CA . SER A 1 713 ? -28.276 -7.683 20.493 1.00 97.81 713 SER A CA 1
ATOM 5912 C C . SER A 1 713 ? -29.126 -6.655 19.758 1.00 97.81 713 SER A C 1
ATOM 5914 O O . SER A 1 713 ? -30.329 -6.833 19.569 1.00 97.81 713 SER A O 1
ATOM 5916 N N . ILE A 1 714 ? -28.472 -5.580 19.322 1.00 98.19 714 ILE A N 1
ATOM 5917 C CA . ILE A 1 714 ? -29.001 -4.613 18.361 1.00 98.19 714 ILE A CA 1
ATOM 5918 C C . ILE A 1 714 ? -28.035 -4.553 17.179 1.00 98.19 714 ILE A C 1
ATOM 5920 O O . ILE A 1 714 ? -26.874 -4.181 17.342 1.00 98.19 714 ILE A O 1
ATOM 5924 N N . GLY A 1 715 ? -28.520 -4.903 15.992 1.00 97.75 715 GLY A N 1
ATOM 5925 C CA . GLY A 1 715 ? -27.842 -4.669 14.721 1.00 97.75 715 GLY A CA 1
ATOM 5926 C C . GLY A 1 715 ? -28.405 -3.444 14.001 1.00 97.75 715 GLY A C 1
ATOM 5927 O O . GLY A 1 715 ? -29.611 -3.194 14.059 1.00 97.75 715 GLY A O 1
ATOM 5928 N N . ILE A 1 716 ? -27.552 -2.705 13.293 1.00 97.69 716 ILE A N 1
ATOM 5929 C CA . ILE A 1 716 ? -27.967 -1.636 12.374 1.00 97.69 716 ILE A CA 1
ATOM 5930 C C . ILE A 1 716 ? -27.411 -1.939 10.985 1.00 97.69 716 ILE A C 1
ATOM 5932 O O . ILE A 1 716 ? -26.230 -2.248 10.852 1.00 97.69 716 ILE A O 1
ATOM 5936 N N . GLU A 1 717 ? -28.252 -1.875 9.958 1.00 96.06 717 GLU A N 1
ATOM 5937 C CA . GLU A 1 717 ? -27.856 -2.134 8.572 1.00 96.06 717 GLU A CA 1
ATOM 5938 C C . GLU A 1 717 ? -28.498 -1.112 7.630 1.00 96.06 717 GLU A C 1
ATOM 5940 O O . GLU A 1 717 ? -29.695 -0.834 7.708 1.00 96.06 717 GLU A O 1
ATOM 5945 N N . LEU A 1 718 ? -27.699 -0.548 6.725 1.00 94.88 718 LEU A N 1
ATOM 5946 C CA . LEU A 1 718 ? -28.146 0.500 5.812 1.00 94.88 718 LEU A CA 1
ATOM 5947 C C . LEU A 1 718 ? -28.946 -0.077 4.638 1.00 94.88 718 LEU A C 1
ATOM 5949 O O . LEU A 1 718 ? -29.958 0.496 4.237 1.00 94.88 718 LEU A O 1
ATOM 5953 N N . HIS A 1 719 ? -28.499 -1.203 4.082 1.00 93.00 719 HIS A N 1
ATOM 5954 C CA . HIS A 1 719 ? -29.074 -1.774 2.870 1.00 93.00 719 HIS A CA 1
ATOM 5955 C C . HIS A 1 719 ? -30.190 -2.776 3.176 1.00 93.00 719 HIS A C 1
ATOM 5957 O O . HIS A 1 719 ? -29.981 -3.792 3.838 1.00 93.00 719 HIS A O 1
ATOM 5963 N N . GLU A 1 720 ? -31.369 -2.527 2.609 1.00 93.06 720 GLU A N 1
ATOM 5964 C CA . GLU A 1 720 ? -32.560 -3.367 2.774 1.00 93.06 720 GLU A CA 1
ATOM 5965 C C . GLU A 1 720 ? -32.326 -4.832 2.347 1.00 93.06 720 GLU A C 1
ATOM 5967 O O . GLU A 1 720 ? -32.725 -5.758 3.052 1.00 93.06 720 GLU A O 1
ATOM 5972 N N . ASP A 1 721 ? -31.568 -5.071 1.272 1.00 92.62 721 ASP A N 1
ATOM 5973 C CA . ASP A 1 721 ? -31.221 -6.429 0.822 1.00 92.62 721 ASP A CA 1
ATOM 5974 C C . ASP A 1 721 ? -30.445 -7.232 1.885 1.00 92.62 721 ASP A C 1
ATOM 5976 O O . ASP A 1 721 ? -30.680 -8.430 2.081 1.00 92.62 721 ASP A O 1
ATOM 5980 N N . TYR A 1 722 ? -29.531 -6.582 2.614 1.00 92.81 722 TYR A N 1
ATOM 5981 C CA . TYR A 1 722 ? -28.793 -7.216 3.709 1.00 92.81 722 TYR A CA 1
ATOM 5982 C C . TYR A 1 722 ? -29.653 -7.384 4.966 1.00 92.81 722 TYR A C 1
ATOM 5984 O O . TYR A 1 722 ? -29.496 -8.380 5.680 1.00 92.81 722 TYR A O 1
ATOM 5992 N N . CYS A 1 723 ? -30.627 -6.499 5.190 1.00 94.56 723 CYS A N 1
ATOM 5993 C CA . CYS A 1 723 ? -31.658 -6.701 6.205 1.00 94.56 723 CYS A CA 1
ATOM 5994 C C . CYS A 1 723 ? -32.479 -7.970 5.927 1.00 94.56 723 CYS A C 1
ATOM 5996 O O . CYS A 1 723 ? -32.606 -8.822 6.807 1.00 94.56 723 CYS A O 1
ATOM 5998 N N . HIS A 1 724 ? -32.966 -8.156 4.696 1.00 94.38 724 HIS A N 1
ATOM 5999 C CA . HIS A 1 724 ? -33.695 -9.368 4.305 1.00 94.38 724 HIS A CA 1
ATOM 6000 C C . HIS A 1 724 ? -32.844 -10.635 4.437 1.00 94.38 724 HIS A C 1
ATOM 6002 O O . HIS A 1 724 ? -33.313 -11.649 4.959 1.00 94.38 724 HIS A O 1
ATOM 6008 N N . LEU A 1 725 ? -31.575 -10.579 4.018 1.00 92.44 725 LEU A N 1
ATOM 6009 C CA . LEU A 1 725 ? -30.632 -11.682 4.209 1.00 92.44 725 LEU A CA 1
ATOM 6010 C C . LEU A 1 725 ? -30.457 -12.028 5.692 1.00 92.44 725 LEU A C 1
ATOM 6012 O O . LEU A 1 725 ? -30.415 -13.206 6.048 1.00 92.44 725 LEU A O 1
ATOM 6016 N N . SER A 1 726 ? -30.346 -11.013 6.546 1.00 93.69 726 SER A N 1
ATOM 6017 C CA . SER A 1 726 ? -30.198 -11.189 7.987 1.00 93.69 726 SER A CA 1
ATOM 6018 C C . SER A 1 726 ? -31.405 -11.873 8.618 1.00 93.69 726 SER A C 1
ATOM 6020 O O . SER A 1 726 ? -31.219 -12.822 9.376 1.00 93.69 726 SER A O 1
ATOM 6022 N N . LEU A 1 727 ? -32.624 -11.442 8.269 1.00 94.94 727 LEU A N 1
ATOM 6023 C CA . LEU A 1 727 ? -33.864 -12.064 8.744 1.00 94.94 727 LEU A CA 1
ATOM 6024 C C . LEU A 1 727 ? -33.930 -13.538 8.337 1.00 94.94 727 LEU A C 1
ATOM 6026 O O . LEU A 1 727 ? -34.108 -14.402 9.190 1.00 94.94 727 LEU A O 1
ATOM 6030 N N . LYS A 1 728 ? -33.651 -13.837 7.063 1.00 94.12 728 LYS A N 1
ATOM 6031 C CA . LYS A 1 728 ? -33.601 -15.217 6.569 1.00 94.12 728 LYS A CA 1
ATOM 6032 C C . LYS A 1 728 ? -32.576 -16.070 7.325 1.00 94.12 728 LYS A C 1
ATOM 6034 O O . LYS A 1 728 ? -32.877 -17.182 7.735 1.00 94.12 728 LYS A O 1
ATOM 6039 N N . LYS A 1 729 ? -31.358 -15.557 7.532 1.00 91.56 729 LYS A N 1
ATOM 6040 C CA . LYS A 1 729 ? -30.295 -16.282 8.252 1.00 91.56 729 LYS A CA 1
ATOM 6041 C C . LYS A 1 729 ? -30.646 -16.544 9.714 1.00 91.56 729 LYS A C 1
ATOM 6043 O O . LYS A 1 729 ? -30.220 -17.558 10.258 1.00 91.56 729 LYS A O 1
ATOM 6048 N N . LEU A 1 730 ? -31.354 -15.615 10.349 1.00 92.38 730 LEU A N 1
ATOM 6049 C CA . LEU A 1 730 ? -31.838 -15.770 11.715 1.00 92.38 730 LEU A CA 1
ATOM 6050 C C . LEU A 1 730 ? -32.916 -16.863 11.785 1.00 92.38 730 LEU A C 1
ATOM 6052 O O . LEU A 1 730 ? -32.812 -17.757 12.618 1.00 92.38 730 LEU A O 1
ATOM 6056 N N . GLU A 1 731 ? -33.889 -16.834 10.869 1.00 92.06 731 GLU A N 1
ATOM 6057 C CA . GLU A 1 731 ? -34.936 -17.859 10.754 1.00 92.06 731 GLU A CA 1
ATOM 6058 C C . GLU A 1 731 ? -34.358 -19.261 10.502 1.00 92.06 731 GLU A C 1
ATOM 6060 O O . GLU A 1 731 ? -34.755 -20.208 11.183 1.00 92.06 731 GLU A O 1
ATOM 6065 N N . ASP A 1 732 ? -33.400 -19.388 9.575 1.00 89.62 732 ASP A N 1
ATOM 6066 C CA . ASP A 1 732 ? -32.716 -20.652 9.263 1.00 89.62 732 ASP A CA 1
ATOM 6067 C C . ASP A 1 732 ? -32.079 -21.260 10.536 1.00 89.62 732 ASP A C 1
ATOM 6069 O O . ASP A 1 732 ? -32.309 -22.425 10.864 1.00 89.62 732 ASP A O 1
ATOM 6073 N N . GLU A 1 733 ? -31.325 -20.464 11.306 1.00 88.00 733 GLU A N 1
ATOM 6074 C CA . GLU A 1 733 ? -30.673 -20.938 12.539 1.00 88.00 733 GLU A CA 1
ATOM 6075 C C . GLU A 1 733 ? -31.671 -21.303 13.645 1.00 88.00 733 GLU A C 1
ATOM 6077 O O . GLU A 1 733 ? -31.445 -22.240 14.416 1.00 88.00 733 GLU A O 1
ATOM 6082 N N . GLU A 1 734 ? -32.787 -20.584 13.752 1.00 86.19 734 GLU A N 1
ATOM 6083 C CA . GLU A 1 734 ? -33.838 -20.929 14.706 1.00 86.19 734 GLU A CA 1
ATOM 6084 C C . GLU A 1 734 ? -34.501 -22.265 14.371 1.00 86.19 734 GLU A C 1
ATOM 6086 O O . GLU A 1 734 ? -34.772 -23.063 15.274 1.00 86.19 734 GLU A O 1
ATOM 6091 N N . GLN A 1 735 ? -34.758 -22.523 13.087 1.00 87.38 735 GLN A N 1
ATOM 6092 C CA . GLN A 1 735 ? -35.307 -23.798 12.631 1.00 87.38 735 GLN A CA 1
ATOM 6093 C C . GLN A 1 735 ? -34.340 -24.951 12.913 1.00 87.38 735 GLN A C 1
ATOM 6095 O O . GLN A 1 735 ? -34.766 -25.991 13.425 1.00 87.38 735 GLN A O 1
ATOM 6100 N N . GLU A 1 736 ? -33.043 -24.758 12.658 1.00 85.25 736 GLU A N 1
ATOM 6101 C CA . GLU A 1 736 ? -32.005 -25.736 12.997 1.00 85.25 736 GLU A CA 1
ATOM 6102 C C . GLU A 1 736 ? -31.984 -26.035 14.503 1.00 85.25 736 GLU A C 1
ATOM 6104 O O . GLU A 1 736 ? -32.016 -27.199 14.902 1.00 85.25 736 GLU A O 1
ATOM 6109 N N . ARG A 1 737 ? -32.029 -25.005 15.359 1.00 83.56 737 ARG A N 1
ATOM 6110 C CA . ARG A 1 737 ? -32.071 -25.178 16.823 1.00 83.56 737 ARG A CA 1
ATOM 6111 C C . ARG A 1 737 ? -33.310 -25.926 17.297 1.00 83.56 737 ARG A C 1
ATOM 6113 O O . ARG A 1 737 ? -33.195 -26.809 18.142 1.00 83.56 737 ARG A O 1
ATOM 6120 N N . ARG A 1 738 ? -34.490 -25.587 16.766 1.00 83.88 738 ARG A N 1
ATOM 6121 C CA . ARG A 1 738 ? -35.737 -26.302 17.090 1.00 83.88 738 ARG A CA 1
ATOM 6122 C C . ARG A 1 738 ? -35.643 -27.771 16.683 1.00 83.88 738 ARG A C 1
ATOM 6124 O O . ARG A 1 738 ? -36.094 -28.623 17.434 1.00 83.88 738 ARG A O 1
ATOM 6131 N N . SER A 1 739 ? -35.013 -28.053 15.545 1.00 82.25 739 SER A N 1
ATOM 6132 C CA . SER A 1 739 ? -34.820 -29.416 15.038 1.00 82.25 739 SER A CA 1
ATOM 6133 C C . SER A 1 739 ? -33.795 -30.229 15.834 1.00 82.25 739 SER A C 1
ATOM 6135 O O . SER A 1 739 ? -33.876 -31.445 15.817 1.00 82.25 739 SER A O 1
ATOM 6137 N N . MET A 1 740 ? -32.838 -29.589 16.517 1.00 76.62 740 MET A N 1
ATOM 6138 C CA . MET A 1 740 ? -31.886 -30.267 17.417 1.00 76.62 740 MET A CA 1
ATOM 6139 C C . MET A 1 740 ? -32.449 -30.526 18.824 1.00 76.62 740 MET A C 1
ATOM 6141 O O . MET A 1 740 ? -31.888 -31.327 19.567 1.00 76.62 740 MET A O 1
ATOM 6145 N N . LEU A 1 741 ? -33.498 -29.795 19.217 1.00 68.81 741 LEU A N 1
ATOM 6146 C CA . LEU A 1 741 ? -34.190 -29.949 20.502 1.00 68.81 741 LEU A CA 1
ATOM 6147 C C . LEU A 1 741 ? -35.335 -30.976 20.445 1.00 68.81 741 LEU A C 1
ATOM 6149 O O . LEU A 1 741 ? -35.786 -31.425 21.500 1.00 68.81 741 LEU A O 1
ATOM 6153 N N . LEU A 1 742 ? -35.806 -31.298 19.235 1.00 54.09 742 LEU A N 1
ATOM 6154 C CA . LEU A 1 742 ? -36.725 -32.395 18.911 1.00 54.09 742 LEU A CA 1
ATOM 6155 C C . LEU A 1 742 ? -35.933 -33.681 18.665 1.00 54.09 742 LEU A C 1
ATOM 6157 O O . LEU A 1 742 ? -36.448 -34.751 19.061 1.00 54.09 742 LEU A O 1
#

Radius of gyration: 31.12 Å; chains: 1; bounding box: 74×61×87 Å

Organism: NCBI:txid1499973

Foldseek 3Di:
DVVLVVLQVLLCVQQVDPDDDDPVVSVLLVVVCVVLVVFAFDDSVQLSQLLQLLVCVLVVQLVVLLVQLQVVLVVVVDFDDPVSSVQLSSQLSGLPHQSLVVCCVPVVVSRDPVSRVVSSVRGDNGRDNLCVVCVPPPLSVLLSLLSSLLSSLNRGQPQPPPDHRPDLQRSDPHGLVVVCCVPVVLLVPQQAQEEEEALVLQDDPPDDPLLSLLSLLVVQVVCLVPHHAQHKYKYKYKPVDDPVLLSVLLSQCSQAFLDWDADDCVQFVLVVVVVQLCVLVVPFDPVLLPSRIGGGHWFWADWFWEDQPPMIMIMTMTHHQAADPPQDADSRNRDSQWDFDDALAVNWTKIFHPNQSGSAAHSSSTGDIDTPSRVVVVVLLVDPLLFADVVLCVQQQASYGYDNDCLSVVSNCCNFGHGACHEYEYEPDPPRDDDRPRYHYHYDYDDDGRDSVSVVSSVSRSNCSSAVDADDQDQPDPDPQDFPLPDDQEGEGAAALLNSLSNDAFAAALEAEEEAPDQPPDPVHDRQFQRSVLNSLLSNLLSVLRRHHAFRKYWYWDDFAWDDRNRRHDDRSHIGGHSVSSSNQVSNVSSQKDFLAKEKEFQDDDDDCQQPQSPRRGHPNGDHDHGTIITTMITNDCDDDNVVLSVQQDSYHYDHADDQDDPRDRPLLFPHDGALSRLCSRLVSDDAAGEYEYSDCQLVRNSLSNVVRNHGYYYYHHDPSSVVNNSVVSVVVVVVVVVVVD

InterPro domains:
  IPR001091 Restriction/modification DNA-methyltransferase [PR00508] (508-522)
  IPR001091 Restriction/modification DNA-methyltransferase [PR00508] (540-560)
  IPR001091 Restriction/modification DNA-methyltransferase [PR00508] (688-706)
  IPR001091 Restriction/modification DNA-methyltransferase [PR00508] (711-731)
  IPR002941 DNA methylase N-4/N-6 [PF01555] (510-726)
  IPR017985 DNA methylase, N-4 cytosine-specific, conserved site [PS00093] (513-518)
  IPR029063 S-adenosyl-L-methionine-dependent methyltransferase superfamily [G3DSA:3.40.50.150] (481-741)
  IPR029063 S-adenosyl-L-methionine-dependent methyltransferase superfamily [SSF53335] (489-732)

Sequence (742 aa):
MLLCNYLIDFFRKILNTSWNPNEQLKRKLAEHISVQCTQSTYNEKVLINNLGFLLNERLQLNQDVFRYVINELAKKGFIFNYHDKILIQNALNRIDLNFSHWFSSRFSSCFEENIISHAEEKRNKSFIDIDWYLNNDKKSDDVIESIFCSFIHYAFIKNPKISEDFSIEQLHKESFWEYLKNNHSEQINRKNGLSIVNANSIIDQYASYEENLSCIFNLIEDQYTTLDNHSYLAFVFDDSIVNRWEIIADLSIYAEKFVEAPLNKKFFEYKRVESDTCSHIKDLNLEKAKFELLNEGFTYKDCYVAYEGEKENIIVLFEKNMRDERIVPCPTCRSNNVRGNSYPVLGVKSWECNNVFCGDKSKYNRGKRYSLVSIMRQQAILDDRNIICKEVLKKWRRDISYINSQKEIYSFLISCYSLADDTVNIINNSKIDVTFPYRNISIKKWEVKPNLYYYQKYESLHFFSRFLVKKKTKKDINLPVINITGRDDIKLYNGDCFEVLSQLPDSIFDGAITSPPYYNAKEYSSWKNIYCYLYDIYGMFQETYRTFKEGGIFLFNIFDYFDNENTIVFSQMGKKRLILSSYIIYLAKKAGFKLVGNCVWDKGEIQGNRNFNQGNNSPYYQAPLNCWEHILIFAKSESGRFNNIADNIPTKHKSTPVFKIIKGENIYGHSAPFSKKIPNILLEKMEKGSLVLDPYSGSMTTGRAALDFGINSIGIELHEDYCHLSLKKLEDEEQERRSMLL

Secondary structure (DSSP, 8-state):
-HHHHHHHHHHHHHHT------HHHHHHHHHHHHHTTTSPPPPHHHHHHHHHHHHHHHHTTTHHHHHHHHHHHHHTT----HHHHHHHHHHHH-SSS-HHHHHHHHSGGG--HHHHHHHHHHS--S---HHHHHTT-TTHHHHHHHHHHHHHHHHT-S-TT-SS---GGGGSSS-HHHHHHHH-TTTS--TTSEEEEEGGGT--TTS-HHHHHHHHHHHHHHHHHHSPTTEEEEEEE-TTSTTHHHHHHHHHHHHHH-EEE---TTT--HHHHHHHHHHH-TT--HHHH-TTSEEES-EEEEEEEEEETTEEEEEEEEEE-----SPPPPTTT--S-EEEEEEEETTEEEEEE--TT-S-B-TTSPBPEEEHHHHHHHHHHH-GGGPPPHHHHHHTTBSEEEESSTHHHHHHHHHHH--TTPEEEEES-TT-----TT-EEEEE-------HHHHHHHHT-TTGGGT--PPPP-TT------BTT--SSEEEEES-HHHHHHHSPTT-EEEEEE----TTSSTT---SSHHHHHHHHHHHHHHHHHHEEEEEEEEEEE---EE--SSS--SGGG-EE--HHHHHHHHHHHHT-EEEEEEEEE--S---STT--TT--STTS---B--EEEEEEEES-SSSTTHHHHHTS-SEEE-PPP--EETTEETTS-SSPPPTHHHHHHHTTSPTT-EEEETT-TTTHHHHHHHHHT-EEEEEES-HHHHHHHHHHHHHHHHHHHHHH-

pLDDT: mean 89.31, std 9.8, range [47.84, 98.75]

=== Feature glossary ===
Key to the feature types in this record:

Secondary structure (8-state, DSSP). Secondary structure is the local, repeating backbone conformation. DSSP classifies it into eight states by reading the hydrogen-bond network: three helix types (H, G, I), two β types (E, B), two non-regular types (T, S), and unstructured coil (-).

Backbone torsions (φ/ψ). Backbone dihedral angles. Every residue except chain termini has a φ (preceding-C → N → Cα → C) and a ψ (N → Cα → C → next-N). They are reported in degrees following the IUPAC sign convention. Secondary structure is essentially a statement about which (φ, ψ) basin each residue occupies.

Predicted aligned error. Predicted Aligned Error (PAE) is an AlphaFold confidence matrix: entry (i, j) is the expected error in the position of residue j, in ångströms, when the prediction is superimposed on the true structure at residue i. Low PAE within a block of residues means that block is internally rigid and well-predicted; high PAE between two blocks means their relative placement is uncertain even if each block individually is confident.

B-factor. B-factor (Debye–Waller factor) reflects atomic displacement in the crystal lattice. It is an experimental observable (units Å²), not a prediction; low values mean the atom is pinned down, high values mean it moves or is heterogeneous across the crystal.

Secondary structure (3-state, P-SEA). Three-state secondary structure (P-SEA) collapses the eight DSSP classes into helix (a), strand (b), and coil (c). P-SEA assigns these from Cα geometry alone — distances and angles — without requiring backbone oxygens, so it works on any Cα trace.

Sequence. Primary structure: the covalent order of the twenty standard amino acids along the backbone. Two proteins with the same sequence will (almost always) fold to the same structure; two with 30% identity often share a fold but not the details.

pLDDT. pLDDT is the predicted lDDT-Cα score: AlphaFold's confidence that the local environment of each residue (all inter-atomic distances within 15 Å) is correctly placed. It is a per-residue number between 0 and 100, with higher meaning more reliable.

InterPro / GO / CATH / organism. Functional annotations link the protein to curated databases. InterPro entries identify conserved domains and families by matching the sequence against member-database signatures (Pfam, PROSITE, CDD, …). Gene Ontology (GO) terms describe molecular function, biological process, and cellular component in a controlled vocabulary. CATH places the structure in a hierarchical fold classification (Class/Architecture/Topology/Homologous-superfamily). The organism is the source species.

Contact-map, Ramachandran, and PAE plots. Three diagnostic plots accompany the record. The Cα contact map visualizes the tertiary structure as a 2D adjacency matrix (8 Å cutoff, sequence-local contacts suppressed). The Ramachandran plot shows the distribution of backbone (φ, ψ) torsions, with points in the α and β basins reflecting secondary structure content. The PAE plot shows AlphaFold's inter-residue confidence as a color matrix.

mmCIF coordinates. The mmCIF table is the protein's shape written out atom by atom. For each backbone N, Cα, C, and carbonyl O, it records an (x, y, z) coordinate triple in Å plus the residue type, chain letter, and residue number.

Radius of gyration, Cα contacts, bounding box. Three whole-structure scalars: the radius of gyration (RMS distance of Cα from centroid, in Å), the count of Cα–Cα contacts (pairs closer than 8 Å and separated by more than four residues in sequence — i.e. tertiary, not local, contacts), and the bounding-box dimensions. Together they distinguish compact globular folds from extended fibres or disordered chains.

Foldseek 3Di. The Foldseek 3Di string encodes local tertiary geometry as a 20-letter alphabet — one character per residue — derived from the relative positions of nearby Cα atoms. Unlike the amino-acid sequence, 3Di is a direct function of the 3D structure, so two proteins with the same fold have similar 3Di strings even at low sequence identity.

Rendered structure images. Six rendered views show the 3D structure from the faces of a cube — i.e. along ±x, ±y, ±z. Rendering representation is drawn randomly per protein from cartoon (secondary-structure ribbons), sticks (backbone bonds), or molecular surface; coloring is either N→C rainbow (blue at the N-terminus through red at the C-terminus) or one color per chain.

Nearest PDB structures. The Foldseek neighbor list gives the closest experimentally determined structures in the PDB, ranked by structural alignment. TM-score near 1 means near-identical fold; near 0.3 means only rough topology match. This is how one finds what a novel AlphaFold prediction most resembles in the solved-structure universe.

Solvent-accessible surface area. SASA measures how much of the protein is reachable by solvent. It is computed by rolling a water-sized probe over the atomic surface and summing the exposed area (Å²). Per-residue SASA distinguishes core (buried, low SASA) from surface (exposed, high SASA) residues; total SASA is a whole-molecule size measure.